Protein 2QKW (pdb70)

Radius of gyration: 23.27 Å; Cα contacts (8 Å, |Δi|>4): 634; chains: 2; bounding box: 69×49×55 Å

Nearest PDB structures (foldseek):
  2qkw-assembly1_B  TM=1.003E+00  e=1.869E-58  Solanum pimpinellifolium
  3hgk-assembly3_C  TM=9.975E-01  e=1.430E-51  Solanum pimpinellifolium
  3t8o-assembly1_A  TM=7.929E-01  e=6.995E-15  Bos taurus
  3c4x-assembly1_B  TM=8.139E-01  e=2.474E-14  Bos taurus
  4l9i-assembly1_B  TM=7.415E-01  e=3.298E-14  Bos taurus

Solvent-accessible surface area: 21179 Å² total

GO terms:
  GO:0005515 protein binding (F, IPI)

Foldseek 3Di:
DDADLVNLVVLLVVLVVLLDQDDVLVVCCVPPVLDPVLVLSVVLSVVNVVLSVLSVVCSCCRVVVDVDDSPDDSVVSSVSSVVSSVSSVVSNVVSVVSVVD/DVDDDLADEDDDPADDDDAQDPQFGKGWDAGPVRFIKIKGKRQPPPPVVVLLLVQCVVLQVPVDDLAAFHWRHWYPPPSITITMTHDAPVAFQLCQQPDDDDDPDHDAPLLLLQQLLLNLVQLLVCLQQQKAQLEDARNQWTAHPVGRTHGHGRSPIDHDDVRNFDFAPRDYDDLQAQVCCVVPVIDDSLRVLSSSLQRLLCSFASVSVQQQPPDDPCRHVLVVLLCDLPPPPLDPPRHDPSDPRADVVLSNLSSVLSNQSNPNDSVRHDRSVVSSVSSVVSSVVPDDDD

Structure (mmCIF, N/CA/C/O backbone):
data_2QKW
#
_entry.id   2QKW
#
_cell.length_a   75.465
_cell.length_b   94.591
_cell.length_c   98.741
_cell.angle_alpha   90.00
_cell.angle_beta   90.00
_cell.angle_gamma   90.00
#
_symmetry.space_group_name_H-M   'P 21 21 21'
#
loop_
_entity.id
_entity.type
_entity.pdbx_description
1 polymer 'Avirulence protein'
2 polymer 'Protein kinase'
#
loop_
_atom_site.group_PDB
_atom_site.id
_atom_site.type_symbol
_atom_site.label_atom_id
_atom_site.label_alt_id
_atom_site.label_comp_id
_atom_site.label_asym_id
_atom_site.label_entity_id
_atom_site.label_seq_id
_atom_site.pdbx_PDB_ins_code
_atom_site.Cartn_x
_atom_site.Cartn_y
_atom_site.Cartn_z
_atom_site.occupancy
_atom_site.B_iso_or_equiv
_atom_site.auth_seq_id
_atom_site.auth_comp_id
_atom_site.auth_asym_id
_atom_site.auth_atom_id
_atom_site.pdbx_PDB_model_num
ATOM 1 N N . ASP A 1 29 ? 25.321 60.072 22.910 1.00 109.01 29 ASP A N 1
ATOM 2 C CA . ASP A 1 29 ? 24.789 60.439 24.260 1.00 108.97 29 ASP A CA 1
ATOM 3 C C . ASP A 1 29 ? 24.624 61.964 24.385 1.00 108.76 29 ASP A C 1
ATOM 4 O O . ASP A 1 29 ? 24.257 62.631 23.407 1.00 108.81 29 ASP A O 1
ATOM 9 N N . ASN A 1 30 ? 24.896 62.504 25.577 1.00 108.40 30 ASN A N 1
ATOM 10 C CA . ASN A 1 30 ? 24.737 63.933 25.873 1.00 107.94 30 ASN A CA 1
ATOM 11 C C . ASN A 1 30 ? 23.268 64.367 25.761 1.00 107.53 30 ASN A C 1
ATOM 12 O O . ASN A 1 30 ? 22.845 64.915 24.741 1.00 107.59 30 ASN A O 1
ATOM 17 N N . VAL A 1 31 ? 22.500 64.109 26.818 1.00 106.96 31 VAL A N 1
ATOM 18 C CA . VAL A 1 31 ? 21.041 64.283 26.793 1.00 106.39 31 VAL A CA 1
ATOM 19 C C . VAL A 1 31 ? 20.600 65.590 27.460 1.00 105.87 31 VAL A C 1
ATOM 20 O O . VAL A 1 31 ? 21.015 65.895 28.578 1.00 105.93 31 VAL A O 1
ATOM 24 N N . THR A 1 32 ? 19.752 66.346 26.764 1.00 105.19 32 THR A N 1
ATOM 25 C CA . THR A 1 32 ? 19.260 67.636 27.250 1.00 104.62 32 THR A CA 1
ATOM 26 C C . THR A 1 32 ? 18.057 67.481 28.177 1.00 104.26 32 THR A C 1
ATOM 27 O O . THR A 1 32 ? 17.368 66.463 28.148 1.00 104.32 32 THR A O 1
ATOM 31 N N . SER A 1 33 ? 17.820 68.503 28.998 1.00 103.77 33 SER A N 1
ATOM 32 C CA . SER A 1 33 ? 16.673 68.552 29.905 1.00 103.11 33 SER A CA 1
ATOM 33 C C . SER A 1 33 ? 15.362 68.688 29.139 1.00 102.54 33 SER A C 1
ATOM 34 O O . SER A 1 33 ? 14.340 68.125 29.539 1.00 102.60 33 SER A O 1
ATOM 37 N N . SER A 1 34 ? 15.399 69.431 28.038 1.00 101.73 34 SER A N 1
ATOM 38 C CA . SER A 1 34 ? 14.248 69.525 27.154 1.00 101.12 34 SER A CA 1
ATOM 39 C C . SER A 1 34 ? 13.943 68.157 26.547 1.00 100.38 34 SER A C 1
ATOM 40 O O . SER A 1 34 ? 12.784 67.749 26.487 1.00 100.33 34 SER A O 1
ATOM 43 N N . GLN A 1 35 ? 14.993 67.455 26.118 1.00 99.52 35 GLN A N 1
ATOM 44 C CA . GLN A 1 35 ? 14.876 66.090 25.603 1.00 98.59 35 GLN A CA 1
ATOM 45 C C . GLN A 1 35 ? 14.335 65.168 26.680 1.00 98.25 35 GLN A C 1
ATOM 46 O O . GLN A 1 35 ? 13.497 64.313 26.409 1.00 98.17 35 GLN A O 1
ATOM 52 N N . LEU A 1 36 ? 14.818 65.361 27.905 1.00 97.82 36 LEU A N 1
ATOM 53 C CA . LEU A 1 36 ? 14.414 64.546 29.039 1.00 97.40 36 LEU A CA 1
ATOM 54 C C . LEU A 1 36 ? 12.936 64.739 29.334 1.00 97.22 36 LEU A C 1
ATOM 55 O O . LEU A 1 36 ? 12.173 63.767 29.346 1.00 97.21 36 LEU A O 1
ATOM 60 N N . LEU A 1 37 ? 12.538 65.991 29.557 1.00 96.89 37 LEU A N 1
ATOM 61 C CA . LEU A 1 37 ? 11.150 66.316 29.860 1.00 96.68 37 LEU A CA 1
ATOM 62 C C . LEU A 1 37 ? 10.213 65.778 28.784 1.00 96.71 37 LEU A C 1
ATOM 63 O O . LEU A 1 37 ? 9.095 65.352 29.085 1.00 96.84 37 LEU A O 1
ATOM 68 N N . SER A 1 38 ? 10.688 65.780 27.538 1.00 96.58 38 SER A N 1
ATOM 69 C CA . SER A 1 38 ? 9.935 65.228 26.418 1.00 96.38 38 SER A CA 1
ATOM 70 C C . SER A 1 38 ? 9.704 63.730 26.575 1.00 96.23 38 SER A C 1
ATOM 71 O O . SER A 1 38 ? 8.616 63.241 26.277 1.00 96.34 38 SER A O 1
ATOM 74 N N . VAL A 1 39 ? 10.722 63.010 27.045 1.00 96.11 39 VAL A N 1
ATOM 75 C CA . VAL A 1 39 ? 10.609 61.561 27.277 1.00 95.94 39 VAL A CA 1
ATOM 76 C C . VAL A 1 39 ? 9.783 61.270 28.539 1.00 95.87 39 VAL A C 1
ATOM 77 O O . VAL A 1 39 ? 9.108 60.237 28.633 1.00 95.54 39 VAL A O 1
ATOM 81 N N . ARG A 1 40 ? 9.833 62.198 29.492 1.00 95.97 40 ARG A N 1
ATOM 82 C CA . ARG A 1 40 ? 9.049 62.097 30.717 1.00 96.05 40 ARG A CA 1
ATOM 83 C C . ARG A 1 40 ? 7.560 62.120 30.391 1.00 96.29 40 ARG A C 1
ATOM 84 O O . ARG A 1 40 ? 6.822 61.224 30.804 1.00 96.34 40 ARG A O 1
ATOM 92 N N . HIS A 1 41 ? 7.131 63.140 29.646 1.00 96.53 41 HIS A N 1
ATOM 93 C CA . HIS A 1 41 ? 5.722 63.298 29.287 1.00 96.84 41 HIS A CA 1
ATOM 94 C C . HIS A 1 41 ? 5.226 62.162 28.406 1.00 96.95 41 HIS A C 1
ATOM 95 O O . HIS A 1 41 ? 4.077 61.737 28.519 1.00 96.98 41 HIS A O 1
ATOM 102 N N . GLN A 1 42 ? 6.107 61.683 27.532 1.00 97.19 42 GLN A N 1
ATOM 103 C CA . GLN A 1 42 ? 5.844 60.536 26.677 1.00 97.30 42 GLN A CA 1
ATOM 104 C C . GLN A 1 42 ? 5.441 59.302 27.502 1.00 97.51 42 GLN A C 1
ATOM 105 O O . GLN A 1 42 ? 4.453 58.640 27.178 1.00 97.59 42 GLN A O 1
ATOM 111 N N . LEU A 1 43 ? 6.191 59.016 28.570 1.00 97.80 43 LEU A N 1
ATOM 112 C CA . LEU A 1 43 ? 5.874 57.914 29.490 1.00 98.01 43 LEU A CA 1
ATOM 113 C C . LEU A 1 43 ? 4.561 58.133 30.236 1.00 98.45 43 LEU A C 1
ATOM 114 O O . LEU A 1 43 ? 3.739 57.225 30.331 1.00 98.49 43 LEU A O 1
ATOM 119 N N . ALA A 1 44 ? 4.380 59.337 30.772 1.00 99.01 44 ALA A N 1
ATOM 120 C CA . ALA A 1 44 ? 3.198 59.665 31.571 1.00 99.46 44 ALA A CA 1
ATOM 121 C C . ALA A 1 44 ? 1.913 59.527 30.760 1.00 99.80 44 ALA A C 1
ATOM 122 O O . ALA A 1 44 ? 0.906 59.022 31.259 1.00 99.63 44 ALA A O 1
ATOM 124 N N . GLU A 1 45 ? 1.974 59.967 29.504 1.00 100.42 45 GLU A N 1
ATOM 125 C CA . GLU A 1 45 ? 0.845 59.918 28.585 1.00 101.14 45 GLU A CA 1
ATOM 126 C C . GLU A 1 45 ? 0.541 58.479 28.149 1.00 101.40 45 GLU A C 1
ATOM 127 O O . GLU A 1 45 ? -0.602 58.157 27.802 1.00 101.60 45 GLU A O 1
ATOM 133 N N . SER A 1 46 ? 1.559 57.620 28.175 1.00 101.51 46 SER A N 1
ATOM 134 C CA . SER A 1 46 ? 1.397 56.232 27.752 1.00 101.78 46 SER A CA 1
ATOM 135 C C . SER A 1 46 ? 1.234 55.266 28.923 1.00 101.80 46 SER A C 1
ATOM 136 O O . SER A 1 46 ? 0.999 54.082 28.727 1.00 101.86 46 SER A O 1
ATOM 139 N N . ALA A 1 47 ? 1.370 55.768 30.142 1.00 102.17 47 ALA A N 1
ATOM 140 C CA . ALA A 1 47 ? 1.106 54.954 31.322 1.00 102.44 47 ALA A CA 1
ATOM 141 C C . ALA A 1 47 ? -0.405 54.932 31.558 1.00 102.56 47 ALA A C 1
ATOM 142 O O . ALA A 1 47 ? -0.926 55.569 32.487 1.00 102.61 47 ALA A O 1
ATOM 144 N N . GLY A 1 48 ? -1.101 54.206 30.688 1.00 102.56 48 GLY A N 1
ATOM 145 C CA . GLY A 1 48 ? -2.555 54.158 30.711 1.00 102.71 48 GLY A CA 1
ATOM 146 C C . GLY A 1 48 ? -3.147 53.141 29.755 1.00 102.82 48 GLY A C 1
ATOM 147 O O . GLY A 1 48 ? -3.447 53.453 28.596 1.00 102.83 48 GLY A O 1
ATOM 148 N N . LEU A 1 49 ? -3.301 51.917 30.251 1.00 102.86 49 LEU A N 1
ATOM 149 C CA . LEU A 1 49 ? -4.070 50.877 29.577 1.00 102.95 49 LEU A CA 1
ATOM 150 C C . LEU A 1 49 ? -5.515 51.353 29.361 1.00 102.89 49 LEU A C 1
ATOM 151 O O . LEU A 1 49 ? -6.083 52.000 30.239 1.00 102.93 49 LEU A O 1
ATOM 156 N N . PRO A 1 50 ? -6.109 51.046 28.191 1.00 102.93 50 PRO A N 1
ATOM 157 C CA . PRO A 1 50 ? -7.438 51.574 27.871 1.00 102.99 50 PRO A CA 1
ATOM 158 C C . PRO A 1 50 ? -8.545 51.075 28.807 1.00 103.14 50 PRO A C 1
ATOM 159 O O . PRO A 1 50 ? -8.332 50.128 29.568 1.00 103.22 50 PRO A O 1
ATOM 163 N N . ARG A 1 51 ? -9.711 51.720 28.733 1.00 103.28 51 ARG A N 1
ATOM 164 C CA . ARG A 1 51 ? -10.869 51.418 29.587 1.00 103.50 51 ARG A CA 1
ATOM 165 C C . ARG A 1 51 ? -11.236 49.938 29.679 1.00 103.57 51 ARG A C 1
ATOM 166 O O . ARG A 1 51 ? -11.211 49.366 30.774 1.00 103.45 51 ARG A O 1
ATOM 174 N N . ASP A 1 52 ? -11.564 49.326 28.538 1.00 103.71 52 ASP A N 1
ATOM 175 C CA . ASP A 1 52 ? -12.095 47.957 28.525 1.00 103.94 52 ASP A CA 1
ATOM 176 C C . ASP A 1 52 ? -11.109 46.896 29.026 1.00 104.18 52 ASP A C 1
ATOM 177 O O . ASP A 1 52 ? -11.500 45.764 29.322 1.00 104.12 52 ASP A O 1
ATOM 182 N N . GLN A 1 53 ? -9.838 47.277 29.128 1.00 104.50 53 GLN A N 1
ATOM 183 C CA . GLN A 1 53 ? -8.821 46.410 29.709 1.00 104.80 53 GLN A CA 1
ATOM 184 C C . GLN A 1 53 ? -8.808 46.523 31.228 1.00 105.04 53 GLN A C 1
ATOM 185 O O . GLN A 1 53 ? -8.794 45.512 31.930 1.00 104.96 53 GLN A O 1
ATOM 191 N N . HIS A 1 54 ? -8.836 47.757 31.725 1.00 105.52 54 HIS A N 1
ATOM 192 C CA . HIS A 1 54 ? -8.835 48.013 33.165 1.00 106.02 54 HIS A CA 1
ATOM 193 C C . HIS A 1 54 ? -10.148 47.560 33.801 1.00 106.22 54 HIS A C 1
ATOM 194 O O . HIS A 1 54 ? -10.167 47.117 34.951 1.00 106.25 54 HIS A O 1
ATOM 201 N N . GLU A 1 55 ? -11.234 47.667 33.037 1.00 106.57 55 GLU A N 1
ATOM 202 C CA . GLU A 1 55 ? -12.542 47.146 33.436 1.00 107.02 55 GLU A CA 1
ATOM 203 C C . GLU A 1 55 ? -12.433 45.689 33.894 1.00 107.35 55 GLU A C 1
ATOM 204 O O . GLU A 1 55 ? -13.126 45.275 34.821 1.00 107.40 55 GLU A O 1
ATOM 210 N N . PHE A 1 56 ? -11.552 44.926 33.246 1.00 107.73 56 PHE A N 1
ATOM 211 C CA . PHE A 1 56 ? -11.366 43.511 33.565 1.00 108.06 56 PHE A CA 1
ATOM 212 C C . PHE A 1 56 ? -10.016 43.201 34.232 1.00 108.14 56 PHE A C 1
ATOM 213 O O . PHE A 1 56 ? -9.457 42.116 34.052 1.00 108.09 56 PHE A O 1
ATOM 221 N N . VAL A 1 57 ? -9.495 44.159 34.995 1.00 108.35 57 VAL A N 1
ATOM 222 C CA . VAL A 1 57 ? -8.356 43.902 35.883 1.00 108.51 57 VAL A CA 1
ATOM 223 C C . VAL A 1 57 ? -8.834 43.954 37.336 1.00 108.63 57 VAL A C 1
ATOM 224 O O . VAL A 1 57 ? -8.263 43.301 38.215 1.00 108.62 57 VAL A O 1
ATOM 228 N N . SER A 1 58 ? -9.893 44.726 37.570 1.00 108.79 58 SER A N 1
ATOM 229 C CA . SER A 1 58 ? -10.529 44.809 38.881 1.00 108.93 58 SER A CA 1
ATOM 230 C C . SER A 1 58 ? -11.831 44.002 38.901 1.00 109.07 58 SER A C 1
ATOM 231 O O . SER A 1 58 ? -12.649 44.145 39.815 1.00 109.09 58 SER A O 1
ATOM 234 N N . SER A 1 59 ? -12.009 43.147 37.891 1.00 109.30 59 SER A N 1
ATOM 235 C CA . SER A 1 59 ? -13.218 42.322 37.763 1.00 109.50 59 SER A CA 1
ATOM 236 C C . SER A 1 59 ? -12.933 40.885 37.312 1.00 109.50 59 SER A C 1
ATOM 237 O O . SER A 1 59 ? -13.594 39.943 37.761 1.00 109.43 59 SER A O 1
ATOM 240 N N . GLN A 1 60 ? -11.963 40.729 36.413 1.00 109.58 60 GLN A N 1
ATOM 241 C CA . GLN A 1 60 ? -11.540 39.408 35.948 1.00 109.67 60 GLN A CA 1
ATOM 242 C C . GLN A 1 60 ? -10.013 39.309 35.904 1.00 109.71 60 GLN A C 1
ATOM 243 O O . GLN A 1 60 ? -9.454 38.827 34.913 1.00 109.72 60 GLN A O 1
ATOM 249 N N . ALA A 1 61 ? -9.355 39.773 36.974 1.00 109.69 61 ALA A N 1
ATOM 250 C CA . ALA A 1 61 ? -7.891 39.699 37.126 1.00 109.63 61 ALA A CA 1
ATOM 251 C C . ALA A 1 61 ? -7.379 38.308 36.742 1.00 109.61 61 ALA A C 1
ATOM 252 O O . ALA A 1 61 ? -7.545 37.354 37.508 1.00 109.72 61 ALA A O 1
ATOM 254 N N . PRO A 1 62 ? -6.746 38.201 35.556 1.00 109.54 62 PRO A N 1
ATOM 255 C CA . PRO A 1 62 ? -6.575 36.944 34.795 1.00 109.44 62 PRO A CA 1
ATOM 256 C C . PRO A 1 62 ? -6.024 35.774 35.611 1.00 109.24 62 PRO A C 1
ATOM 257 O O . PRO A 1 62 ? -6.561 34.662 35.532 1.00 109.30 62 PRO A O 1
ATOM 261 N N . GLN A 1 63 ? -4.960 36.032 36.371 1.00 108.86 63 GLN A N 1
ATOM 262 C CA . GLN A 1 63 ? -4.423 35.079 37.340 1.00 108.48 63 GLN A CA 1
ATOM 263 C C . GLN A 1 63 ? -3.964 35.881 38.556 1.00 108.08 63 GLN A C 1
ATOM 264 O O . GLN A 1 63 ? -4.654 36.842 38.988 1.00 108.10 63 GLN A O 1
ATOM 270 N N . SER A 1 64 ? -2.794 35.484 39.097 1.00 107.55 64 SER A N 1
ATOM 271 C CA . SER A 1 64 ? -2.151 36.258 40.142 1.00 107.00 64 SER A CA 1
ATOM 272 C C . SER A 1 64 ? -0.914 36.918 39.547 1.00 106.68 64 SER A C 1
ATOM 273 O O . SER A 1 64 ? -0.532 38.018 39.949 1.00 106.61 64 SER A O 1
ATOM 276 N N . LEU A 1 65 ? -0.313 36.241 38.567 1.00 106.24 65 LEU A N 1
ATOM 277 C CA . LEU A 1 65 ? 0.877 36.727 37.859 1.00 105.80 65 LEU A CA 1
ATOM 278 C C . LEU A 1 65 ? 0.696 38.122 37.254 1.00 105.44 65 LEU A C 1
ATOM 279 O O . LEU A 1 65 ? 1.677 38.822 36.991 1.00 105.37 65 LEU A O 1
ATOM 284 N N . ARG A 1 66 ? -0.558 38.518 37.046 1.00 104.96 66 ARG A N 1
ATOM 285 C CA . ARG A 1 66 ? -0.868 39.817 36.455 1.00 104.50 66 ARG A CA 1
ATOM 286 C C . ARG A 1 66 ? -1.060 40.929 37.494 1.00 104.15 66 ARG A C 1
ATOM 287 O O . ARG A 1 66 ? -1.909 41.814 37.337 1.00 104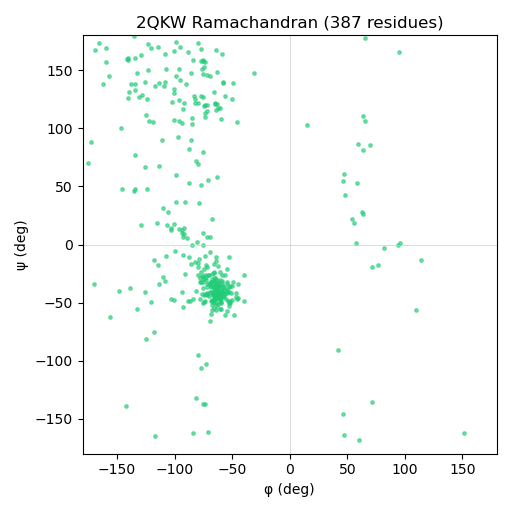.21 66 ARG A O 1
ATOM 295 N N . ASN A 1 67 ? -0.257 40.867 38.556 1.00 103.60 67 ASN A N 1
ATOM 296 C CA . ASN A 1 67 ? 0.026 42.032 39.390 1.00 102.89 67 ASN A CA 1
ATOM 297 C C . ASN A 1 67 ? 1.057 42.861 38.649 1.00 102.36 67 ASN A C 1
ATOM 298 O O . ASN A 1 67 ? 1.327 44.005 39.004 1.00 102.40 67 ASN A O 1
ATOM 303 N N . ARG A 1 68 ? 1.634 42.250 37.613 1.00 101.80 68 ARG A N 1
ATOM 304 C CA . ARG A 1 68 ? 2.508 42.917 36.653 1.00 101.15 68 ARG A CA 1
ATOM 305 C C . ARG A 1 68 ? 2.002 44.311 36.312 1.00 100.81 68 ARG A C 1
ATOM 306 O O . ARG A 1 68 ? 2.789 45.176 35.935 1.00 100.93 68 ARG A O 1
ATOM 314 N N . TYR A 1 69 ? 0.692 44.519 36.441 1.00 100.18 69 TYR A N 1
ATOM 315 C CA . TYR A 1 69 ? 0.112 45.848 36.315 1.00 99.57 69 TYR A CA 1
ATOM 316 C C . TYR A 1 69 ? 0.499 46.744 37.493 1.00 99.05 69 TYR A C 1
ATOM 317 O O . TYR A 1 69 ? 1.216 47.732 37.318 1.00 98.94 69 TYR A O 1
ATOM 326 N N . ASN A 1 70 ? 0.018 46.387 38.683 1.00 98.49 70 ASN A N 1
ATOM 327 C CA . ASN A 1 70 ? 0.193 47.200 39.892 1.00 97.91 70 ASN A CA 1
ATOM 328 C C . ASN A 1 70 ? 1.636 47.330 40.358 1.00 97.46 70 ASN A C 1
ATOM 329 O O . ASN A 1 70 ? 1.982 48.283 41.057 1.00 97.46 70 ASN A O 1
ATOM 334 N N . ASN A 1 71 ? 2.469 46.369 39.974 1.00 96.94 71 ASN A N 1
ATOM 335 C CA . ASN A 1 71 ? 3.903 46.474 40.189 1.00 96.58 71 ASN A CA 1
ATOM 336 C C . ASN A 1 71 ? 4.540 47.471 39.230 1.00 96.31 71 ASN A C 1
ATOM 337 O O . ASN A 1 71 ? 5.390 48.268 39.635 1.00 96.16 71 ASN A O 1
ATOM 342 N N . LEU A 1 72 ? 4.121 47.419 37.964 1.00 95.97 72 LEU A N 1
ATOM 343 C CA . LEU A 1 72 ? 4.591 48.358 36.948 1.00 95.60 72 LEU A CA 1
ATOM 344 C C . LEU A 1 72 ? 4.118 49.771 37.254 1.00 95.38 72 LEU A C 1
ATOM 345 O O . LEU A 1 72 ? 4.875 50.728 37.088 1.00 95.44 72 LEU A O 1
ATOM 350 N N . TYR A 1 73 ? 2.869 49.896 37.696 1.00 95.01 73 TYR A N 1
ATOM 351 C CA . TYR A 1 73 ? 2.314 51.200 38.021 1.00 94.72 73 TYR A CA 1
ATOM 352 C C . TYR A 1 73 ? 3.199 51.918 39.031 1.00 94.62 73 TYR A C 1
ATOM 353 O O . TYR A 1 73 ? 3.683 53.019 38.765 1.00 94.53 73 TYR A O 1
ATOM 362 N N . SER A 1 74 ? 3.424 51.277 40.176 1.00 94.47 74 SER A N 1
ATOM 363 C CA . SER A 1 74 ? 4.261 51.855 41.219 1.00 94.40 74 SER A CA 1
ATOM 364 C C . SER A 1 74 ? 5.672 52.137 40.704 1.00 94.25 74 SER A C 1
ATOM 365 O O . SER A 1 74 ? 6.233 53.192 40.993 1.00 94.56 74 SER A O 1
ATOM 368 N N . HIS A 1 75 ? 6.229 51.215 39.923 1.00 93.96 75 HIS A N 1
ATOM 369 C CA . HIS A 1 75 ? 7.547 51.421 39.324 1.00 93.85 75 HIS A CA 1
ATOM 370 C C . HIS A 1 75 ? 7.575 52.657 38.427 1.00 93.60 75 HIS A C 1
ATOM 371 O O . HIS A 1 75 ? 8.550 53.406 38.429 1.00 93.62 75 HIS A O 1
ATOM 378 N N . THR A 1 76 ? 6.506 52.852 37.660 1.00 93.34 76 THR A N 1
ATOM 379 C CA . THR A 1 76 ? 6.390 53.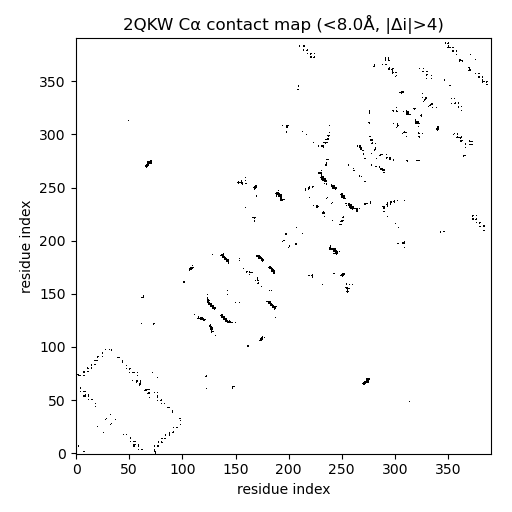988 36.750 1.00 92.97 76 THR A CA 1
ATOM 380 C C . THR A 1 76 ? 6.347 55.294 37.544 1.00 92.87 76 THR A C 1
ATOM 381 O O . THR A 1 76 ? 6.870 56.319 37.102 1.00 92.71 76 THR A O 1
ATOM 385 N N . GLN A 1 77 ? 5.733 55.242 38.723 1.00 92.79 77 GLN A N 1
ATOM 386 C CA . GLN A 1 77 ? 5.735 56.375 39.641 1.00 92.72 77 GLN A CA 1
ATOM 387 C C . GLN A 1 77 ? 7.165 56.675 40.060 1.00 92.62 77 GLN A C 1
ATOM 388 O O . GLN A 1 77 ? 7.623 57.817 39.954 1.00 92.80 77 GLN A O 1
ATOM 394 N N . ARG A 1 78 ? 7.873 55.642 40.515 1.00 92.23 78 ARG A N 1
ATOM 395 C CA . ARG A 1 78 ? 9.278 55.782 40.866 1.00 91.95 78 ARG A CA 1
ATOM 396 C C . ARG A 1 78 ? 10.095 56.355 39.716 1.00 91.61 78 ARG A C 1
ATOM 397 O O . ARG A 1 78 ? 10.942 57.209 39.935 1.00 91.80 78 ARG A O 1
ATOM 405 N N . THR A 1 79 ? 9.826 55.899 38.496 1.00 91.38 79 THR A N 1
ATOM 406 C CA . THR A 1 79 ? 10.566 56.358 37.316 1.00 91.17 79 THR A CA 1
ATOM 407 C C . THR A 1 79 ? 10.293 57.837 37.052 1.00 91.35 79 THR A C 1
ATOM 408 O O . THR A 1 79 ? 11.229 58.625 36.848 1.00 91.15 79 THR A O 1
ATOM 412 N N . LEU A 1 80 ? 9.010 58.196 37.073 1.00 91.57 80 LEU A N 1
ATOM 413 C CA . LEU A 1 80 ? 8.569 59.560 36.788 1.00 91.87 80 LEU A CA 1
ATOM 414 C C . LEU A 1 80 ? 9.059 60.575 37.823 1.00 92.30 80 LEU A C 1
ATOM 415 O O . LEU A 1 80 ? 9.416 61.696 37.461 1.00 92.33 80 LEU A O 1
ATOM 420 N N . ASP A 1 81 ? 9.075 60.173 39.096 1.00 92.65 81 ASP A N 1
ATOM 421 C CA . ASP A 1 81 ? 9.570 61.013 40.188 1.00 92.91 81 ASP A CA 1
ATOM 422 C C . ASP A 1 81 ? 11.049 61.310 40.030 1.00 93.06 81 ASP A C 1
ATOM 423 O O . ASP A 1 81 ? 11.468 62.459 40.111 1.00 93.25 81 ASP A O 1
ATOM 428 N N . MET A 1 82 ? 11.836 60.262 39.808 1.00 93.27 82 MET A N 1
ATOM 429 C CA . MET A 1 82 ? 13.272 60.393 39.624 1.00 93.58 82 MET A CA 1
ATOM 430 C C . MET A 1 82 ? 13.582 61.240 38.376 1.00 93.86 82 MET A C 1
ATOM 431 O O . MET A 1 82 ? 14.533 62.028 38.347 1.00 93.46 82 MET A O 1
ATOM 436 N N . ALA A 1 83 ? 12.750 61.081 37.353 1.00 94.49 83 ALA A N 1
ATOM 437 C CA . ALA A 1 83 ? 12.872 61.876 36.144 1.00 95.01 83 ALA A CA 1
ATOM 438 C C . ALA A 1 83 ? 12.589 63.350 36.445 1.00 95.34 83 ALA A C 1
ATOM 439 O O . ALA A 1 83 ? 13.312 64.240 35.978 1.00 95.42 83 ALA A O 1
ATOM 441 N N . ASP A 1 84 ? 11.544 63.596 37.234 1.00 95.74 84 ASP A N 1
ATOM 442 C CA . ASP A 1 84 ? 11.170 64.950 37.619 1.00 96.31 84 ASP A CA 1
ATOM 443 C C . ASP A 1 84 ? 12.265 65.575 38.482 1.00 96.66 84 ASP A C 1
ATOM 444 O O . ASP A 1 84 ? 12.607 66.751 38.307 1.00 96.84 84 ASP A O 1
ATOM 449 N N . MET A 1 85 ? 12.827 64.777 39.391 1.00 96.87 85 MET A N 1
ATOM 450 C CA . MET A 1 85 ? 13.950 65.212 40.213 1.00 97.12 85 MET A CA 1
ATOM 451 C C . MET A 1 85 ? 15.129 65.597 39.312 1.00 97.07 85 MET A C 1
ATOM 452 O O . MET A 1 85 ? 15.626 66.725 39.370 1.00 96.91 85 MET A O 1
ATOM 457 N N . GLN A 1 86 ? 15.540 64.661 38.457 1.00 97.33 86 GLN A N 1
ATOM 458 C CA . GLN A 1 86 ? 16.604 64.894 37.478 1.00 97.35 86 GLN A CA 1
ATOM 459 C C . GLN A 1 86 ? 16.479 66.219 36.743 1.00 97.14 86 GLN A C 1
ATOM 460 O O . GLN A 1 86 ? 17.464 66.942 36.589 1.00 97.24 86 GLN A O 1
ATOM 466 N N . HIS A 1 87 ? 15.265 66.519 36.290 1.00 96.79 87 HIS A N 1
ATOM 467 C CA . HIS A 1 87 ? 14.996 67.723 35.524 1.00 96.44 87 HIS A CA 1
ATOM 468 C C . HIS A 1 87 ? 15.318 68.982 36.327 1.00 96.43 87 HIS A C 1
ATOM 469 O O . HIS A 1 87 ? 16.116 69.810 35.883 1.00 96.45 87 HIS A O 1
ATOM 476 N N . ARG A 1 88 ? 14.714 69.108 37.511 1.00 96.29 88 ARG A N 1
ATOM 477 C CA . ARG A 1 88 ? 14.916 70.274 38.381 1.00 95.98 88 ARG A CA 1
ATOM 478 C C . ARG A 1 88 ? 16.398 70.541 38.634 1.00 96.02 88 ARG A C 1
ATOM 479 O O . ARG A 1 88 ? 16.835 71.691 38.637 1.00 96.17 88 ARG A O 1
ATOM 487 N N . TYR A 1 89 ? 17.160 69.471 38.840 1.00 95.98 89 TYR A N 1
ATOM 488 C CA . TYR A 1 89 ? 18.600 69.564 39.031 1.00 95.98 89 TYR A CA 1
ATOM 489 C C . TYR A 1 89 ? 19.325 70.105 37.795 1.00 96.27 89 TYR A C 1
ATOM 490 O O . TYR A 1 89 ? 20.214 70.948 37.910 1.00 96.53 89 TYR A O 1
ATOM 499 N N . MET A 1 90 ? 18.946 69.625 36.616 1.00 96.44 90 MET A N 1
ATOM 500 C CA . MET A 1 90 ? 19.578 70.084 35.390 1.00 96.66 90 MET A CA 1
ATOM 501 C C . MET A 1 90 ? 19.235 71.553 35.135 1.00 96.87 90 MET A C 1
ATOM 502 O O . MET A 1 90 ? 20.128 72.373 34.883 1.00 97.19 90 MET A O 1
ATOM 507 N N . THR A 1 91 ? 17.940 71.868 35.237 1.00 96.82 91 THR A N 1
ATOM 508 C CA . THR A 1 91 ? 17.383 73.209 35.018 1.00 96.37 91 THR A CA 1
ATOM 509 C C . THR A 1 91 ? 17.985 74.260 35.968 1.00 96.47 91 THR A C 1
ATOM 510 O O . THR A 1 91 ? 18.052 75.444 35.628 1.00 96.66 91 THR A O 1
ATOM 514 N N . GLY A 1 92 ? 18.447 73.821 37.138 1.00 96.42 92 GLY A N 1
ATOM 515 C CA . GLY A 1 92 ? 18.956 74.733 38.164 1.00 96.26 92 GLY A CA 1
ATOM 516 C C . GLY A 1 92 ? 17.876 75.071 39.177 1.00 96.15 92 GLY A C 1
ATOM 517 O O . GLY A 1 92 ? 18.105 75.849 40.111 1.00 96.12 92 GLY A O 1
ATOM 518 N N . ALA A 1 93 ? 16.697 74.478 38.974 1.00 95.97 93 ALA A N 1
ATOM 519 C CA . ALA A 1 93 ? 15.542 74.630 39.861 1.00 95.75 93 ALA A CA 1
ATOM 520 C C . ALA A 1 93 ? 15.779 74.037 41.256 1.00 95.71 93 ALA A C 1
ATOM 521 O O . ALA A 1 93 ? 15.235 74.536 42.239 1.00 96.03 93 ALA A O 1
ATOM 523 N N . SER A 1 94 ? 16.573 72.973 41.343 1.00 95.25 94 SER A N 1
ATOM 524 C CA . SER A 1 94 ? 16.959 72.434 42.637 1.00 95.03 94 SER A CA 1
ATOM 525 C C . SER A 1 94 ? 18.425 71.995 42.644 1.00 94.91 94 SER A C 1
ATOM 526 O O . SER A 1 94 ? 19.025 71.770 41.590 1.00 94.95 94 SER A O 1
ATOM 529 N N . GLY A 1 95 ? 18.997 71.897 43.840 1.00 94.59 95 GLY A N 1
ATOM 530 C CA . GLY A 1 95 ? 20.400 71.539 43.998 1.00 94.24 95 GLY A CA 1
ATOM 531 C C . GLY A 1 95 ? 20.591 70.126 44.510 1.00 93.97 95 GLY A C 1
ATOM 532 O O . GLY A 1 95 ? 21.678 69.766 44.986 1.00 93.78 95 GLY A O 1
ATOM 533 N N . ILE A 1 96 ? 19.532 69.325 44.416 1.00 93.58 96 ILE A N 1
ATOM 534 C CA . ILE A 1 96 ? 19.606 67.920 44.795 1.00 93.30 96 ILE A CA 1
ATOM 535 C C . ILE A 1 96 ? 19.918 67.082 43.554 1.00 93.15 96 ILE A C 1
ATOM 536 O O . ILE A 1 96 ? 19.060 66.881 42.696 1.00 93.45 96 ILE A O 1
ATOM 541 N N . ASN A 1 97 ? 21.163 66.633 43.450 1.00 92.84 97 ASN A N 1
ATOM 542 C CA . ASN A 1 97 ? 21.553 65.685 42.422 1.00 92.77 97 ASN A CA 1
ATOM 543 C C . ASN A 1 97 ? 20.949 64.317 42.757 1.00 92.74 97 ASN A C 1
ATOM 544 O O . ASN A 1 97 ? 21.277 63.717 43.782 1.00 92.76 97 ASN A O 1
ATOM 549 N N . PRO A 1 98 ? 20.037 63.839 41.899 1.00 92.56 98 PRO A N 1
ATOM 550 C CA . PRO A 1 98 ? 19.275 62.610 42.127 1.00 92.44 98 PRO A CA 1
ATOM 551 C C . PRO A 1 98 ? 20.108 61.341 42.260 1.00 92.23 98 PRO A C 1
ATOM 552 O O . PRO A 1 98 ? 19.632 60.365 42.844 1.00 92.49 98 PRO A O 1
ATOM 556 N N . GLY A 1 99 ? 21.321 61.334 41.714 1.00 91.96 99 GLY A N 1
ATOM 557 C CA . GLY A 1 99 ? 22.196 60.165 41.847 1.00 91.61 99 GLY A CA 1
ATOM 558 C C . GLY A 1 99 ? 22.531 59.381 40.588 1.00 91.24 99 GLY A C 1
ATOM 559 O O . GLY A 1 99 ? 23.440 58.558 40.607 1.00 91.27 99 GLY A O 1
ATOM 560 N N . MET A 1 100 ? 21.802 59.624 39.502 1.00 90.97 100 MET A N 1
ATOM 561 C CA . MET A 1 100 ? 22.097 58.991 38.218 1.00 91.08 100 MET A CA 1
ATOM 562 C C . MET A 1 100 ? 22.181 60.043 37.116 1.00 91.00 100 MET A C 1
ATOM 563 O O . MET A 1 100 ? 21.724 61.164 37.310 1.00 91.19 100 MET A O 1
ATOM 568 N N . LEU A 1 101 ? 22.773 59.687 35.976 1.00 90.84 101 LEU A N 1
ATOM 569 C CA . LEU A 1 101 ? 22.904 60.607 34.841 1.00 90.73 101 LEU A CA 1
ATOM 570 C C . LEU A 1 101 ? 21.583 60.798 34.080 1.00 90.90 101 LEU A C 1
ATOM 571 O O . LEU A 1 101 ? 20.692 59.955 34.172 1.00 90.85 101 LEU A O 1
ATOM 576 N N . PRO A 1 102 ? 21.447 61.911 33.329 1.00 91.09 102 PRO A N 1
ATOM 577 C CA . PRO A 1 102 ? 20.231 62.178 32.556 1.00 91.28 102 PRO A CA 1
ATOM 578 C C . PRO A 1 102 ? 19.896 61.077 31.549 1.00 91.51 102 PRO A C 1
ATOM 579 O O . PRO A 1 102 ? 18.717 60.788 31.316 1.00 91.54 102 PRO A O 1
ATOM 583 N N . HIS A 1 103 ? 20.923 60.471 30.955 1.00 91.71 103 HIS A N 1
ATOM 584 C CA . HIS A 1 103 ? 20.712 59.406 29.978 1.00 91.76 103 HIS A CA 1
ATOM 585 C C . HIS A 1 103 ? 20.226 58.126 30.650 1.00 91.95 103 HIS A C 1
ATOM 586 O O . HIS A 1 103 ? 19.671 57.253 29.986 1.00 92.11 103 HIS A O 1
ATOM 593 N N . GLU A 1 104 ? 20.443 58.010 31.959 1.00 92.09 104 GLU A N 1
ATOM 594 C CA . GLU A 1 104 ? 19.986 56.837 32.700 1.00 92.32 104 GLU A CA 1
ATOM 595 C C . GLU A 1 104 ? 18.487 56.904 32.951 1.00 92.56 104 GLU A C 1
ATOM 596 O O . GLU A 1 104 ? 17.831 55.875 33.091 1.00 92.51 104 GLU A O 1
ATOM 602 N N . ASN A 1 105 ? 17.954 58.122 33.006 1.00 92.94 105 ASN A N 1
ATOM 603 C CA . ASN A 1 105 ? 16.523 58.330 33.195 1.00 93.34 105 ASN A CA 1
ATOM 604 C C . ASN A 1 105 ? 15.761 58.066 31.913 1.00 93.56 105 ASN A C 1
ATOM 605 O O . ASN A 1 105 ? 14.696 57.444 31.943 1.00 93.69 105 ASN A O 1
ATOM 610 N N . VAL A 1 106 ? 16.302 58.541 30.790 1.00 93.70 106 VAL A N 1
ATOM 611 C CA . VAL A 1 106 ? 15.677 58.287 29.497 1.00 93.91 106 VAL A CA 1
ATOM 612 C C . VAL A 1 106 ? 15.695 56.786 29.201 1.00 94.04 106 VAL A C 1
ATOM 613 O O . VAL A 1 106 ? 14.693 56.232 28.768 1.00 94.08 106 VAL A O 1
ATOM 617 N N . ASP A 1 107 ? 16.814 56.129 29.495 1.00 94.23 107 ASP A N 1
ATOM 618 C CA . ASP A 1 107 ? 16.932 54.690 29.295 1.00 94.64 107 ASP A CA 1
ATOM 619 C C . ASP A 1 107 ? 16.003 53.896 30.208 1.00 94.85 107 ASP A C 1
ATOM 620 O O . ASP A 1 107 ? 15.625 52.766 29.888 1.00 94.95 107 ASP A O 1
ATOM 625 N N . ASP A 1 108 ? 15.635 54.491 31.338 1.00 95.08 108 ASP A N 1
ATOM 626 C CA . ASP A 1 108 ? 14.750 53.833 32.292 1.00 95.35 108 ASP A CA 1
ATOM 627 C C . ASP A 1 108 ? 13.298 53.952 31.885 1.00 95.34 108 ASP A C 1
ATOM 628 O O . ASP A 1 108 ? 12.529 53.001 32.027 1.00 95.38 108 ASP A O 1
ATOM 633 N N . MET A 1 109 ? 12.927 55.126 31.386 1.00 95.43 109 MET A N 1
ATOM 634 C CA . MET A 1 109 ? 11.535 55.392 31.046 1.00 95.41 109 MET A CA 1
ATOM 635 C C . MET A 1 109 ? 11.177 55.048 29.608 1.00 95.43 109 MET A C 1
ATOM 636 O O . MET A 1 109 ? 10.018 54.769 29.323 1.00 95.61 109 MET A O 1
ATOM 641 N N . ARG A 1 110 ? 12.164 55.065 28.710 1.00 95.34 110 ARG A N 1
ATOM 642 C CA . ARG A 1 110 ? 11.982 54.521 27.364 1.00 95.05 110 ARG A CA 1
ATOM 643 C C . ARG A 1 110 ? 11.746 53.021 27.499 1.00 95.13 110 ARG A C 1
ATOM 644 O O . ARG A 1 110 ? 11.000 52.430 26.725 1.00 95.33 110 ARG A O 1
ATOM 652 N N . SER A 1 111 ? 12.379 52.419 28.503 1.00 95.16 111 SER A N 1
ATOM 653 C CA . SER A 1 111 ? 12.155 51.020 28.845 1.00 95.28 111 SER A CA 1
ATOM 654 C C . SER A 1 111 ? 10.752 50.818 29.413 1.00 95.19 111 SER A C 1
ATOM 655 O O . SER A 1 111 ? 10.073 49.846 29.091 1.00 95.13 111 SER A O 1
ATOM 658 N N . ALA A 1 112 ? 10.331 51.753 30.256 1.00 95.36 112 ALA A N 1
ATOM 659 C CA . ALA A 1 112 ? 9.042 51.677 30.939 1.00 95.52 112 ALA A CA 1
ATOM 660 C C . ALA A 1 112 ? 7.865 51.749 29.972 1.00 95.54 112 ALA A C 1
ATOM 661 O O . ALA A 1 112 ? 6.801 51.199 30.252 1.00 95.67 112 ALA A O 1
ATOM 663 N N . ILE A 1 113 ? 8.067 52.429 28.844 1.00 95.48 113 ILE A N 1
ATOM 664 C CA . ILE A 1 113 ? 7.035 52.575 27.817 1.00 95.52 113 ILE A CA 1
ATOM 665 C C . ILE A 1 113 ? 6.718 51.225 27.154 1.00 95.68 113 ILE A C 1
ATOM 666 O O . ILE A 1 113 ? 5.544 50.887 26.946 1.00 95.40 113 ILE A O 1
ATOM 671 N N . THR A 1 114 ? 7.768 50.463 26.845 1.00 95.91 114 THR A N 1
ATOM 672 C CA . THR A 1 114 ? 7.627 49.098 26.343 1.00 96.42 114 THR A CA 1
ATOM 673 C C . THR A 1 114 ? 6.843 48.229 27.334 1.00 96.80 114 THR A C 1
ATOM 674 O O . THR A 1 114 ? 5.964 47.461 26.937 1.00 96.91 114 THR A O 1
ATOM 678 N N . ASP A 1 115 ? 7.153 48.374 28.622 1.00 97.26 115 ASP A N 1
ATOM 679 C CA . ASP A 1 115 ? 6.490 47.613 29.682 1.00 97.58 115 ASP A CA 1
ATOM 680 C C . ASP A 1 115 ? 4.984 47.812 29.676 1.00 97.78 115 ASP A C 1
ATOM 681 O O . ASP A 1 115 ? 4.229 46.880 29.952 1.00 97.75 115 ASP A O 1
ATOM 686 N N . TRP A 1 116 ? 4.559 49.031 29.355 1.00 98.18 116 TRP A N 1
ATOM 687 C CA . TRP A 1 116 ? 3.141 49.356 29.268 1.00 98.65 116 TRP A CA 1
ATOM 688 C C . TRP A 1 116 ? 2.491 48.758 28.024 1.00 98.90 116 TRP A C 1
ATOM 689 O O . TRP A 1 116 ? 1.444 48.108 28.111 1.00 98.93 116 TRP A O 1
ATOM 700 N N . SER A 1 117 ? 3.130 48.960 26.876 1.00 99.10 117 SER A N 1
ATOM 701 C CA . SER A 1 117 ? 2.613 48.453 25.615 1.00 99.31 117 SER A CA 1
ATOM 702 C C . SER A 1 117 ? 2.699 46.922 25.541 1.00 99.59 117 SER A C 1
ATOM 703 O O . SER A 1 117 ? 2.198 46.301 24.588 1.00 99.73 117 SER A O 1
ATOM 706 N N . ASP A 1 118 ? 3.331 46.320 26.549 1.00 99.67 118 ASP A N 1
ATOM 707 C CA . ASP A 1 118 ? 3.326 44.868 26.693 1.00 99.72 118 ASP A CA 1
ATOM 708 C C . ASP A 1 118 ? 2.194 44.443 27.605 1.00 99.77 118 ASP A C 1
ATOM 709 O O . ASP A 1 118 ? 1.520 43.450 27.330 1.00 99.74 118 ASP A O 1
ATOM 714 N N . MET A 1 119 ? 1.988 45.201 28.683 1.00 99.76 119 MET A N 1
ATOM 715 C CA . MET A 1 119 ? 0.825 45.008 29.542 1.00 99.87 119 MET A CA 1
ATOM 716 C C . MET A 1 119 ? -0.439 45.034 28.694 1.00 99.66 119 MET A C 1
ATOM 717 O O . MET A 1 119 ? -1.266 44.122 28.767 1.00 99.65 119 MET A O 1
ATOM 722 N N . ARG A 1 120 ? -0.560 46.070 27.866 1.00 99.37 120 ARG A N 1
ATOM 723 C CA . ARG A 1 120 ? -1.714 46.233 26.992 1.00 99.11 120 ARG A CA 1
ATOM 724 C C . ARG A 1 120 ? -1.861 45.072 26.016 1.00 98.79 120 ARG A C 1
ATOM 725 O O . ARG A 1 120 ? -2.979 44.719 25.634 1.00 98.93 120 ARG A O 1
ATOM 733 N N . GLU A 1 121 ? -0.736 44.469 25.637 1.00 98.34 121 GLU A N 1
ATOM 734 C CA . GLU A 1 121 ? -0.758 43.265 24.815 1.00 97.89 121 GLU A CA 1
ATOM 735 C C . GLU A 1 121 ? -1.100 42.033 25.652 1.00 97.74 121 GLU A C 1
ATOM 736 O O . GLU A 1 121 ? -1.954 41.229 25.261 1.00 97.63 121 GLU A O 1
ATOM 742 N N . ALA A 1 122 ? -0.431 41.904 26.800 1.00 97.33 122 ALA A N 1
ATOM 743 C CA . ALA A 1 122 ? -0.620 40.778 27.715 1.00 96.97 122 ALA A CA 1
ATOM 744 C C . ALA A 1 122 ? -2.060 40.664 28.200 1.00 96.81 122 ALA A C 1
ATOM 745 O O . ALA A 1 122 ? -2.588 39.560 28.325 1.00 96.70 122 ALA A O 1
ATOM 747 N N . LEU A 1 123 ? -2.689 41.807 28.461 1.00 96.71 123 LEU A N 1
ATOM 748 C CA . LEU A 1 123 ? -4.060 41.837 28.949 1.00 96.74 123 LEU A CA 1
ATOM 749 C C . LEU A 1 123 ? -5.051 41.505 27.839 1.00 96.86 123 LEU A C 1
ATOM 750 O O . LEU A 1 123 ? -5.920 40.643 28.016 1.00 96.98 123 LEU A O 1
ATOM 755 N N . GLN A 1 124 ? -4.908 42.171 26.692 1.00 96.83 124 GLN A N 1
ATOM 756 C CA . GLN A 1 124 ? -5.738 41.880 25.522 1.00 96.54 124 GLN A CA 1
ATOM 757 C C . GLN A 1 124 ? -5.715 40.393 25.242 1.00 96.45 124 GLN A C 1
ATOM 758 O O . GLN A 1 124 ? -6.747 39.799 24.947 1.00 96.53 124 GLN A O 1
ATOM 764 N N . HIS A 1 125 ? -4.529 39.801 25.356 1.00 96.41 125 HIS A N 1
ATOM 765 C CA . HIS A 1 125 ? -4.335 38.382 25.100 1.00 96.46 125 HIS A CA 1
ATOM 766 C C . HIS A 1 125 ? -5.021 37.515 26.146 1.00 96.59 125 HIS A C 1
ATOM 767 O O . HIS A 1 125 ? -5.892 36.713 25.808 1.00 96.81 125 HIS A O 1
ATOM 774 N N . ALA A 1 126 ? -4.638 37.686 27.410 1.00 96.64 126 ALA A N 1
ATOM 775 C CA . ALA A 1 126 ? -5.150 36.845 28.491 1.00 96.78 126 ALA A CA 1
ATOM 776 C C . ALA A 1 126 ? -6.660 36.953 28.672 1.00 96.93 126 ALA A C 1
ATOM 777 O O . ALA A 1 126 ? -7.313 35.967 29.021 1.00 96.89 126 ALA A O 1
ATOM 779 N N . MET A 1 127 ? -7.209 38.143 28.428 1.00 97.08 127 MET A N 1
ATOM 780 C CA . MET A 1 127 ? -8.646 38.379 28.613 1.00 97.33 127 MET A CA 1
ATOM 781 C C . MET A 1 127 ? -9.492 37.850 27.450 1.00 97.23 127 MET A C 1
ATOM 782 O O . MET A 1 127 ? -10.670 37.532 27.629 1.00 97.14 127 MET A O 1
ATOM 787 N N . GLY A 1 128 ? -8.882 37.764 26.270 1.00 97.23 128 GLY A N 1
ATOM 788 C CA . GLY A 1 128 ? -9.521 37.168 25.109 1.00 97.34 128 GLY A CA 1
ATOM 789 C C . GLY A 1 128 ? -9.422 35.660 25.217 1.00 97.54 128 GLY A C 1
ATOM 790 O O . GLY A 1 128 ? -8.693 35.021 24.458 1.00 97.59 128 GLY A O 1
ATOM 791 N N . ILE A 1 129 ? -10.159 35.096 26.171 1.00 97.69 129 ILE A N 1
ATOM 792 C CA . ILE A 1 129 ? -10.070 33.672 26.485 1.00 97.78 129 ILE A CA 1
ATOM 793 C C . ILE A 1 129 ? -11.440 33.087 26.848 1.00 97.87 129 ILE A C 1
ATOM 794 O O . ILE A 1 129 ? -12.280 33.758 27.458 1.00 97.78 129 ILE A O 1
ATOM 799 N N . PRO B 2 30 ? 46.161 80.841 48.628 1.00 90.66 30 PRO B N 1
ATOM 800 C CA . PRO B 2 30 ? 47.175 80.844 47.573 1.00 90.54 30 PRO B CA 1
ATOM 801 C C . PRO B 2 30 ? 48.392 81.696 47.938 1.00 90.37 30 PRO B C 1
ATOM 802 O O . PRO B 2 30 ? 48.280 82.920 48.095 1.00 90.45 30 PRO B O 1
ATOM 806 N N . LEU B 2 31 ? 49.541 81.034 48.070 1.00 90.00 31 LEU B N 1
ATOM 807 C CA . LEU B 2 31 ? 50.811 81.687 48.389 1.00 89.42 31 LEU B CA 1
ATOM 808 C C . LEU B 2 31 ? 51.485 82.111 47.092 1.00 89.02 31 LEU B C 1
ATOM 809 O O . LEU B 2 31 ? 51.919 83.254 46.950 1.00 88.89 31 LEU B O 1
ATOM 814 N N . VAL B 2 32 ? 51.557 81.175 46.148 1.00 88.56 32 VAL B N 1
ATOM 815 C CA . VAL B 2 32 ? 51.899 81.472 44.756 1.00 88.09 32 VAL B CA 1
ATOM 816 C C . VAL B 2 32 ? 50.604 81.551 43.947 1.00 87.73 32 VAL B C 1
ATOM 817 O O . VAL B 2 32 ? 49.662 80.798 44.225 1.00 87.67 32 VAL B O 1
ATOM 821 N N . ASP B 2 33 ? 50.544 82.443 42.955 1.00 86.97 33 ASP B N 1
ATOM 822 C CA . ASP B 2 33 ? 49.247 82.766 42.343 1.00 86.43 33 ASP B CA 1
ATOM 823 C C . ASP B 2 33 ? 48.875 82.109 41.003 1.00 85.87 33 ASP B C 1
ATOM 824 O O . ASP B 2 33 ? 47.749 81.620 40.852 1.00 85.64 33 ASP B O 1
ATOM 829 N N . LEU B 2 34 ? 49.782 82.131 40.028 1.00 85.23 34 LEU B N 1
ATOM 830 C CA . LEU B 2 34 ? 49.429 81.663 38.684 1.00 84.60 34 LEU B CA 1
ATOM 831 C C . LEU B 2 34 ? 49.825 80.210 38.430 1.00 84.20 34 LEU B C 1
ATOM 832 O O . LEU B 2 34 ? 51.004 79.875 38.290 1.00 83.93 34 LEU B O 1
ATOM 837 N N . GLU B 2 35 ? 48.803 79.360 38.416 1.00 83.88 35 GLU B N 1
ATOM 838 C CA . GLU B 2 35 ? 48.902 77.965 38.006 1.00 83.41 35 GLU B CA 1
ATOM 839 C C . GLU B 2 35 ? 47.886 77.730 36.891 1.00 83.20 35 GLU B C 1
ATOM 840 O O . GLU B 2 35 ? 47.119 76.763 36.904 1.00 82.81 35 GLU B O 1
ATOM 846 N N . GLU B 2 36 ? 47.904 78.649 35.925 1.00 83.16 36 GLU B N 1
ATOM 847 C CA . GLU B 2 36 ? 46.950 78.693 34.824 1.00 82.70 36 GLU B CA 1
ATOM 848 C C . GLU B 2 36 ? 47.526 78.023 33.578 1.00 83.00 36 GLU B C 1
ATOM 849 O O . GLU B 2 36 ? 48.216 78.662 32.780 1.00 82.73 36 GLU B O 1
ATOM 855 N N . ALA B 2 37 ? 47.249 76.727 33.431 1.00 83.36 37 ALA B N 1
ATOM 856 C CA . ALA B 2 37 ? 47.623 75.977 32.235 1.00 83.72 37 ALA B CA 1
ATOM 857 C C . ALA B 2 37 ? 46.682 76.348 31.104 1.00 84.08 37 ALA B C 1
ATOM 858 O O . ALA B 2 37 ? 45.566 76.814 31.350 1.00 84.32 37 ALA B O 1
ATOM 860 N N . THR B 2 38 ? 47.126 76.135 29.868 1.00 84.43 38 THR B N 1
ATOM 861 C CA . THR B 2 38 ? 46.384 76.615 28.708 1.00 84.63 38 THR B CA 1
ATOM 862 C C . THR B 2 38 ? 46.328 75.647 27.514 1.00 84.94 38 THR B C 1
ATOM 863 O O . THR B 2 38 ? 47.352 75.108 27.064 1.00 84.79 38 THR B O 1
ATOM 867 N N . ASN B 2 39 ? 45.097 75.474 27.025 1.00 85.48 39 ASN B N 1
ATOM 868 C CA . ASN B 2 39 ? 44.717 74.615 25.888 1.00 86.07 39 ASN B CA 1
ATOM 869 C C . ASN B 2 39 ? 45.688 73.552 25.361 1.00 86.61 39 ASN B C 1
ATOM 870 O O . ASN B 2 39 ? 46.631 73.857 24.623 1.00 86.57 39 ASN B O 1
ATOM 875 N N . ASN B 2 40 ? 45.413 72.301 25.725 1.00 87.21 40 ASN B N 1
ATOM 876 C CA . ASN B 2 40 ? 46.234 71.171 25.309 1.00 87.73 40 ASN B CA 1
ATOM 877 C C . ASN B 2 40 ? 46.007 70.715 23.851 1.00 88.20 40 ASN B C 1
ATOM 878 O O . ASN B 2 40 ? 46.426 71.389 22.907 1.00 87.94 40 ASN B O 1
ATOM 883 N N . PHE B 2 41 ? 45.333 69.574 23.693 1.00 88.88 41 PHE B N 1
ATOM 884 C CA . PHE B 2 41 ? 45.138 68.908 22.404 1.00 89.39 41 PHE B CA 1
ATOM 885 C C . PHE B 2 41 ? 43.654 68.845 22.024 1.00 90.03 41 PHE B C 1
ATOM 886 O O . PHE B 2 41 ? 42.832 69.557 22.609 1.00 90.15 41 PHE B O 1
ATOM 894 N N . ASP B 2 42 ? 43.317 67.995 21.048 1.00 90.83 42 ASP B N 1
ATOM 895 C CA . ASP B 2 42 ? 41.918 67.645 20.765 1.00 91.63 42 ASP B CA 1
ATOM 896 C C . ASP B 2 42 ? 41.536 66.343 21.474 1.00 92.22 42 ASP B C 1
ATOM 897 O O . ASP B 2 42 ? 42.333 65.402 21.545 1.00 92.22 42 ASP B O 1
ATOM 902 N N . HIS B 2 43 ? 40.305 66.305 21.975 1.00 93.03 43 HIS B N 1
ATOM 903 C CA . HIS B 2 43 ? 39.892 65.374 23.031 1.00 93.83 43 HIS B CA 1
ATOM 904 C C . HIS B 2 43 ? 39.924 63.873 22.731 1.00 94.34 43 HIS B C 1
ATOM 905 O O . HIS B 2 43 ? 39.268 63.385 21.806 1.00 94.33 43 HIS B O 1
ATOM 912 N N . LYS B 2 44 ? 40.706 63.161 23.546 1.00 95.05 44 LYS B N 1
ATOM 913 C CA . LYS B 2 44 ? 40.790 61.698 23.539 1.00 95.72 44 LYS B CA 1
ATOM 914 C C . LYS B 2 44 ? 39.679 61.102 24.405 1.00 96.17 44 LYS B C 1
ATOM 915 O O . LYS B 2 44 ? 39.768 61.116 25.642 1.00 96.24 44 LYS B O 1
ATOM 921 N N . PHE B 2 45 ? 38.641 60.577 23.753 1.00 96.67 45 PHE B N 1
ATOM 922 C CA . PHE B 2 45 ? 37.466 60.058 24.461 1.00 97.21 45 PHE B CA 1
ATOM 923 C C . PHE B 2 45 ? 37.789 58.917 25.426 1.00 97.62 45 PHE B C 1
ATOM 924 O O . PHE B 2 45 ? 38.099 57.801 25.002 1.00 97.67 45 PHE B O 1
ATOM 932 N N . LEU B 2 46 ? 37.719 59.229 26.723 1.00 98.08 46 LEU B N 1
ATOM 933 C CA . LEU B 2 46 ? 37.991 58.272 27.797 1.00 98.57 46 LEU B CA 1
ATOM 934 C C . LEU B 2 46 ? 37.380 58.684 29.143 1.00 98.88 46 LEU B C 1
ATOM 935 O O . LEU B 2 46 ? 36.893 59.806 29.299 1.00 98.81 46 LEU B O 1
ATOM 940 N N . ILE B 2 47 ? 37.412 57.743 30.090 1.00 99.37 47 ILE B N 1
ATOM 941 C CA . ILE B 2 47 ? 37.002 57.900 31.512 1.00 99.81 47 ILE B CA 1
ATOM 942 C C . ILE B 2 47 ? 35.647 58.587 31.826 1.00 100.06 47 ILE B C 1
ATOM 943 O O . ILE B 2 47 ? 34.803 58.725 30.942 1.00 100.26 47 ILE B O 1
ATOM 948 N N . GLY B 2 48 ? 35.458 59.000 33.083 1.00 100.21 48 GLY B N 1
ATOM 949 C CA . GLY B 2 48 ? 34.141 59.372 33.630 1.00 100.56 48 GLY B CA 1
ATOM 950 C C . GLY B 2 48 ? 33.326 60.487 32.991 1.00 100.75 48 GLY B C 1
ATOM 951 O O . GLY B 2 48 ? 33.843 61.288 32.216 1.00 100.70 48 GLY B O 1
ATOM 952 N N . HIS B 2 49 ? 32.038 60.530 33.337 1.00 101.08 49 HIS B N 1
ATOM 953 C CA . HIS B 2 49 ? 31.095 61.525 32.819 1.00 101.45 49 HIS B CA 1
ATOM 954 C C . HIS B 2 49 ? 30.235 62.103 33.942 1.00 101.62 49 HIS B C 1
ATOM 955 O O . HIS B 2 49 ? 29.767 61.375 34.816 1.00 101.74 49 HIS B O 1
ATOM 962 N N . GLY B 2 50 ? 30.025 63.414 33.907 1.00 101.81 50 GLY B N 1
ATOM 963 C CA . GLY B 2 50 ? 29.245 64.095 34.934 1.00 101.97 50 GLY B CA 1
ATOM 964 C C . GLY B 2 50 ? 28.083 64.857 34.339 1.00 102.22 50 GLY B C 1
ATOM 965 O O . GLY B 2 50 ? 27.961 64.969 33.118 1.00 102.21 50 GLY B O 1
ATOM 966 N N . VAL B 2 51 ? 27.229 65.388 35.208 1.00 102.53 51 VAL B N 1
ATOM 967 C CA . VAL B 2 51 ? 26.022 66.102 34.769 1.00 102.71 51 VAL B CA 1
ATOM 968 C C . VAL B 2 51 ? 26.373 67.489 34.209 1.00 102.64 51 VAL B C 1
ATOM 969 O O . VAL B 2 51 ? 25.841 67.902 33.176 1.00 102.55 51 VAL B O 1
ATOM 973 N N . PHE B 2 52 ? 27.272 68.192 34.899 1.00 102.59 52 PHE B N 1
ATOM 974 C CA . PHE B 2 52 ? 27.790 69.476 34.430 1.00 102.55 52 PHE B CA 1
ATOM 975 C C . PHE B 2 52 ? 29.257 69.322 34.046 1.00 102.34 52 PHE B C 1
ATOM 976 O O . PHE B 2 52 ? 30.157 69.477 34.882 1.00 102.37 52 PHE B O 1
ATOM 984 N N . GLY B 2 53 ? 29.478 68.989 32.774 1.00 101.98 53 GLY B N 1
ATOM 985 C CA . GLY B 2 53 ? 30.815 68.724 32.255 1.00 101.42 53 GLY B CA 1
ATOM 986 C C . GLY B 2 53 ? 31.240 67.265 32.238 1.00 100.91 53 GLY B C 1
ATOM 987 O O . GLY B 2 53 ? 30.617 66.410 32.869 1.00 100.85 53 GLY B O 1
ATOM 988 N N . LYS B 2 54 ? 32.317 66.988 31.509 1.00 100.44 54 LYS B N 1
ATOM 989 C CA . LYS B 2 54 ? 32.852 65.632 31.375 1.00 99.88 54 LYS B CA 1
ATOM 990 C C . LYS B 2 54 ? 34.300 65.554 31.883 1.00 99.36 54 LYS B C 1
ATOM 991 O O . LYS B 2 54 ? 34.921 66.580 32.168 1.00 99.37 54 LYS B O 1
ATOM 997 N N . VAL B 2 55 ? 34.827 64.338 32.017 1.00 98.61 55 VAL B N 1
ATOM 998 C CA . VAL B 2 55 ? 36.203 64.141 32.478 1.00 98.00 55 VAL B CA 1
ATOM 999 C C . VAL B 2 55 ? 36.986 63.228 31.524 1.00 97.66 55 VAL B C 1
ATOM 1000 O O . VAL B 2 55 ? 36.532 62.134 31.185 1.00 97.56 55 VAL B O 1
ATOM 1004 N N . TYR B 2 56 ? 38.161 63.687 31.100 1.00 97.28 56 TYR B N 1
ATOM 1005 C CA . TYR B 2 56 ? 39.017 62.924 30.193 1.00 96.92 56 TYR B CA 1
ATOM 1006 C C . TYR B 2 56 ? 40.397 62.693 30.793 1.00 96.64 56 TYR B C 1
ATOM 1007 O O . TYR B 2 56 ? 40.889 63.507 31.576 1.00 96.46 56 TYR B O 1
ATOM 1016 N N . LYS B 2 57 ? 41.012 61.575 30.415 1.00 96.44 57 LYS B N 1
ATOM 1017 C CA . LYS B 2 57 ? 42.422 61.324 30.696 1.00 96.31 57 LYS B CA 1
ATOM 1018 C C . LYS B 2 57 ? 43.276 61.961 29.596 1.00 96.20 57 LYS B C 1
ATOM 1019 O O . LYS B 2 57 ? 42.858 62.038 28.433 1.00 96.24 57 LYS B O 1
ATOM 1025 N N . GLY B 2 58 ? 44.470 62.415 29.971 1.00 95.90 58 GLY B N 1
ATOM 1026 C CA . GLY B 2 58 ? 45.412 62.981 29.018 1.00 95.44 58 GLY B CA 1
ATOM 1027 C C . GLY B 2 58 ? 46.836 62.976 29.529 1.00 95.19 58 GLY B C 1
ATOM 1028 O O . GLY B 2 58 ? 47.078 62.932 30.738 1.00 95.13 58 GLY B O 1
ATOM 1029 N N . VAL B 2 59 ? 47.780 63.011 28.595 1.00 94.94 59 VAL B N 1
ATOM 1030 C CA . VAL B 2 59 ? 49.193 63.141 28.923 1.00 94.67 59 VAL B CA 1
ATOM 1031 C C . VAL B 2 59 ? 49.640 64.542 28.509 1.00 94.48 59 VAL B C 1
ATOM 1032 O O . VAL B 2 59 ? 49.267 65.023 27.439 1.00 94.51 59 VAL B O 1
ATOM 1036 N N . LEU B 2 60 ? 50.416 65.198 29.366 1.00 94.23 60 LEU B N 1
ATOM 1037 C CA . LEU B 2 60 ? 50.881 66.558 29.098 1.00 93.96 60 LEU B CA 1
ATOM 1038 C C . LEU B 2 60 ? 52.268 66.571 28.461 1.00 93.93 60 LEU B C 1
ATOM 1039 O O . LEU B 2 60 ? 52.929 65.532 28.404 1.00 93.92 60 LEU B O 1
ATOM 1044 N N . ARG B 2 61 ? 52.694 67.746 27.984 1.00 93.88 61 ARG B N 1
ATOM 1045 C CA . ARG B 2 61 ? 54.014 67.931 27.356 1.00 93.87 61 ARG B CA 1
ATOM 1046 C C . ARG B 2 61 ? 55.163 67.349 28.179 1.00 93.94 61 ARG B C 1
ATOM 1047 O O . ARG B 2 61 ? 56.154 66.883 27.622 1.00 93.87 61 ARG B O 1
ATOM 1055 N N . ASP B 2 62 ? 55.011 67.374 29.502 1.00 94.13 62 ASP B N 1
ATOM 1056 C CA . ASP B 2 62 ? 56.025 66.870 30.430 1.00 94.25 62 ASP B CA 1
ATOM 1057 C C . ASP B 2 62 ? 55.821 65.405 30.854 1.00 94.34 62 ASP B C 1
ATOM 1058 O O . ASP B 2 62 ? 56.452 64.937 31.803 1.00 94.32 62 ASP B O 1
ATOM 1063 N N . GLY B 2 63 ? 54.938 64.695 30.153 1.00 94.48 63 GLY B N 1
ATOM 1064 C CA . GLY B 2 63 ? 54.701 63.270 30.405 1.00 94.66 63 GLY B CA 1
ATOM 1065 C C . GLY B 2 63 ? 53.756 62.942 31.553 1.00 94.81 63 GLY B C 1
ATOM 1066 O O . GLY B 2 63 ? 53.455 61.769 31.802 1.00 94.75 63 GLY B O 1
ATOM 1067 N N . ALA B 2 64 ? 53.282 63.973 32.250 1.00 94.98 64 ALA B N 1
ATOM 1068 C CA . ALA B 2 64 ? 52.398 63.788 33.396 1.00 95.10 64 ALA B CA 1
ATOM 1069 C C . ALA B 2 64 ? 51.007 63.331 32.970 1.00 95.31 64 ALA B C 1
ATOM 1070 O O . ALA B 2 64 ? 50.329 64.013 32.197 1.00 95.22 64 ALA B O 1
ATOM 1072 N N . LYS B 2 65 ? 50.608 62.160 33.466 1.00 95.69 65 LYS B N 1
ATOM 1073 C CA . LYS B 2 65 ? 49.236 61.672 33.331 1.00 95.89 65 LYS B CA 1
ATOM 1074 C C . LYS B 2 65 ? 48.333 62.603 34.128 1.00 96.12 65 LYS B C 1
ATOM 1075 O O . LYS B 2 65 ? 48.619 62.905 35.290 1.00 96.10 65 LYS B O 1
ATOM 1081 N N . VAL B 2 66 ? 47.251 63.055 33.502 1.00 96.44 66 VAL B N 1
ATOM 1082 C CA . VAL B 2 66 ? 46.452 64.149 34.048 1.00 96.76 66 VAL B CA 1
ATOM 1083 C C . VAL B 2 66 ? 44.937 63.934 33.847 1.00 97.18 66 VAL B C 1
ATOM 1084 O O . VAL B 2 66 ? 44.526 63.147 32.990 1.00 97.26 66 VAL B O 1
ATOM 1088 N N . ALA B 2 67 ? 44.120 64.624 34.645 1.00 97.69 67 ALA B N 1
ATOM 1089 C CA . ALA B 2 67 ? 42.661 64.458 34.614 1.00 98.22 67 ALA B CA 1
ATOM 1090 C C . ALA B 2 67 ? 41.918 65.779 34.376 1.00 98.71 67 ALA B C 1
ATOM 1091 O O . ALA B 2 67 ? 41.902 66.654 35.246 1.00 98.68 67 ALA B O 1
ATOM 1093 N N . LEU B 2 68 ? 41.295 65.904 33.202 1.00 99.40 68 LEU B N 1
ATOM 1094 C CA . LEU B 2 68 ? 40.678 67.165 32.768 1.00 100.13 68 LEU B CA 1
ATOM 1095 C C . LEU B 2 68 ? 39.168 67.208 32.950 1.00 100.69 68 LEU B C 1
ATOM 1096 O O . LEU B 2 68 ? 38.432 66.576 32.195 1.00 100.77 68 LEU B O 1
ATOM 1101 N N . LYS B 2 69 ? 38.716 67.978 33.936 1.00 101.46 69 LYS B N 1
ATOM 1102 C CA . LYS B 2 69 ? 37.292 68.163 34.180 1.00 102.33 69 LYS B CA 1
ATOM 1103 C C . LYS B 2 69 ? 36.764 69.318 33.328 1.00 102.87 69 LYS B C 1
ATOM 1104 O O . LYS B 2 69 ? 36.644 70.448 33.806 1.00 102.94 69 LYS B O 1
ATOM 1110 N N . ARG B 2 70 ? 36.469 69.018 32.061 1.00 103.75 70 ARG B N 1
ATOM 1111 C CA . ARG B 2 70 ? 35.939 69.990 31.089 1.00 104.54 70 ARG B CA 1
ATOM 1112 C C . ARG B 2 70 ? 34.475 70.320 31.372 1.00 105.40 70 ARG B C 1
ATOM 1113 O O . ARG B 2 70 ? 33.600 69.464 31.216 1.00 105.50 70 ARG B O 1
ATOM 1121 N N . ARG B 2 71 ? 34.210 71.565 31.760 1.00 106.45 71 ARG B N 1
ATOM 1122 C CA . ARG B 2 71 ? 32.884 71.938 32.256 1.00 107.62 71 ARG B CA 1
ATOM 1123 C C . ARG B 2 71 ? 32.061 72.750 31.270 1.00 108.22 71 ARG B C 1
ATOM 1124 O O . ARG B 2 71 ? 31.195 73.527 31.671 1.00 108.24 71 ARG B O 1
ATOM 1132 N N . THR B 2 72 ? 32.321 72.547 29.982 1.00 109.30 72 THR B N 1
ATOM 1133 C CA . THR B 2 72 ? 31.607 73.265 28.916 1.00 110.37 72 THR B CA 1
ATOM 1134 C C . THR B 2 72 ? 30.192 72.712 28.624 1.00 111.16 72 THR B C 1
ATOM 1135 O O . THR B 2 72 ? 29.299 73.482 28.258 1.00 111.17 72 THR B O 1
ATOM 1139 N N . PRO B 2 73 ? 29.981 71.386 28.782 1.00 111.99 73 PRO B N 1
ATOM 1140 C CA . PRO B 2 73 ? 28.616 70.875 28.631 1.00 112.59 73 PRO B CA 1
ATOM 1141 C C . PRO B 2 73 ? 27.671 71.404 29.718 1.00 113.23 73 PRO B C 1
ATOM 1142 O O . PRO B 2 73 ? 27.912 71.186 30.917 1.00 113.31 73 PRO B O 1
ATOM 1146 N N . GLU B 2 74 ? 26.616 72.096 29.273 1.00 113.86 74 GLU B N 1
ATOM 1147 C CA . GLU B 2 74 ? 25.541 72.662 30.124 1.00 114.41 74 GLU B CA 1
ATOM 1148 C C . GLU B 2 74 ? 26.018 73.671 31.190 1.00 114.80 74 GLU B C 1
ATOM 1149 O O . GLU B 2 74 ? 26.270 73.309 32.350 1.00 114.80 74 GLU B O 1
ATOM 1155 N N . SER B 2 75 ? 26.110 74.939 30.779 1.00 115.22 75 SER B N 1
ATOM 1156 C CA . SER B 2 75 ? 26.622 76.027 31.628 1.00 115.50 75 SER B CA 1
ATOM 1157 C C . SER B 2 75 ? 25.602 76.560 32.653 1.00 115.84 75 SER B C 1
ATOM 1158 O O . SER B 2 75 ? 25.584 77.761 32.957 1.00 115.93 75 SER B O 1
ATOM 1161 N N . SER B 2 76 ? 24.773 75.659 33.189 1.00 116.09 76 SER B N 1
ATOM 1162 C CA . SER B 2 76 ? 23.718 76.021 34.144 1.00 116.29 76 SER B CA 1
ATOM 1163 C C . SER B 2 76 ? 24.314 76.316 35.515 1.00 116.31 76 SER B C 1
ATOM 1164 O O . SER B 2 76 ? 24.281 75.472 36.425 1.00 116.41 76 SER B O 1
ATOM 1167 N N . GLN B 2 77 ? 24.854 77.528 35.643 1.00 116.17 77 GLN B N 1
ATOM 1168 C CA . GLN B 2 77 ? 25.630 77.952 36.810 1.00 115.98 77 GLN B CA 1
ATOM 1169 C C . GLN B 2 77 ? 26.705 76.929 37.209 1.00 115.67 77 GLN B C 1
ATOM 1170 O O . GLN B 2 77 ? 26.894 76.612 38.393 1.00 115.61 77 GLN B O 1
ATOM 1176 N N . GLY B 2 78 ? 27.385 76.403 36.191 1.00 115.19 78 GLY B N 1
ATOM 1177 C CA . GLY B 2 78 ? 28.588 75.613 36.381 1.00 114.52 78 GLY B CA 1
ATOM 1178 C C . GLY B 2 78 ? 29.727 76.565 36.679 1.00 114.11 78 GLY B C 1
ATOM 1179 O O . GLY B 2 78 ? 30.725 76.178 37.283 1.00 114.13 78 GLY B O 1
ATOM 1180 N N . ILE B 2 79 ? 29.560 77.817 36.244 1.00 113.70 79 ILE B N 1
ATOM 1181 C CA . ILE B 2 79 ? 30.486 78.916 36.527 1.00 113.24 79 ILE B CA 1
ATOM 1182 C C . ILE B 2 79 ? 30.768 79.017 38.028 1.00 113.10 79 ILE B C 1
ATOM 1183 O O . ILE B 2 79 ? 31.928 79.054 38.450 1.00 113.16 79 ILE B O 1
ATOM 1188 N N . GLU B 2 80 ? 29.698 79.041 38.822 1.00 112.72 80 GLU B N 1
ATOM 1189 C CA . GLU B 2 80 ? 29.792 79.207 40.267 1.00 112.24 80 GLU B CA 1
ATOM 1190 C C . GLU B 2 80 ? 30.587 78.088 40.913 1.00 111.79 80 GLU B C 1
ATOM 1191 O O . GLU B 2 80 ? 31.420 78.345 41.777 1.00 111.96 80 GLU B O 1
ATOM 1197 N N . GLU B 2 81 ? 30.330 76.855 40.486 1.00 111.22 81 GLU B N 1
ATOM 1198 C CA . GLU B 2 81 ? 30.982 75.673 41.055 1.00 110.68 81 GLU B CA 1
ATOM 1199 C C . GLU B 2 81 ? 32.445 75.559 40.621 1.00 110.05 81 GLU B C 1
ATOM 1200 O O . GLU B 2 81 ? 33.274 75.035 41.362 1.00 109.87 81 GLU B O 1
ATOM 1206 N N . PHE B 2 82 ? 32.739 76.051 39.415 1.00 109.58 82 PHE B N 1
ATOM 1207 C CA . PHE B 2 82 ? 34.096 76.110 38.846 1.00 108.99 82 PHE B CA 1
ATOM 1208 C C . PHE B 2 82 ? 34.988 77.044 39.658 1.00 108.74 82 PHE B C 1
ATOM 1209 O O . PHE B 2 82 ? 36.141 76.720 39.945 1.00 108.70 82 PHE B O 1
ATOM 1217 N N . GLU B 2 83 ? 34.437 78.200 40.019 1.00 108.43 83 GLU B N 1
ATOM 1218 C CA . GLU B 2 83 ? 35.135 79.185 40.838 1.00 108.11 83 GLU B CA 1
ATOM 1219 C C . GLU B 2 83 ? 35.274 78.708 42.282 1.00 107.75 83 GLU B C 1
ATOM 1220 O O . GLU B 2 83 ? 36.300 78.946 42.918 1.00 107.69 83 GLU B O 1
ATOM 1226 N N . THR B 2 84 ? 34.244 78.022 42.778 1.00 107.48 84 THR B N 1
ATOM 1227 C CA . THR B 2 84 ? 34.240 77.440 44.123 1.00 107.14 84 THR B CA 1
ATOM 1228 C C . THR B 2 84 ? 35.318 76.372 44.254 1.00 107.07 84 THR B C 1
ATOM 1229 O O . THR B 2 84 ? 36.021 76.328 45.255 1.00 107.07 84 THR B O 1
ATOM 1233 N N . GLU B 2 85 ? 35.459 75.527 43.235 1.00 107.05 85 GLU B N 1
ATOM 1234 C CA . GLU B 2 85 ? 36.479 74.480 43.250 1.00 107.21 85 GLU B CA 1
ATOM 1235 C C . GLU B 2 85 ? 37.888 75.037 42.998 1.00 107.15 85 GLU B C 1
ATOM 1236 O O . GLU B 2 85 ? 38.865 74.297 42.999 1.00 107.26 85 GLU B O 1
ATOM 1242 N N . ILE B 2 86 ? 37.991 76.343 42.792 1.00 107.19 86 ILE B N 1
ATOM 1243 C CA . ILE B 2 86 ? 39.292 76.978 42.647 1.00 107.17 86 ILE B CA 1
ATOM 1244 C C . ILE B 2 86 ? 39.770 77.486 44.003 1.00 107.49 86 ILE B C 1
ATOM 1245 O O . ILE B 2 86 ? 40.861 77.137 44.449 1.00 107.47 86 ILE B O 1
ATOM 1250 N N . GLU B 2 87 ? 38.941 78.289 44.661 1.00 107.96 87 GLU B N 1
ATOM 1251 C CA . GLU B 2 87 ? 39.305 78.904 45.939 1.00 108.63 87 GLU B CA 1
ATOM 1252 C C . GLU B 2 87 ? 39.395 77.893 47.079 1.00 108.87 87 GLU B C 1
ATOM 1253 O O . GLU B 2 87 ? 40.314 77.956 47.902 1.00 109.09 87 GLU B O 1
ATOM 1259 N N . THR B 2 88 ? 38.449 76.957 47.115 1.00 109.14 88 THR B N 1
ATOM 1260 C CA . THR B 2 88 ? 38.473 75.865 48.086 1.00 109.35 88 THR B CA 1
ATOM 1261 C C . THR B 2 88 ? 39.707 75.001 47.873 1.00 109.44 88 THR B C 1
ATOM 1262 O O . THR B 2 88 ? 40.318 74.538 48.832 1.00 109.77 88 THR B O 1
ATOM 1266 N N . LEU B 2 89 ? 40.074 74.790 46.615 1.00 109.41 89 LEU B N 1
ATOM 1267 C CA . LEU B 2 89 ? 41.162 73.885 46.299 1.00 109.42 89 LEU B CA 1
ATOM 1268 C C . LEU B 2 89 ? 42.512 74.598 46.198 1.00 109.60 89 LEU B C 1
ATOM 1269 O O . LEU B 2 89 ? 43.513 73.989 45.827 1.00 109.74 89 LEU B O 1
ATOM 1274 N N . SER B 2 90 ? 42.537 75.887 46.529 1.00 109.74 90 SER B N 1
ATOM 1275 C CA . SER B 2 90 ? 43.795 76.629 46.620 1.00 109.83 90 SER B CA 1
ATOM 1276 C C . SER B 2 90 ? 44.473 76.316 47.949 1.00 109.98 90 SER B C 1
ATOM 1277 O O . SER B 2 90 ? 45.681 76.532 48.111 1.00 109.97 90 SER B O 1
ATOM 1280 N N . PHE B 2 91 ? 43.674 75.806 48.892 1.00 110.03 91 PHE B N 1
ATOM 1281 C CA . PHE B 2 91 ? 44.181 75.114 50.084 1.00 110.05 91 PHE B CA 1
ATOM 1282 C C . PHE B 2 91 ? 44.617 73.699 49.661 1.00 109.76 91 PHE B C 1
ATOM 1283 O O . PHE B 2 91 ? 44.223 72.678 50.261 1.00 109.53 91 PHE B O 1
ATOM 1291 N N . CYS B 2 92 ? 45.435 73.679 48.603 1.00 109.39 92 CYS B N 1
ATOM 1292 C CA . CYS B 2 92 ? 45.950 72.463 47.975 1.00 108.77 92 CYS B CA 1
ATOM 1293 C C . CYS B 2 92 ? 47.208 72.033 48.721 1.00 107.92 92 CYS B C 1
ATOM 1294 O O . CYS B 2 92 ? 48.332 72.462 48.396 1.00 107.68 92 CYS B O 1
ATOM 1297 N N . ARG B 2 93 ? 46.984 71.204 49.741 1.00 106.63 93 ARG B N 1
ATOM 1298 C CA . ARG B 2 93 ? 48.020 70.746 50.648 1.00 105.44 93 ARG B CA 1
ATOM 1299 C C . ARG B 2 93 ? 47.389 69.730 51.581 1.00 104.34 93 ARG B C 1
ATOM 1300 O O . ARG B 2 93 ? 47.176 70.002 52.765 1.00 104.45 93 ARG B O 1
ATOM 1308 N N . HIS B 2 94 ? 47.054 68.569 51.026 1.00 102.78 94 HIS B N 1
ATOM 1309 C CA . HIS B 2 94 ? 46.691 67.413 51.830 1.00 101.15 94 HIS B CA 1
ATOM 1310 C C . HIS B 2 94 ? 46.770 66.120 51.031 1.00 99.91 94 HIS B C 1
ATOM 1311 O O . HIS B 2 94 ? 46.360 66.092 49.869 1.00 99.83 94 HIS B O 1
ATOM 1318 N N . PRO B 2 95 ? 47.303 65.044 51.651 1.00 98.64 95 PRO B N 1
ATOM 1319 C CA . PRO B 2 95 ? 47.420 63.733 51.012 1.00 97.65 95 PRO B CA 1
ATOM 1320 C C . PRO B 2 95 ? 46.085 63.058 50.705 1.00 96.61 95 PRO B C 1
ATOM 1321 O O . PRO B 2 95 ? 46.053 62.116 49.914 1.00 96.54 95 PRO B O 1
ATOM 1325 N N . HIS B 2 96 ? 45.003 63.518 51.331 1.00 95.36 96 HIS B N 1
ATOM 1326 C CA . HIS B 2 96 ? 43.687 62.897 51.148 1.00 94.08 96 HIS B CA 1
ATOM 1327 C C . HIS B 2 96 ? 42.674 63.820 50.481 1.00 93.43 96 HIS B C 1
ATOM 1328 O O . HIS B 2 96 ? 41.460 63.594 50.547 1.00 93.26 96 HIS B O 1
ATOM 1335 N N . LEU B 2 97 ? 43.206 64.851 49.830 1.00 92.57 97 LEU B N 1
ATOM 1336 C CA . LEU B 2 97 ? 42.437 65.780 49.016 1.00 91.72 97 LEU B CA 1
ATOM 1337 C C . LEU B 2 97 ? 43.035 65.794 47.614 1.00 91.49 97 LEU B C 1
ATOM 1338 O O . LEU B 2 97 ? 44.239 66.024 47.448 1.00 91.58 97 LEU B O 1
ATOM 1343 N N . VAL B 2 98 ? 42.202 65.536 46.610 1.00 91.00 98 VAL B N 1
ATOM 1344 C CA . VAL B 2 98 ? 42.624 65.622 45.218 1.00 90.63 98 VAL B CA 1
ATOM 1345 C C . VAL B 2 98 ? 43.326 66.951 44.973 1.00 90.34 98 VAL B C 1
ATOM 1346 O O . VAL B 2 98 ? 42.779 68.019 45.259 1.00 90.59 98 VAL B O 1
ATOM 1350 N N . SER B 2 99 ? 44.547 66.862 44.460 1.00 89.77 99 SER B N 1
ATOM 1351 C CA . SER B 2 99 ? 45.378 68.017 44.179 1.00 89.05 99 SER B CA 1
ATOM 1352 C C . SER B 2 99 ? 45.021 68.637 42.831 1.00 88.65 99 SER B C 1
ATOM 1353 O O . SER B 2 99 ? 45.090 67.970 41.794 1.00 88.74 99 SER B O 1
ATOM 1356 N N . LEU B 2 100 ? 44.639 69.911 42.852 1.00 88.01 100 LEU B N 1
ATOM 1357 C CA . LEU B 2 100 ? 44.467 70.678 41.621 1.00 87.48 100 LEU B CA 1
ATOM 1358 C C . LEU B 2 100 ? 45.816 71.078 41.028 1.00 87.03 100 LEU B C 1
ATOM 1359 O O . LEU B 2 100 ? 46.652 71.669 41.707 1.00 86.68 100 LEU B O 1
ATOM 1364 N N . ILE B 2 101 ? 46.012 70.745 39.758 1.00 86.79 101 ILE B N 1
ATOM 1365 C CA . ILE B 2 101 ? 47.217 71.129 39.029 1.00 86.86 101 ILE B CA 1
ATOM 1366 C C . ILE B 2 101 ? 47.076 72.519 38.398 1.00 86.81 101 ILE B C 1
ATOM 1367 O O . ILE B 2 101 ? 47.966 73.365 38.544 1.00 86.75 101 ILE B O 1
ATOM 1372 N N . GLY B 2 102 ? 45.957 72.741 37.704 1.00 86.78 102 GLY B N 1
ATOM 1373 C CA . GLY B 2 102 ? 45.710 73.993 36.991 1.00 86.61 102 GLY B CA 1
ATOM 1374 C C . GLY B 2 102 ? 44.266 74.180 36.568 1.00 86.54 102 GLY B C 1
ATOM 1375 O O . GLY B 2 102 ? 43.442 73.280 36.726 1.00 86.63 102 GLY B O 1
ATOM 1376 N N . PHE B 2 103 ? 43.971 75.363 36.033 1.00 86.47 103 PHE B N 1
ATOM 1377 C CA . PHE B 2 103 ? 42.644 75.711 35.527 1.00 86.39 103 PHE B CA 1
ATOM 1378 C C . PHE B 2 103 ? 42.743 76.414 34.157 1.00 86.64 103 PHE B C 1
ATOM 1379 O O . PHE B 2 103 ? 43.849 76.638 33.638 1.00 86.38 103 PHE B O 1
ATOM 1387 N N . CYS B 2 104 ? 41.590 76.774 33.586 1.00 86.93 104 CYS B N 1
ATOM 1388 C CA . CYS B 2 104 ? 41.537 77.319 32.221 1.00 87.01 104 CYS B CA 1
ATOM 1389 C C . CYS B 2 104 ? 40.851 78.690 32.054 1.00 87.08 104 CYS B C 1
ATOM 1390 O O . CYS B 2 104 ? 41.530 79.718 31.964 1.00 87.04 104 CYS B O 1
ATOM 1393 N N . ASP B 2 105 ? 39.517 78.685 31.996 1.00 87.25 105 ASP B N 1
ATOM 1394 C CA . ASP B 2 105 ? 38.694 79.882 31.730 1.00 87.35 105 ASP B CA 1
ATOM 1395 C C . ASP B 2 105 ? 39.213 80.713 30.547 1.00 87.37 105 ASP B C 1
ATOM 1396 O O . ASP B 2 105 ? 39.454 81.917 30.670 1.00 87.49 105 ASP B O 1
ATOM 1401 N N . GLU B 2 106 ? 39.376 80.055 29.402 1.00 87.36 106 GLU B N 1
ATOM 1402 C CA . GLU B 2 106 ? 39.919 80.697 28.210 1.00 87.33 106 GLU B CA 1
ATOM 1403 C C . GLU B 2 106 ? 39.088 80.343 26.988 1.00 87.49 106 GLU B C 1
ATOM 1404 O O . GLU B 2 106 ? 38.772 79.171 26.766 1.00 87.38 106 GLU B O 1
ATOM 1410 N N . ARG B 2 107 ? 38.753 81.368 26.203 1.00 87.71 107 ARG B N 1
ATOM 1411 C CA . ARG B 2 107 ? 37.918 81.238 25.006 1.00 87.91 107 ARG B CA 1
ATOM 1412 C C . ARG B 2 107 ? 36.674 80.402 25.291 1.00 88.13 107 ARG B C 1
ATOM 1413 O O . ARG B 2 107 ? 36.472 79.337 24.702 1.00 88.11 107 ARG B O 1
ATOM 1421 N N . ASN B 2 108 ? 35.866 80.897 26.229 1.00 88.50 108 ASN B N 1
ATOM 1422 C CA . ASN B 2 108 ? 34.595 80.283 26.644 1.00 88.83 108 ASN B CA 1
ATOM 1423 C C . ASN B 2 108 ? 34.695 78.998 27.457 1.00 89.11 108 ASN B C 1
ATOM 1424 O O . ASN B 2 108 ? 33.744 78.635 28.142 1.00 89.30 108 ASN B O 1
ATOM 1429 N N . GLU B 2 109 ? 35.837 78.320 27.393 1.00 89.54 109 GLU B N 1
ATOM 1430 C CA . GLU B 2 109 ? 36.031 77.062 28.121 1.00 90.02 109 GLU B CA 1
ATOM 1431 C C . GLU B 2 109 ? 36.292 77.292 29.606 1.00 90.41 109 GLU B C 1
ATOM 1432 O O . GLU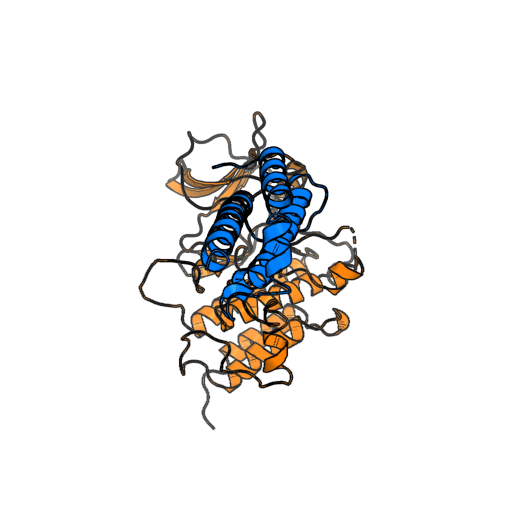 B 2 109 ? 36.711 78.374 30.009 1.00 90.45 109 GLU B O 1
ATOM 1438 N N . MET B 2 110 ? 36.028 76.268 30.413 1.00 90.95 110 MET B N 1
ATOM 1439 C CA . MET B 2 110 ? 36.476 76.243 31.809 1.00 91.61 110 MET B CA 1
ATOM 1440 C C . MET B 2 110 ? 36.811 74.824 32.275 1.00 91.62 110 MET B C 1
ATOM 1441 O O . MET B 2 110 ? 35.925 74.025 32.590 1.00 91.34 110 MET B O 1
ATOM 1446 N N . ILE B 2 111 ? 38.109 74.523 32.286 1.00 92.01 111 ILE B N 1
ATOM 1447 C CA . ILE B 2 111 ? 38.610 73.189 32.615 1.00 92.34 111 ILE B CA 1
ATOM 1448 C C . ILE B 2 111 ? 39.476 73.232 33.872 1.00 92.83 111 ILE B C 1
ATOM 1449 O O . ILE B 2 111 ? 40.305 74.127 34.040 1.00 92.89 111 ILE B O 1
ATOM 1454 N N . LEU B 2 112 ? 39.268 72.262 34.754 1.00 93.33 112 LEU B N 1
ATOM 1455 C CA . LEU B 2 112 ? 40.121 72.087 35.916 1.00 93.96 112 LEU B CA 1
ATOM 1456 C C . LEU B 2 112 ? 40.991 70.846 35.719 1.00 94.50 112 LEU B C 1
ATOM 1457 O O . LEU B 2 112 ? 40.591 69.903 35.031 1.00 94.73 112 LEU B O 1
ATOM 1462 N N . ILE B 2 113 ? 42.175 70.848 36.329 1.00 94.95 113 ILE B N 1
ATOM 1463 C CA . ILE B 2 113 ? 43.205 69.855 36.029 1.00 95.25 113 ILE B CA 1
ATOM 1464 C C . ILE B 2 113 ? 43.783 69.224 37.298 1.00 95.58 113 ILE B C 1
ATOM 1465 O O . ILE B 2 113 ? 44.225 69.938 38.194 1.00 95.63 113 ILE B O 1
ATOM 1470 N N . TYR B 2 114 ? 43.772 67.890 37.363 1.00 96.11 114 TYR B N 1
ATOM 1471 C CA . TYR B 2 114 ? 44.280 67.135 38.524 1.00 96.63 114 TYR B CA 1
ATOM 1472 C C . TYR B 2 114 ? 45.159 65.959 38.096 1.00 96.93 114 TYR B C 1
ATOM 1473 O O . TYR B 2 114 ? 45.076 65.503 36.960 1.00 96.98 114 TYR B O 1
ATOM 1482 N N . LYS B 2 115 ? 45.987 65.463 39.014 1.00 97.43 115 LYS B N 1
ATOM 1483 C CA . LYS B 2 115 ? 46.711 64.201 38.808 1.00 98.05 115 LYS B CA 1
ATOM 1484 C C . LYS B 2 115 ? 45.721 63.065 38.558 1.00 98.30 115 LYS B C 1
ATOM 1485 O O . LYS B 2 115 ? 44.682 62.981 39.224 1.00 98.50 115 LYS B O 1
ATOM 1491 N N . TYR B 2 116 ? 46.052 62.192 37.611 1.00 98.54 116 TYR B N 1
ATOM 1492 C CA . TYR B 2 116 ? 45.189 61.064 37.248 1.00 98.77 116 TYR B CA 1
ATOM 1493 C C . TYR B 2 116 ? 45.208 59.971 38.315 1.00 99.05 116 TYR B C 1
ATOM 1494 O O . TYR B 2 116 ? 46.265 59.414 38.614 1.00 99.24 116 TYR B O 1
ATOM 1503 N N . MET B 2 117 ? 44.043 59.672 38.889 1.00 99.32 117 MET B N 1
ATOM 1504 C CA . MET B 2 117 ? 43.932 58.598 39.880 1.00 99.66 117 MET B CA 1
ATOM 1505 C C . MET B 2 117 ? 43.753 57.262 39.176 1.00 99.67 117 MET B C 1
ATOM 1506 O O . MET B 2 117 ? 42.693 56.990 38.603 1.00 99.79 117 MET B O 1
ATOM 1511 N N . GLU B 2 118 ? 44.798 56.439 39.220 1.00 99.55 118 GLU B N 1
ATOM 1512 C CA . GLU B 2 118 ? 44.831 55.168 38.500 1.00 99.47 118 GLU B CA 1
ATOM 1513 C C . GLU B 2 118 ? 43.626 54.269 38.762 1.00 99.32 118 GLU B C 1
ATOM 1514 O O . GLU B 2 118 ? 43.012 53.767 37.822 1.00 99.44 118 GLU B O 1
ATOM 1520 N N . ASN B 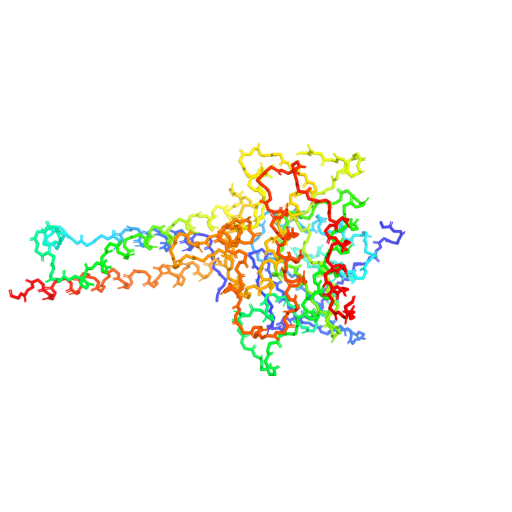2 119 ? 43.281 54.083 40.033 1.00 99.13 119 ASN B N 1
ATOM 1521 C CA . ASN B 2 119 ? 42.236 53.131 40.421 1.00 98.86 119 ASN B CA 1
ATOM 1522 C C . ASN B 2 119 ? 40.808 53.694 40.470 1.00 98.71 119 ASN B C 1
ATOM 1523 O O . ASN B 2 119 ? 39.875 52.997 40.871 1.00 98.75 119 ASN B O 1
ATOM 1528 N N . GLY B 2 120 ? 40.640 54.943 40.044 1.00 98.51 120 GLY B N 1
ATOM 1529 C CA . GLY B 2 120 ? 39.315 55.551 39.941 1.00 98.21 120 GLY B CA 1
ATOM 1530 C C . GLY B 2 120 ? 38.703 55.854 41.290 1.00 98.00 120 GLY B C 1
ATOM 1531 O O . GLY B 2 120 ? 39.382 56.371 42.176 1.00 98.24 120 GLY B O 1
ATOM 1532 N N . ASN B 2 121 ? 37.423 55.525 41.450 1.00 97.74 121 ASN B N 1
ATOM 1533 C CA . ASN B 2 121 ? 36.702 55.808 42.694 1.00 97.47 121 ASN B CA 1
ATOM 1534 C C . ASN B 2 121 ? 36.392 54.574 43.547 1.00 97.37 121 ASN B C 1
ATOM 1535 O O . ASN B 2 121 ? 36.470 53.442 43.073 1.00 97.16 121 ASN B O 1
ATOM 1540 N N . LEU B 2 122 ? 36.052 54.807 44.812 1.00 97.41 122 LEU B N 1
ATOM 1541 C CA . LEU B 2 122 ? 35.785 53.734 45.760 1.00 97.43 122 LEU B CA 1
ATOM 1542 C C . LEU B 2 122 ? 34.590 52.893 45.326 1.00 97.71 122 LEU B C 1
ATOM 1543 O O . LEU B 2 122 ? 34.593 51.667 45.496 1.00 97.68 122 LEU B O 1
ATOM 1548 N N . LYS B 2 123 ? 33.579 53.553 44.760 1.00 97.99 123 LYS B N 1
ATOM 1549 C CA . LYS B 2 123 ? 32.381 52.863 44.283 1.00 98.35 123 LYS B CA 1
ATOM 1550 C C . LYS B 2 123 ? 32.737 51.783 43.281 1.00 98.56 123 LYS B C 1
ATOM 1551 O O . LYS B 2 123 ? 32.201 50.682 43.340 1.00 98.61 123 LYS B O 1
ATOM 1557 N N . ARG B 2 124 ? 33.652 52.114 42.373 1.00 98.98 124 ARG B N 1
ATOM 1558 C CA . ARG B 2 124 ? 34.115 51.201 41.329 1.00 99.44 124 ARG B CA 1
ATOM 1559 C C . ARG B 2 124 ? 34.623 49.871 41.911 1.00 99.60 124 ARG B C 1
ATOM 1560 O O . ARG B 2 124 ? 34.466 48.821 41.288 1.00 99.47 124 ARG B O 1
ATOM 1568 N N . HIS B 2 125 ? 35.199 49.926 43.113 1.00 99.93 125 HIS B N 1
ATOM 1569 C CA . HIS B 2 125 ? 35.751 48.744 43.784 1.00 100.27 125 HIS B CA 1
ATOM 1570 C C . HIS B 2 125 ? 34.764 48.058 44.740 1.00 100.78 125 HIS B C 1
ATOM 1571 O O . HIS B 2 125 ? 35.151 47.167 45.498 1.00 100.78 125 HIS B O 1
ATOM 1578 N N . LEU B 2 126 ? 33.499 48.469 44.704 1.00 101.45 126 LEU B N 1
ATOM 1579 C CA . LEU B 2 126 ? 32.487 47.932 45.615 1.00 102.07 126 LEU B CA 1
ATOM 1580 C C . LEU B 2 126 ? 31.183 47.575 44.898 1.00 102.61 126 LEU B C 1
ATOM 1581 O O . LEU B 2 126 ? 30.189 48.300 44.973 1.00 102.71 126 LEU B O 1
ATOM 1586 N N . TYR B 2 127 ? 31.190 46.452 44.198 1.00 103.33 127 TYR B N 1
ATOM 1587 C CA . TYR B 2 127 ? 29.988 45.965 43.519 1.00 104.22 127 TYR B CA 1
ATOM 1588 C C . TYR B 2 127 ? 29.479 46.925 42.429 1.00 104.50 127 TYR B C 1
ATOM 1589 O O . TYR B 2 127 ? 28.283 46.964 42.133 1.00 104.81 127 TYR B O 1
ATOM 1598 N N . GLY B 2 128 ? 30.388 47.700 41.840 1.00 104.67 128 GLY B N 1
ATOM 1599 C CA . GLY B 2 128 ? 30.085 48.446 40.617 1.00 104.90 128 GLY B CA 1
ATOM 1600 C C . GLY B 2 128 ? 30.011 47.487 39.434 1.00 105.11 128 GLY B C 1
ATOM 1601 O O . GLY B 2 128 ? 29.016 46.776 39.265 1.00 105.10 128 GLY B O 1
ATOM 1602 N N . SER B 2 129 ? 31.069 47.466 38.621 1.00 105.26 129 SER B N 1
ATOM 1603 C CA . SER B 2 129 ? 31.194 46.504 37.523 1.00 105.38 129 SER B CA 1
ATOM 1604 C C . SER B 2 129 ? 32.650 46.276 37.089 1.00 105.49 129 SER B C 1
ATOM 1605 O O . SER B 2 129 ? 33.479 47.194 37.137 1.00 105.37 129 SER B O 1
ATOM 1608 N N . ASP B 2 130 ? 32.936 45.029 36.704 1.00 105.68 130 ASP B N 1
ATOM 1609 C CA . ASP B 2 130 ? 34.165 44.613 35.988 1.00 105.76 130 ASP B CA 1
ATOM 1610 C C . ASP B 2 130 ? 35.528 44.737 36.711 1.00 105.80 130 ASP B C 1
ATOM 1611 O O . ASP B 2 130 ? 35.613 45.229 37.850 1.00 105.87 130 ASP B O 1
ATOM 1616 N N . LEU B 2 131 ? 36.576 44.284 36.006 1.00 105.61 131 LEU B N 1
ATOM 1617 C CA . LEU B 2 131 ? 37.956 44.121 36.515 1.00 105.37 131 LEU B CA 1
ATOM 1618 C C . LEU B 2 131 ? 38.094 43.085 37.645 1.00 105.22 131 LEU B C 1
ATOM 1619 O O . LEU B 2 131 ? 37.625 43.316 38.768 1.00 105.25 131 LEU B O 1
ATOM 1624 N N . PRO B 2 132 ? 38.752 41.941 37.340 1.00 104.96 132 PRO B N 1
ATOM 1625 C CA . PRO B 2 132 ? 38.823 40.772 38.230 1.00 104.70 132 PRO B CA 1
ATOM 1626 C C . PRO B 2 132 ? 39.784 40.904 39.430 1.00 104.39 132 PRO B C 1
ATOM 1627 O O . PRO B 2 132 ? 39.809 41.951 40.090 1.00 104.36 132 PRO B O 1
ATOM 1631 N N . THR B 2 133 ? 40.544 39.837 39.703 1.00 103.96 133 THR B N 1
ATOM 1632 C CA . THR B 2 133 ? 41.369 39.691 40.923 1.00 103.43 133 THR B CA 1
ATOM 1633 C C . THR B 2 133 ? 40.526 39.893 42.201 1.00 102.83 133 THR B C 1
ATOM 1634 O O . THR B 2 133 ? 41.047 40.216 43.277 1.00 102.83 133 THR B O 1
ATOM 1638 N N . MET B 2 134 ? 39.214 39.701 42.043 1.00 101.94 134 MET B N 1
ATOM 1639 C CA . MET B 2 134 ? 38.231 39.693 43.129 1.00 101.01 134 MET B CA 1
ATOM 1640 C C . MET B 2 134 ? 38.147 40.993 43.928 1.00 100.13 134 MET B C 1
ATOM 1641 O O . MET B 2 134 ? 38.702 42.022 43.530 1.00 100.08 134 MET B O 1
ATOM 1646 N N . SER B 2 135 ? 37.446 40.925 45.058 1.00 99.00 135 SER B N 1
ATOM 1647 C CA . SER B 2 135 ? 37.100 42.096 45.852 1.00 97.80 135 SER B CA 1
ATOM 1648 C C . SER B 2 135 ? 38.233 42.606 46.739 1.00 96.93 135 SER B C 1
ATOM 1649 O O . SER B 2 135 ? 39.292 41.988 46.847 1.00 96.72 135 SER B O 1
ATOM 1652 N N . MET B 2 136 ? 37.980 43.753 47.363 1.00 95.95 136 MET B N 1
ATOM 1653 C CA . MET B 2 136 ? 38.899 44.394 48.287 1.00 94.85 136 MET B CA 1
ATOM 1654 C C . MET B 2 136 ? 38.923 43.627 49.608 1.00 94.47 136 MET B C 1
ATOM 1655 O O . MET B 2 136 ? 37.973 42.911 49.926 1.00 94.39 136 MET B O 1
ATOM 1660 N N . SER B 2 137 ? 40.006 43.766 50.369 1.00 93.85 137 SER B N 1
ATOM 1661 C CA . SER B 2 137 ? 40.076 43.162 51.706 1.00 93.16 137 SER B CA 1
ATOM 1662 C C . SER B 2 137 ? 39.517 44.105 52.772 1.00 92.73 137 SER B C 1
ATOM 1663 O O . SER B 2 137 ? 39.313 45.293 52.508 1.00 92.47 137 SER B O 1
ATOM 1666 N N . TRP B 2 138 ? 39.261 43.568 53.966 1.00 92.29 138 TRP B N 1
ATOM 1667 C CA . TRP B 2 138 ? 38.687 44.355 55.063 1.00 91.85 138 TRP B CA 1
ATOM 1668 C C . TRP B 2 138 ? 39.660 45.419 55.554 1.00 91.88 138 TRP B C 1
ATOM 1669 O O . TRP B 2 138 ? 39.259 46.561 55.793 1.00 92.01 138 TRP B O 1
ATOM 1680 N N . GLU B 2 139 ? 40.932 45.045 55.685 1.00 91.81 139 GLU B N 1
ATOM 1681 C CA . GLU B 2 139 ? 41.985 45.994 56.037 1.00 91.77 139 GLU B CA 1
ATOM 1682 C C . GLU B 2 139 ? 42.010 47.140 55.033 1.00 91.70 139 GLU B C 1
ATOM 1683 O O . GLU B 2 139 ? 41.781 48.292 55.402 1.00 91.82 139 GLU B O 1
ATOM 1689 N N . GLN B 2 140 ? 42.254 46.805 53.764 1.00 91.51 140 GLN B N 1
ATOM 1690 C CA . GLN B 2 140 ? 42.256 47.767 52.666 1.00 91.25 140 GLN B CA 1
ATOM 1691 C C . GLN B 2 140 ? 41.030 48.682 52.718 1.00 91.13 140 GLN B C 1
ATOM 1692 O O . GLN B 2 140 ? 41.158 49.899 52.574 1.00 91.19 140 GLN B O 1
ATOM 1698 N N . ARG B 2 141 ? 39.855 48.096 52.941 1.00 90.89 141 ARG B N 1
ATOM 1699 C CA . ARG B 2 141 ? 38.614 48.863 53.057 1.00 90.66 141 ARG B CA 1
ATOM 1700 C C . ARG B 2 141 ? 38.683 49.877 54.199 1.00 90.53 141 ARG B C 1
ATOM 1701 O O . ARG B 2 141 ? 38.237 51.018 54.051 1.00 90.50 141 ARG B O 1
ATOM 1709 N N . LEU B 2 142 ? 39.240 49.454 55.332 1.00 90.24 142 LEU B N 1
ATOM 1710 C CA . LEU B 2 142 ? 39.346 50.316 56.505 1.00 90.10 142 LEU B CA 1
ATOM 1711 C C . LEU B 2 142 ? 40.389 51.398 56.310 1.00 90.03 142 LEU B C 1
ATOM 1712 O O . LEU B 2 142 ? 40.161 52.545 56.689 1.00 89.96 142 LEU B O 1
ATOM 1717 N N . GLU B 2 143 ? 41.526 51.022 55.721 1.00 90.09 143 GLU B N 1
ATOM 1718 C CA . GLU B 2 143 ? 42.599 51.959 55.362 1.00 90.15 143 GLU B CA 1
ATOM 1719 C C . GLU B 2 143 ? 42.046 53.092 54.495 1.00 90.16 143 GLU B C 1
ATOM 1720 O O . GLU B 2 143 ? 42.422 54.254 54.658 1.00 90.21 143 GLU B O 1
ATOM 1726 N N . ILE B 2 144 ? 41.141 52.747 53.581 1.00 90.09 144 ILE B N 1
ATOM 1727 C CA . ILE B 2 144 ? 40.485 53.745 52.751 1.00 89.97 144 ILE B CA 1
ATOM 1728 C C . ILE B 2 144 ? 39.576 54.631 53.597 1.00 89.99 144 ILE B C 1
ATOM 1729 O O . ILE B 2 144 ? 39.711 55.850 53.557 1.00 90.38 144 ILE B O 1
ATOM 1734 N N . CYS B 2 145 ? 38.682 54.029 54.381 1.00 89.86 145 CYS B N 1
ATOM 1735 C CA . CYS B 2 145 ? 37.771 54.803 55.242 1.00 89.68 145 CYS B CA 1
ATOM 1736 C C . CYS B 2 145 ? 38.499 55.768 56.176 1.00 89.54 145 CYS B C 1
ATOM 1737 O O . CYS B 2 145 ? 38.025 56.880 56.408 1.00 89.41 145 CYS B O 1
ATOM 1740 N N . ILE B 2 146 ? 39.646 55.336 56.701 1.00 89.44 146 ILE B N 1
ATOM 1741 C CA . ILE B 2 146 ? 40.446 56.166 57.596 1.00 89.31 146 ILE B CA 1
ATOM 1742 C C . ILE B 2 146 ? 41.017 57.342 56.820 1.00 89.36 146 ILE B C 1
ATOM 1743 O O . ILE B 2 146 ? 40.919 58.489 57.263 1.00 89.53 146 ILE B O 1
ATOM 1748 N N . GLY B 2 147 ? 41.596 57.052 55.658 1.00 89.28 147 GLY B N 1
ATOM 1749 C CA . GLY B 2 147 ? 42.140 58.088 54.781 1.00 89.24 147 GLY B CA 1
ATOM 1750 C C . GLY B 2 147 ? 41.111 59.131 54.386 1.00 89.22 147 GLY B C 1
ATOM 1751 O O . GLY B 2 147 ? 41.388 60.324 54.432 1.00 89.18 147 GLY B O 1
ATOM 1752 N N . ALA B 2 148 ? 39.916 58.676 54.013 1.00 89.33 148 ALA B N 1
ATOM 1753 C CA . ALA B 2 148 ? 38.819 59.565 53.654 1.00 89.36 148 ALA B CA 1
ATOM 1754 C C . ALA B 2 148 ? 38.407 60.422 54.840 1.00 89.65 148 ALA B C 1
ATOM 1755 O O . ALA B 2 148 ? 38.123 61.602 54.687 1.00 89.89 148 ALA B O 1
ATOM 1757 N N . ALA B 2 149 ? 38.394 59.829 56.027 1.00 90.12 149 ALA B N 1
ATOM 1758 C CA . ALA B 2 149 ? 38.064 60.561 57.247 1.00 90.44 149 ALA B CA 1
ATOM 1759 C C . ALA B 2 149 ? 39.078 61.679 57.505 1.00 90.63 149 ALA B C 1
ATOM 1760 O O . ALA B 2 149 ? 38.711 62.813 57.834 1.00 90.42 149 ALA B O 1
ATOM 1762 N N . ARG B 2 150 ? 40.355 61.341 57.336 1.00 91.06 150 ARG B N 1
ATOM 1763 C CA . ARG B 2 150 ? 41.459 62.260 57.589 1.00 91.40 150 ARG B CA 1
ATOM 1764 C C . ARG B 2 150 ? 41.309 63.513 56.728 1.00 91.50 150 ARG B C 1
ATOM 1765 O O . ARG B 2 150 ? 41.541 64.627 57.196 1.00 91.52 150 ARG B O 1
ATOM 1773 N N . GLY B 2 151 ? 40.900 63.308 55.474 1.00 91.64 151 GLY B N 1
ATOM 1774 C CA . GLY B 2 151 ? 40.681 64.389 54.519 1.00 91.71 151 GLY B CA 1
ATOM 1775 C C . GLY B 2 151 ? 39.529 65.274 54.937 1.00 91.83 151 GLY B C 1
ATOM 1776 O O . GLY B 2 151 ? 39.690 66.485 55.066 1.00 91.88 151 GLY B O 1
ATOM 1777 N N . LEU B 2 152 ? 38.370 64.658 55.161 1.00 91.98 152 LEU B N 1
ATOM 1778 C CA . LEU B 2 152 ? 37.186 65.355 55.661 1.00 92.04 152 LEU B CA 1
ATOM 1779 C C . LEU B 2 152 ? 37.405 66.080 56.985 1.00 92.04 152 LEU B C 1
ATOM 1780 O O . LEU B 2 152 ? 36.884 67.178 57.180 1.00 92.24 152 LEU B O 1
ATOM 1785 N N . HIS B 2 153 ? 38.159 65.471 57.895 1.00 91.83 153 HIS B N 1
ATOM 1786 C CA . HIS B 2 153 ? 38.424 66.111 59.172 1.00 91.78 153 HIS B CA 1
ATOM 1787 C C . HIS B 2 153 ? 39.197 67.409 58.973 1.00 91.79 153 HIS B C 1
ATOM 1788 O O . HIS B 2 153 ? 38.900 68.417 59.619 1.00 91.88 153 HIS B O 1
ATOM 1795 N N . TYR B 2 154 ? 40.181 67.368 58.075 1.00 91.67 154 TYR B N 1
ATOM 1796 C CA . TYR B 2 154 ? 41.014 68.523 57.735 1.00 91.49 154 TYR B CA 1
ATOM 1797 C C . TYR B 2 154 ? 40.157 69.660 57.165 1.00 91.29 154 TYR B C 1
ATOM 1798 O O . TYR B 2 154 ? 40.279 70.807 57.585 1.00 91.09 154 TYR B O 1
ATOM 1807 N N . LEU B 2 155 ? 39.272 69.324 56.230 1.00 91.18 155 LEU B N 1
ATOM 1808 C CA . LEU B 2 155 ? 38.297 70.269 55.697 1.00 91.39 155 LEU B CA 1
ATOM 1809 C C . LEU B 2 155 ? 37.505 70.961 56.805 1.00 91.46 155 LEU B C 1
ATOM 1810 O O . LEU B 2 155 ? 37.151 72.135 56.688 1.00 91.52 155 LEU B O 1
ATOM 1815 N N . HIS B 2 156 ? 37.216 70.232 57.877 1.00 91.48 156 HIS B N 1
ATOM 1816 C CA . HIS B 2 156 ? 36.449 70.808 58.968 1.00 91.63 156 HIS B CA 1
ATOM 1817 C C . HIS B 2 156 ? 37.326 71.709 59.828 1.00 91.76 156 HIS B C 1
ATOM 1818 O O . HIS B 2 156 ? 36.839 72.679 60.415 1.00 91.86 156 HIS B O 1
ATOM 1825 N N . THR B 2 157 ? 38.618 71.385 59.877 1.00 91.88 157 THR B N 1
ATOM 1826 C CA . THR B 2 157 ? 39.631 72.205 60.538 1.00 91.86 157 THR B CA 1
ATOM 1827 C C . THR B 2 157 ? 39.688 73.549 59.833 1.00 91.93 157 THR B C 1
ATOM 1828 O O . THR B 2 157 ? 39.956 74.582 60.459 1.00 91.98 157 THR B O 1
ATOM 1832 N N . ARG B 2 158 ? 39.419 73.520 58.528 1.00 91.86 158 ARG B N 1
ATOM 1833 C CA . ARG B 2 158 ? 39.480 74.710 57.691 1.00 91.83 158 ARG B CA 1
ATOM 1834 C C . ARG B 2 158 ? 38.087 75.292 57.423 1.00 92.03 158 ARG B C 1
ATOM 1835 O O . ARG B 2 158 ? 37.907 76.092 56.498 1.00 92.23 158 ARG B O 1
ATOM 1843 N N . ALA B 2 159 ? 37.113 74.887 58.246 1.00 92.12 159 ALA B N 1
ATOM 1844 C CA . ALA B 2 159 ? 35.715 75.365 58.178 1.00 92.21 159 ALA B CA 1
ATOM 1845 C C . ALA B 2 159 ? 35.048 75.158 56.812 1.00 92.24 159 ALA B C 1
ATOM 1846 O O . ALA B 2 159 ? 34.023 75.784 56.495 1.00 92.17 159 ALA B O 1
ATOM 1848 N N . ILE B 2 160 ? 35.641 74.269 56.021 1.00 92.16 160 ILE B N 1
ATOM 1849 C CA . ILE B 2 160 ? 35.089 73.878 54.740 1.00 92.21 160 ILE B CA 1
ATOM 1850 C C . ILE B 2 160 ? 34.203 72.660 54.950 1.00 92.13 160 ILE B C 1
ATOM 1851 O O . ILE B 2 160 ? 34.657 71.640 55.471 1.00 92.09 160 ILE B O 1
ATOM 1856 N N . ILE B 2 161 ? 32.936 72.796 54.569 1.00 91.94 161 ILE B N 1
ATOM 1857 C CA . ILE B 2 161 ? 31.985 71.694 54.597 1.00 91.81 161 ILE B CA 1
ATOM 1858 C C . ILE B 2 161 ? 31.820 71.181 53.180 1.00 92.13 161 ILE B C 1
ATOM 1859 O O . ILE B 2 161 ? 31.446 71.936 52.288 1.00 92.44 161 ILE B O 1
ATOM 1864 N N . HIS B 2 162 ? 32.090 69.898 52.976 1.00 92.34 162 HIS B N 1
ATOM 1865 C CA . HIS B 2 162 ? 32.086 69.318 51.638 1.00 92.52 162 HIS B CA 1
ATOM 1866 C C . HIS B 2 162 ? 30.708 69.307 50.962 1.00 92.89 162 HIS B C 1
ATOM 1867 O O . HIS B 2 162 ? 30.581 69.724 49.811 1.00 93.11 162 HIS B O 1
ATOM 1874 N N . ARG B 2 163 ? 29.697 68.805 51.673 1.00 93.22 163 ARG B N 1
ATOM 1875 C CA . ARG B 2 163 ? 28.292 68.751 51.202 1.00 93.35 163 ARG B CA 1
ATOM 1876 C C . ARG B 2 163 ? 27.946 67.670 50.190 1.00 93.67 163 ARG B C 1
ATOM 1877 O O . ARG B 2 163 ? 26.767 67.359 49.999 1.00 93.74 163 ARG B O 1
ATOM 1885 N N . ASP B 2 164 ? 28.962 67.110 49.544 1.00 94.11 164 ASP B N 1
ATOM 1886 C CA . ASP B 2 164 ? 28.745 66.123 48.497 1.00 94.45 164 ASP B CA 1
ATOM 1887 C C . ASP B 2 164 ? 29.683 64.933 48.678 1.00 94.45 164 ASP B C 1
ATOM 1888 O O . ASP B 2 164 ? 30.349 64.502 47.735 1.00 94.16 164 ASP B O 1
ATOM 1893 N N . VAL B 2 165 ? 29.734 64.428 49.912 1.00 94.62 165 VAL B N 1
ATOM 1894 C CA . VAL B 2 165 ? 30.503 63.234 50.260 1.00 94.66 165 VAL B CA 1
ATOM 1895 C C . VAL B 2 165 ? 29.776 61.968 49.796 1.00 94.87 165 VAL B C 1
ATOM 1896 O O . VAL B 2 165 ? 28.591 61.769 50.098 1.00 95.06 165 VAL B O 1
ATOM 1900 N N . LYS B 2 166 ? 30.494 61.125 49.053 1.00 94.81 166 LYS B N 1
ATOM 1901 C CA . LYS B 2 166 ? 29.944 59.886 48.502 1.00 94.56 166 LYS B CA 1
ATOM 1902 C C . LYS B 2 166 ? 31.054 59.009 47.940 1.00 94.71 166 LYS B C 1
ATOM 1903 O O . LYS B 2 166 ? 32.185 59.470 47.783 1.00 94.86 166 LYS B O 1
ATOM 1909 N N . SER B 2 167 ? 30.725 57.752 47.639 1.00 94.74 167 SER B N 1
ATOM 1910 C CA . SER B 2 167 ? 31.715 56.765 47.177 1.00 94.61 167 SER B CA 1
ATOM 1911 C C . SER B 2 167 ? 32.299 57.129 45.823 1.00 94.75 167 SER B C 1
ATOM 1912 O O . SER B 2 167 ? 33.446 56.800 45.524 1.00 94.66 167 SER B O 1
ATOM 1915 N N . ILE B 2 168 ? 31.480 57.801 45.018 1.00 95.07 168 ILE B N 1
ATOM 1916 C CA . ILE B 2 168 ? 31.849 58.311 43.703 1.00 95.36 168 ILE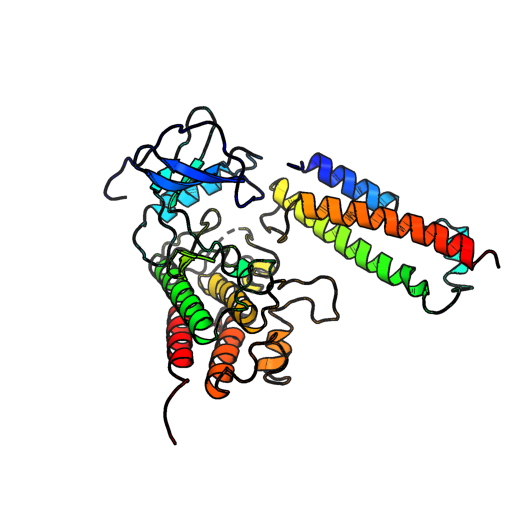 B CA 1
ATOM 1917 C C . ILE B 2 168 ? 32.899 59.408 43.874 1.00 95.40 168 ILE B C 1
ATOM 1918 O O . ILE B 2 168 ? 33.816 59.540 43.055 1.00 95.71 168 ILE B O 1
ATOM 1923 N N . ASN B 2 169 ? 32.763 60.179 44.952 1.00 95.12 169 ASN B N 1
ATOM 1924 C CA . ASN B 2 169 ? 33.612 61.338 45.193 1.00 94.74 169 ASN B CA 1
ATOM 1925 C C . ASN B 2 169 ? 34.861 61.039 46.020 1.00 94.32 169 ASN B C 1
ATOM 1926 O O . ASN B 2 169 ? 35.525 61.952 46.519 1.00 94.43 169 ASN B O 1
ATOM 1931 N N . ILE B 2 170 ? 35.174 59.758 46.168 1.00 93.77 170 ILE B N 1
ATOM 1932 C CA . ILE B 2 170 ? 36.390 59.355 46.858 1.00 93.46 170 ILE B CA 1
ATOM 1933 C C . ILE B 2 170 ? 37.258 58.590 45.869 1.00 93.13 170 ILE B C 1
ATOM 1934 O O . ILE B 2 170 ? 36.973 57.448 45.514 1.00 92.87 170 ILE B O 1
ATOM 1939 N N . LEU B 2 171 ? 38.309 59.263 45.418 1.00 92.96 171 LEU B N 1
ATOM 1940 C CA . LEU B 2 171 ? 39.230 58.734 44.424 1.00 92.73 171 LEU B CA 1
ATOM 1941 C C . LEU B 2 171 ? 40.446 58.122 45.103 1.00 92.85 171 LEU B C 1
ATOM 1942 O O . LEU B 2 171 ? 40.836 58.540 46.198 1.00 92.88 171 LEU B O 1
ATOM 1947 N N . LEU B 2 172 ? 41.037 57.121 44.459 1.00 92.87 172 LEU B N 1
ATOM 1948 C CA . LEU B 2 172 ? 42.231 56.466 44.999 1.00 93.00 172 LEU B CA 1
ATOM 1949 C C . LEU B 2 172 ? 43.298 56.184 43.933 1.00 93.08 172 LEU B C 1
ATOM 1950 O O . LEU B 2 172 ? 42.986 55.756 42.815 1.00 93.03 172 LEU B O 1
ATOM 1955 N N . ASP B 2 173 ? 44.554 56.437 44.302 1.00 93.02 173 ASP B N 1
ATOM 1956 C CA . ASP B 2 173 ? 45.660 56.443 43.354 1.00 93.24 173 ASP B CA 1
ATOM 1957 C C . ASP B 2 173 ? 46.244 55.061 43.072 1.00 93.32 173 ASP B C 1
ATOM 1958 O O . ASP B 2 173 ? 45.617 54.037 43.341 1.00 93.42 173 ASP B O 1
ATOM 1963 N N . GLU B 2 174 ? 47.457 55.062 42.526 1.00 93.35 174 GLU B N 1
ATOM 1964 C CA . GLU B 2 174 ? 48.201 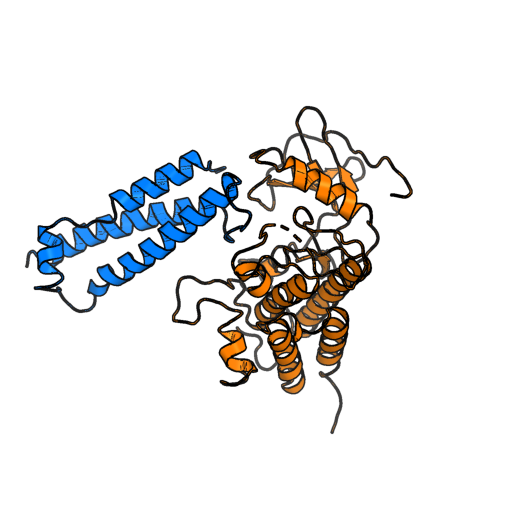53.853 42.180 1.00 93.30 174 GLU B CA 1
ATOM 1965 C C . GLU B 2 174 ? 48.433 52.966 43.401 1.00 92.95 174 GLU B C 1
ATOM 1966 O O . GLU B 2 174 ? 48.490 51.739 43.288 1.00 93.01 174 GLU B O 1
ATOM 1972 N N . ASN B 2 175 ? 48.561 53.602 44.564 1.00 92.52 175 ASN B N 1
ATOM 1973 C CA . ASN B 2 175 ? 48.770 52.898 45.823 1.00 92.12 175 ASN B CA 1
ATOM 1974 C C . ASN B 2 175 ? 47.513 52.816 46.683 1.00 91.88 175 ASN B C 1
ATOM 1975 O O . ASN B 2 175 ? 47.581 52.454 47.860 1.00 91.95 175 ASN B O 1
ATOM 1980 N N . PHE B 2 176 ? 46.373 53.148 46.081 1.00 91.51 176 PHE B N 1
ATOM 1981 C CA . PHE B 2 176 ? 45.070 53.091 46.744 1.00 91.16 176 PHE B CA 1
ATOM 1982 C C . PHE B 2 176 ? 44.957 54.055 47.919 1.00 91.15 176 PHE B C 1
ATOM 1983 O O . PHE B 2 176 ? 44.181 53.823 48.853 1.00 91.22 176 PHE B O 1
ATOM 1991 N N . VAL B 2 177 ? 45.736 55.133 47.865 1.00 91.04 177 VAL B N 1
ATOM 1992 C CA . VAL B 2 177 ? 45.620 56.219 48.827 1.00 91.11 177 VAL B CA 1
ATOM 1993 C C . VAL B 2 177 ? 44.363 57.026 48.501 1.00 91.31 177 VAL B C 1
ATOM 1994 O O . VAL B 2 177 ? 44.249 57.570 47.405 1.00 91.40 177 VAL B O 1
ATOM 1998 N N . PRO B 2 178 ? 43.405 57.088 49.442 1.00 91.58 178 PRO B N 1
ATOM 1999 C CA . PRO B 2 178 ? 42.159 57.811 49.169 1.00 91.86 178 PRO B CA 1
ATOM 2000 C C . PRO B 2 178 ? 42.343 59.332 49.081 1.00 92.02 178 PRO B C 1
ATOM 2001 O O . PRO B 2 178 ? 43.173 59.908 49.792 1.00 91.80 178 PRO B O 1
ATOM 2005 N N . LYS B 2 179 ? 41.570 59.950 48.192 1.00 92.32 179 LYS B N 1
ATOM 2006 C CA . LYS B 2 179 ? 41.650 61.379 47.901 1.00 92.82 179 LYS B CA 1
ATOM 2007 C C . LYS B 2 179 ? 40.234 61.917 47.713 1.00 93.03 179 LYS B C 1
ATOM 2008 O O . LYS B 2 179 ? 39.468 61.387 46.896 1.00 93.07 179 LYS B O 1
ATOM 2014 N N . ILE B 2 180 ? 39.887 62.967 48.454 1.00 93.11 180 ILE B N 1
ATOM 2015 C CA . ILE B 2 180 ? 38.561 63.563 48.327 1.00 93.23 180 ILE B CA 1
ATOM 2016 C C . ILE B 2 180 ? 38.528 64.517 47.139 1.00 93.32 180 ILE B C 1
ATOM 2017 O O . ILE B 2 180 ? 39.335 65.433 47.039 1.00 93.39 180 ILE B O 1
ATOM 2022 N N . THR B 2 181 ? 37.587 64.282 46.239 1.00 93.50 181 THR B N 1
ATOM 2023 C CA . THR B 2 181 ? 37.469 65.069 45.029 1.00 93.90 181 THR B CA 1
ATOM 2024 C C . THR B 2 181 ? 36.164 65.860 45.037 1.00 94.38 181 THR B C 1
ATOM 2025 O O . THR B 2 181 ? 35.308 65.639 45.900 1.00 94.59 181 THR B O 1
ATOM 2029 N N . ASP B 2 182 ? 36.037 66.782 44.078 1.00 94.81 182 ASP B N 1
ATOM 2030 C CA . ASP B 2 182 ? 34.805 67.525 43.804 1.00 95.14 182 ASP B CA 1
ATOM 2031 C C . ASP B 2 182 ? 34.370 68.451 44.936 1.00 95.12 182 ASP B C 1
ATOM 2032 O O . ASP B 2 182 ? 33.861 68.005 45.960 1.00 95.25 182 ASP B O 1
ATOM 2037 N N . PHE B 2 183 ? 34.553 69.751 44.729 1.00 95.19 183 PHE B N 1
ATOM 2038 C CA . PHE B 2 183 ? 34.287 70.746 45.770 1.00 95.00 183 PHE B CA 1
ATOM 2039 C C . PHE B 2 183 ? 33.391 71.871 45.269 1.00 94.83 183 PHE B C 1
ATOM 2040 O O . PHE B 2 183 ? 33.302 72.923 45.899 1.00 94.93 183 PHE B O 1
ATOM 2048 N N . GLY B 2 184 ? 32.720 71.639 44.143 1.00 94.56 184 GLY B N 1
ATOM 2049 C CA . GLY B 2 184 ? 31.816 72.628 43.568 1.00 94.26 184 GLY B CA 1
ATOM 2050 C C . GLY B 2 184 ? 30.609 72.977 44.422 1.00 94.00 184 GLY B C 1
ATOM 2051 O O . GLY B 2 184 ? 29.902 73.937 44.131 1.00 94.23 184 GLY B O 1
ATOM 2052 N N . ILE B 2 185 ? 30.382 72.199 45.477 1.00 93.76 185 ILE B N 1
ATOM 2053 C CA . ILE B 2 185 ? 29.193 72.318 46.319 1.00 93.45 185 ILE B CA 1
ATOM 2054 C C . ILE B 2 185 ? 29.599 72.684 47.748 1.00 93.25 185 ILE B C 1
ATOM 2055 O O . ILE B 2 185 ? 28.761 73.096 48.546 1.00 93.08 185 ILE B O 1
ATOM 2060 N N . SER B 2 186 ? 30.896 72.557 48.043 1.00 93.34 186 SER B N 1
ATOM 2061 C CA . SER B 2 186 ? 31.472 72.819 49.377 1.00 93.38 186 SER B CA 1
ATOM 2062 C C . SER B 2 186 ? 31.328 74.264 49.856 1.00 93.54 186 SER B C 1
ATOM 2063 O O . SER B 2 186 ? 31.346 75.194 49.051 1.00 93.50 186 SER B O 1
ATOM 2066 N N . LYS B 2 187 ? 31.201 74.439 51.170 1.00 93.73 187 LYS B N 1
ATOM 2067 C CA . LYS B 2 187 ? 30.980 75.753 51.758 1.00 94.19 187 LYS B CA 1
ATOM 2068 C C . LYS B 2 187 ? 32.008 76.106 52.842 1.00 94.74 187 LYS B C 1
ATOM 2069 O O . LYS B 2 187 ? 32.393 75.249 53.642 1.00 94.68 187 LYS B O 1
ATOM 2075 N N . LYS B 2 188 ? 32.455 77.367 52.847 1.00 95.48 188 LYS B N 1
ATOM 2076 C CA . LYS B 2 188 ? 33.372 77.869 53.879 1.00 96.27 188 LYS B CA 1
ATOM 2077 C C . LYS B 2 188 ? 32.654 78.682 54.951 1.00 96.96 188 LYS B C 1
ATOM 2078 O O . LYS B 2 188 ? 31.838 79.552 54.638 1.00 97.00 188 LYS B O 1
ATOM 2084 N N . GLY B 2 189 ? 32.978 78.392 56.211 1.00 97.85 189 GLY B N 1
ATOM 2085 C CA . GLY B 2 189 ? 32.429 79.121 57.356 1.00 99.02 189 GLY B CA 1
ATOM 2086 C C . GLY B 2 189 ? 33.339 80.202 57.920 1.00 99.76 189 GLY B C 1
ATOM 2087 O O . GLY B 2 189 ? 34.493 80.345 57.504 1.00 99.74 189 GLY B O 1
ATOM 2088 N N . THR B 2 190 ? 32.812 80.954 58.881 1.00 100.66 190 THR B N 1
ATOM 2089 C CA . THR B 2 190 ? 33.519 82.096 59.467 1.00 101.69 190 THR B CA 1
ATOM 2090 C C . THR B 2 190 ? 34.100 81.771 60.851 1.00 102.32 190 THR B C 1
ATOM 2091 O O . THR B 2 190 ? 35.271 82.065 61.119 1.00 102.39 190 THR B O 1
ATOM 2095 N N . GLU B 2 191 ? 33.285 81.156 61.712 1.00 103.13 191 GLU B N 1
ATOM 2096 C CA . GLU B 2 191 ? 33.667 80.897 63.108 1.00 103.82 191 GLU B CA 1
ATOM 2097 C C . GLU B 2 191 ? 34.712 79.772 63.271 1.00 104.40 191 GLU B C 1
ATOM 2098 O O . GLU B 2 191 ? 35.362 79.679 64.324 1.00 104.43 191 GLU B O 1
ATOM 2104 N N . LEU B 2 192 ? 34.872 78.945 62.229 1.00 104.90 192 LEU B N 1
ATOM 2105 C CA . LEU B 2 192 ? 35.931 77.913 62.150 1.00 105.49 192 LEU B CA 1
ATOM 2106 C C . LEU B 2 192 ? 35.734 76.739 63.119 1.00 105.82 192 LEU B C 1
ATOM 2107 O O . LEU B 2 192 ? 36.284 76.722 64.218 1.00 105.98 192 LEU B O 1
ATOM 2112 N N . ASP B 2 193 ? 34.961 75.748 62.696 1.00 106.28 193 ASP B N 1
ATOM 2113 C CA . ASP B 2 193 ? 34.711 74.569 63.519 1.00 106.61 193 ASP B CA 1
ATOM 2114 C C . ASP B 2 193 ? 33.283 74.538 64.022 1.00 106.85 193 ASP B C 1
ATOM 2115 O O . ASP B 2 193 ? 32.548 73.577 63.776 1.00 107.00 193 ASP B O 1
ATOM 2116 N N . GLN B 2 194 ? 32.883 75.602 64.711 1.00 106.82 194 GLN B N 1
ATOM 2117 C CA . GLN B 2 194 ? 31.558 75.661 65.325 1.00 106.89 194 GLN B CA 1
ATOM 2118 C C . GLN B 2 194 ? 30.411 76.032 64.367 1.00 106.63 194 GLN B C 1
ATOM 2119 O O . GLN B 2 194 ? 29.259 76.125 64.809 1.00 106.97 194 GLN B O 1
ATOM 2125 N N . THR B 2 195 ? 30.703 76.229 63.078 1.00 106.07 195 THR B N 1
ATOM 2126 C CA . THR B 2 195 ? 29.715 76.829 62.155 1.00 105.53 195 THR B CA 1
ATOM 2127 C C . THR B 2 195 ? 28.435 76.007 61.917 1.00 105.12 195 THR B C 1
ATOM 2128 O O . THR B 2 195 ? 28.483 74.895 61.381 1.00 105.26 195 THR B O 1
ATOM 2132 N N . HIS B 2 196 ? 27.301 76.567 62.346 1.00 104.50 196 HIS B N 1
ATOM 2133 C CA . HIS B 2 196 ? 25.970 75.994 62.093 1.00 103.83 196 HIS B CA 1
ATOM 2134 C C . HIS B 2 196 ? 25.153 76.906 61.158 1.00 103.17 196 HIS B C 1
ATOM 2135 O O . HIS B 2 196 ? 24.148 77.499 61.554 1.00 102.75 196 HIS B O 1
ATOM 2142 N N . LEU B 2 197 ? 25.606 76.983 59.905 1.00 102.60 197 LEU B N 1
ATOM 2143 C CA . LEU B 2 197 ? 25.101 77.951 58.924 1.00 102.11 197 LEU B CA 1
ATOM 2144 C C . LEU B 2 197 ? 23.797 77.556 58.231 1.00 101.99 197 LEU B C 1
ATOM 2145 O O . LEU B 2 197 ? 23.282 76.462 58.445 1.00 101.88 197 LEU B O 1
ATOM 2171 N N . VAL B 2 200 ? 20.523 77.114 50.987 1.00 97.82 200 VAL B N 1
ATOM 2172 C CA . VAL B 2 200 ? 19.862 76.183 50.056 1.00 96.35 200 VAL B CA 1
ATOM 2173 C C . VAL B 2 200 ? 20.359 74.746 50.231 1.00 95.40 200 VAL B C 1
ATOM 2174 O O . VAL B 2 200 ? 21.524 74.522 50.565 1.00 95.03 200 VAL B O 1
ATOM 2178 N N . VAL B 2 201 ? 19.470 73.785 49.990 1.00 94.38 201 VAL B N 1
ATOM 2179 C CA . VAL B 2 201 ? 19.802 72.361 50.083 1.00 93.48 201 VAL B CA 1
ATOM 2180 C C . VAL B 2 201 ? 20.537 71.845 48.833 1.00 92.87 201 VAL B C 1
ATOM 2181 O O . VAL B 2 201 ? 20.028 71.934 47.712 1.00 92.52 201 VAL B O 1
ATOM 2185 N N . LYS B 2 202 ? 21.738 71.307 49.047 1.00 92.24 202 LYS B N 1
ATOM 2186 C CA . LYS B 2 202 ? 22.531 70.709 47.969 1.00 91.68 202 LYS B CA 1
ATOM 2187 C C . LYS B 2 202 ? 23.101 69.330 48.343 1.00 91.31 202 LYS B C 1
ATOM 2188 O O . LYS B 2 202 ? 23.405 69.075 49.510 1.00 91.20 202 LYS B O 1
ATOM 2194 N N . GLY B 2 203 ? 23.235 68.447 47.352 1.00 90.74 203 GLY B N 1
ATOM 2195 C CA . GLY B 2 203 ? 23.838 67.131 47.565 1.00 90.42 203 GLY B CA 1
ATOM 2196 C C . GLY B 2 203 ? 23.353 66.032 46.632 1.00 90.16 203 GLY B C 1
ATOM 2197 O O . GLY B 2 203 ? 22.790 66.309 45.575 1.00 90.09 203 GLY B O 1
ATOM 2198 N N . THR B 2 204 ? 23.585 64.780 47.027 1.00 89.96 204 THR B N 1
ATOM 2199 C CA . THR B 2 204 ? 23.095 63.612 46.278 1.00 89.65 204 THR B CA 1
ATOM 2200 C C . THR B 2 204 ? 22.039 62.863 47.101 1.00 89.26 204 THR B C 1
ATOM 2201 O O . THR B 2 204 ? 22.211 62.677 48.308 1.00 89.04 204 THR B O 1
ATOM 2205 N N . LEU B 2 205 ? 20.976 62.427 46.421 1.00 88.82 205 LEU B N 1
ATOM 2206 C CA . LEU B 2 205 ? 19.755 61.899 47.036 1.00 88.64 205 LEU B CA 1
ATOM 2207 C C . LEU B 2 205 ? 19.934 60.996 48.258 1.00 88.84 205 LEU B C 1
ATOM 2208 O O . LEU B 2 205 ? 19.258 61.186 49.289 1.00 89.19 205 LEU B O 1
ATOM 2213 N N . GLY B 2 206 ? 20.819 60.008 48.147 1.00 88.44 206 GLY B N 1
ATOM 2214 C CA . GLY B 2 206 ? 20.997 59.055 49.233 1.00 87.81 206 GLY B CA 1
ATOM 2215 C C . GLY B 2 206 ? 21.763 59.611 50.420 1.00 87.49 206 GLY B C 1
ATOM 2216 O O . GLY B 2 206 ? 21.644 59.094 51.527 1.00 87.67 206 GLY B O 1
ATOM 2217 N N . TYR B 2 207 ? 22.533 60.672 50.196 1.00 87.09 207 TYR B N 1
ATOM 2218 C CA . TYR B 2 207 ? 23.542 61.100 51.158 1.00 87.05 207 TYR B CA 1
ATOM 2219 C C . TYR B 2 207 ? 23.204 62.372 51.924 1.00 87.11 207 TYR B C 1
ATOM 2220 O O . TYR B 2 207 ? 23.910 62.717 52.878 1.00 86.59 207 TYR B O 1
ATOM 2229 N N . ILE B 2 208 ? 22.142 63.061 51.497 1.00 87.44 208 ILE B N 1
ATOM 2230 C CA . ILE B 2 208 ? 21.686 64.301 52.128 1.00 87.72 208 ILE B CA 1
ATOM 2231 C C . ILE B 2 208 ? 21.412 64.083 53.612 1.00 87.93 208 ILE B C 1
ATOM 2232 O O . ILE B 2 208 ? 20.674 63.166 53.989 1.00 88.10 208 ILE B O 1
ATOM 2237 N N . ASP B 2 209 ? 22.014 64.929 54.444 1.00 88.11 209 ASP B N 1
ATOM 2238 C CA . ASP B 2 209 ? 21.701 64.981 55.861 1.00 88.47 209 ASP B CA 1
ATOM 2239 C C . ASP B 2 209 ? 20.229 65.376 55.950 1.00 88.87 209 ASP B C 1
ATOM 2240 O O . ASP B 2 209 ? 19.858 66.458 55.493 1.00 89.37 209 ASP B O 1
ATOM 2245 N N . PRO B 2 210 ? 19.380 64.490 56.514 1.00 88.93 210 PRO B N 1
ATOM 2246 C CA . PRO B 2 210 ? 17.947 64.726 56.639 1.00 88.94 210 PRO B CA 1
ATOM 2247 C C . PRO B 2 210 ? 17.627 65.988 57.438 1.00 89.18 210 PRO B C 1
ATOM 2248 O O . PRO B 2 210 ? 16.629 66.657 57.151 1.00 89.41 210 PRO B O 1
ATOM 2252 N N . GLU B 2 211 ? 18.464 66.309 58.425 1.00 89.21 211 GLU B N 1
ATOM 2253 C CA . GLU B 2 211 ? 18.277 67.517 59.216 1.00 89.21 211 GLU B CA 1
ATOM 2254 C C . GLU B 2 211 ? 18.532 68.733 58.348 1.00 88.84 211 GLU B C 1
ATOM 2255 O O . GLU B 2 211 ? 17.850 69.743 58.486 1.00 88.93 211 GLU B O 1
ATOM 2261 N N . TYR B 2 212 ? 19.513 68.621 57.452 1.00 88.40 212 TYR B N 1
ATOM 2262 C CA . TYR B 2 212 ? 19.813 69.671 56.484 1.00 88.09 212 TYR B CA 1
ATOM 2263 C C . TYR B 2 212 ? 18.687 69.788 55.447 1.00 88.06 212 TYR B C 1
ATOM 2264 O O . TYR B 2 212 ? 18.379 70.883 54.966 1.00 88.14 212 TYR B O 1
ATOM 2273 N N . PHE B 2 213 ? 18.058 68.660 55.130 1.00 87.92 213 PHE B N 1
ATOM 2274 C CA . PHE B 2 213 ? 16.976 68.625 54.153 1.00 87.86 213 PHE B CA 1
ATOM 2275 C C . PHE B 2 213 ? 15.667 69.182 54.715 1.00 88.17 213 PHE B C 1
ATOM 2276 O O . PHE B 2 213 ? 15.035 70.030 54.084 1.00 88.48 213 PHE B O 1
ATOM 2284 N N . ILE B 2 214 ? 15.254 68.700 55.884 1.00 88.25 214 ILE B N 1
ATOM 2285 C CA . ILE B 2 214 ? 13.965 69.109 56.443 1.00 88.52 214 ILE B CA 1
ATOM 2286 C C . ILE B 2 214 ? 13.970 70.537 56.994 1.00 88.33 214 ILE B C 1
ATOM 2287 O O . ILE B 2 214 ? 12.928 71.182 57.018 1.00 88.50 214 ILE B O 1
ATOM 2292 N N . LYS B 2 215 ? 15.137 71.036 57.404 1.00 88.36 215 LYS B N 1
ATOM 2293 C CA . LYS B 2 215 ? 15.221 72.330 58.108 1.00 88.36 215 LYS B CA 1
ATOM 2294 C C . LYS B 2 215 ? 15.953 73.440 57.348 1.00 88.47 215 LYS B C 1
ATOM 2295 O O . LYS B 2 215 ? 15.602 74.617 57.471 1.00 88.61 215 LYS B O 1
ATOM 2301 N N . GLY B 2 216 ? 16.968 73.073 56.575 1.00 88.53 216 GLY B N 1
ATOM 2302 C CA . GLY B 2 216 ? 17.744 74.062 55.826 1.00 88.68 216 GLY B CA 1
ATOM 2303 C C . GLY B 2 216 ? 18.993 74.532 56.550 1.00 88.67 216 GLY B C 1
ATOM 2304 O O . GLY B 2 216 ? 19.745 75.362 56.031 1.00 88.62 216 GLY B O 1
ATOM 2305 N N . ARG B 2 217 ? 19.207 73.997 57.751 1.00 88.67 217 ARG B N 1
ATOM 2306 C CA . ARG B 2 217 ? 20.412 74.261 58.535 1.00 88.73 217 ARG B CA 1
ATOM 2307 C C . ARG B 2 217 ? 21.537 73.346 58.089 1.00 88.08 217 ARG B C 1
ATOM 2308 O O . ARG B 2 217 ? 21.359 72.137 58.025 1.00 87.93 217 ARG B O 1
ATOM 2316 N N . LEU B 2 218 ? 22.690 73.931 57.782 1.00 87.81 218 LEU B N 1
ATOM 2317 C CA . LEU B 2 218 ? 23.878 73.164 57.421 1.00 87.65 218 LEU B CA 1
ATOM 2318 C C . LEU B 2 218 ? 24.938 73.204 58.515 1.00 87.63 218 LEU B C 1
ATOM 2319 O O . LEU B 2 218 ? 25.175 74.239 59.139 1.00 87.63 218 LEU B O 1
ATOM 2324 N N . THR B 2 219 ? 25.571 72.061 58.740 1.00 87.69 219 THR B N 1
ATOM 2325 C CA . THR B 2 219 ? 26.641 71.944 59.719 1.00 87.77 219 THR B CA 1
ATOM 2326 C C . THR B 2 219 ? 27.726 71.042 59.153 1.00 88.11 219 THR B C 1
ATOM 2327 O O . THR B 2 219 ? 27.486 70.268 58.227 1.00 88.13 219 THR B O 1
ATOM 2331 N N . GLU B 2 220 ? 28.924 71.146 59.712 1.00 88.54 220 GLU B N 1
ATOM 2332 C CA . GLU B 2 220 ? 30.012 70.237 59.363 1.00 88.77 220 GLU B CA 1
ATOM 2333 C C . GLU B 2 220 ? 29.599 68.785 59.595 1.00 88.58 220 GLU B C 1
ATOM 2334 O O . GLU B 2 220 ? 30.111 67.881 58.954 1.00 88.60 220 GLU B O 1
ATOM 2340 N N . LYS B 2 221 ? 28.660 68.584 60.514 1.00 88.59 221 LYS B N 1
ATOM 2341 C CA . LYS B 2 221 ? 28.152 67.260 60.849 1.00 88.56 221 LYS B CA 1
ATOM 2342 C C . LYS B 2 221 ? 27.248 66.722 59.745 1.00 88.52 221 LYS B C 1
ATOM 2343 O O . LYS B 2 221 ? 26.863 65.549 59.759 1.00 88.58 221 LYS B O 1
ATOM 2349 N N . SER B 2 222 ? 26.903 67.584 58.793 1.00 88.27 222 SER B N 1
ATOM 2350 C CA . SER B 2 222 ? 26.117 67.160 57.650 1.00 87.86 222 SER B CA 1
ATOM 2351 C C . SER B 2 222 ? 26.972 66.272 56.762 1.00 88.01 222 SER B C 1
ATOM 2352 O O . SER B 2 222 ? 26.443 65.422 56.047 1.00 88.32 222 SER B O 1
ATOM 2355 N N . ASP B 2 223 ? 28.291 66.464 56.821 1.00 87.75 223 ASP B N 1
ATOM 2356 C CA . ASP B 2 223 ? 29.222 65.625 56.077 1.00 87.61 223 ASP B CA 1
ATOM 2357 C C . ASP B 2 223 ? 29.350 64.288 56.767 1.00 87.57 223 ASP B C 1
ATOM 2358 O O . ASP B 2 223 ? 29.633 63.269 56.127 1.00 87.52 223 ASP B O 1
ATOM 2363 N N . VAL B 2 224 ? 29.134 64.306 58.081 1.00 87.56 224 VAL B N 1
ATOM 2364 C CA . VAL B 2 224 ? 29.276 63.118 58.921 1.00 87.38 224 VAL B CA 1
ATOM 2365 C C . VAL B 2 224 ? 28.194 62.090 58.566 1.00 87.44 224 VAL B C 1
ATOM 2366 O O . VAL B 2 224 ? 28.506 60.924 58.340 1.00 87.44 224 VAL B O 1
ATOM 2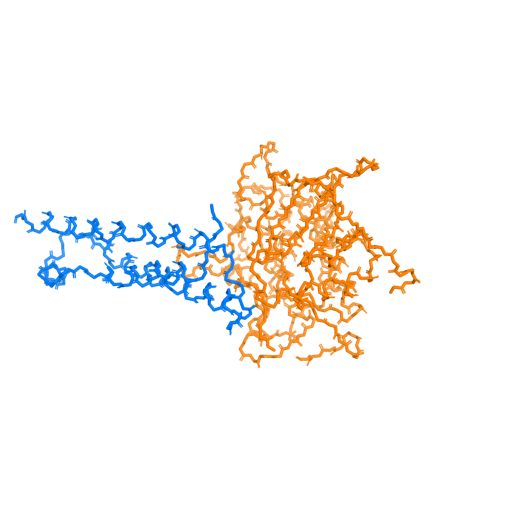370 N N . TYR B 2 225 ? 26.938 62.530 58.492 1.00 87.41 225 TYR B N 1
ATOM 2371 C CA . TYR B 2 225 ? 25.856 61.689 57.983 1.00 87.53 225 TYR B CA 1
ATOM 2372 C C . TYR B 2 225 ? 26.220 61.134 56.605 1.00 87.62 225 TYR B C 1
ATOM 2373 O O . TYR B 2 225 ? 26.095 59.942 56.349 1.00 87.58 225 TYR B O 1
ATOM 2382 N N . SER B 2 226 ? 26.675 62.009 55.719 1.00 87.82 226 SER B N 1
ATOM 2383 C CA . SER B 2 226 ? 27.020 61.609 54.366 1.00 87.89 226 SER B CA 1
ATOM 2384 C C . SER B 2 226 ? 28.104 60.542 54.388 1.00 88.18 226 SER B C 1
ATOM 2385 O O . SER B 2 226 ? 28.019 59.550 53.654 1.00 88.36 226 SER B O 1
ATOM 2388 N N . PHE B 2 227 ? 29.110 60.746 55.240 1.00 88.25 227 PHE B N 1
ATOM 2389 C CA . PHE B 2 227 ? 30.219 59.803 55.372 1.00 88.37 227 PHE B CA 1
ATOM 2390 C C . PHE B 2 227 ? 29.709 58.519 55.988 1.00 88.33 227 PHE B C 1
ATOM 2391 O O . PHE B 2 227 ? 30.202 57.439 55.673 1.00 88.61 227 PHE B O 1
ATOM 2399 N N . GLY B 2 228 ? 28.709 58.660 56.857 1.00 88.19 228 GLY B N 1
ATOM 2400 C CA . GLY B 2 228 ? 28.065 57.536 57.526 1.00 87.73 228 GLY B CA 1
ATOM 2401 C C . GLY B 2 228 ? 27.483 56.573 56.525 1.00 87.44 228 GLY B C 1
ATOM 2402 O O . GLY B 2 228 ? 27.534 55.370 56.724 1.00 87.72 228 GLY B O 1
ATOM 2403 N N . VAL B 2 229 ? 26.949 57.108 55.433 1.00 87.24 229 VAL B N 1
ATOM 2404 C CA . VAL B 2 229 ? 26.443 56.277 54.351 1.00 86.93 229 VAL B CA 1
ATOM 2405 C C . VAL B 2 229 ? 27.599 55.554 53.652 1.00 87.06 229 VAL B C 1
ATOM 2406 O O . VAL B 2 229 ? 27.539 54.333 53.458 1.00 87.25 229 VAL B O 1
ATOM 2410 N N . VAL B 2 230 ? 28.653 56.295 53.310 1.00 86.79 230 VAL B N 1
ATOM 2411 C CA . VAL B 2 230 ? 29.831 55.703 52.678 1.00 86.85 230 VAL B CA 1
ATOM 2412 C C . VAL B 2 230 ? 30.373 54.525 53.480 1.00 87.11 230 VAL B C 1
ATOM 2413 O O . VAL B 2 230 ? 30.817 53.531 52.905 1.00 87.10 230 VAL B O 1
ATOM 2417 N N . LEU B 2 231 ? 30.313 54.638 54.807 1.00 87.47 231 LEU B N 1
ATOM 2418 C CA . LEU B 2 231 ? 30.787 53.592 55.714 1.00 87.49 231 LEU B CA 1
ATOM 2419 C C . LEU B 2 231 ? 30.034 52.291 55.503 1.00 87.69 231 LEU B C 1
ATOM 2420 O O . LEU B 2 231 ? 30.641 51.219 55.361 1.00 87.65 231 LEU B O 1
ATOM 2425 N N . PHE B 2 232 ? 28.710 52.393 55.468 1.00 87.72 232 PHE B N 1
ATOM 2426 C CA . PHE B 2 232 ? 27.887 51.219 55.265 1.00 88.10 232 PHE B CA 1
ATOM 2427 C C . PHE B 2 232 ? 27.999 50.756 53.833 1.00 88.12 232 PHE B C 1
ATOM 2428 O O . PHE B 2 232 ? 27.851 49.565 53.546 1.00 88.40 232 PHE B O 1
ATOM 2436 N N . GLU B 2 233 ? 28.276 51.697 52.938 1.00 87.89 233 GLU B N 1
ATOM 2437 C CA . GLU B 2 233 ? 28.448 51.368 51.537 1.00 87.84 233 GLU B CA 1
ATOM 2438 C C . GLU B 2 233 ? 29.680 50.491 51.347 1.00 87.87 233 GLU B C 1
ATOM 2439 O O . GLU B 2 233 ? 29.645 49.520 50.588 1.00 87.83 233 GLU B O 1
ATOM 2445 N N . VAL B 2 234 ? 30.753 50.840 52.058 1.00 87.90 234 VAL B N 1
ATOM 2446 C CA . VAL B 2 234 ? 31.978 50.042 52.104 1.00 87.87 234 VAL B CA 1
ATOM 2447 C C . VAL B 2 234 ? 31.689 48.655 52.665 1.00 88.02 234 VAL B C 1
ATOM 2448 O O . VAL B 2 234 ? 32.140 47.654 52.107 1.00 88.03 234 VAL B O 1
ATOM 2452 N N . LEU B 2 235 ? 30.919 48.602 53.751 1.00 88.23 235 LEU B N 1
ATOM 2453 C CA . LEU B 2 235 ? 30.654 47.346 54.459 1.00 88.52 235 LEU B CA 1
ATOM 2454 C C . LEU B 2 235 ? 29.812 46.368 53.643 1.00 89.01 235 LEU B C 1
ATOM 2455 O O . LEU B 2 235 ? 30.229 45.235 53.404 1.00 88.91 235 LEU B O 1
ATOM 2460 N N . CYS B 2 236 ? 28.639 46.825 53.213 1.00 89.65 236 CYS B N 1
ATOM 2461 C CA . CYS B 2 236 ? 27.637 45.969 52.578 1.00 90.33 236 CYS B CA 1
ATOM 2462 C C . CYS B 2 236 ? 27.883 45.724 51.095 1.00 90.80 236 CYS B C 1
ATOM 2463 O O . CYS B 2 236 ? 27.291 44.811 50.506 1.00 90.80 236 CYS B O 1
ATOM 2466 N N . ALA B 2 237 ? 28.755 46.547 50.506 1.00 91.48 237 ALA B N 1
ATOM 2467 C CA . ALA B 2 237 ? 28.982 46.601 49.054 1.00 92.03 237 ALA B CA 1
ATOM 2468 C C . ALA B 2 237 ? 27.698 46.913 48.283 1.00 92.43 237 ALA B C 1
ATOM 2469 O O . ALA B 2 237 ? 27.696 46.957 47.055 1.00 92.47 237 ALA B O 1
ATOM 2471 N N . ARG B 2 238 ? 26.612 47.114 49.027 1.00 92.97 238 ARG B N 1
ATOM 2472 C CA . ARG B 2 238 ? 25.379 47.681 48.516 1.00 93.60 238 ARG B CA 1
ATOM 2473 C C . ARG B 2 238 ? 25.732 49.115 48.076 1.00 94.56 238 ARG B C 1
ATOM 2474 O O . ARG B 2 238 ? 25.181 50.121 48.553 1.00 94.70 238 ARG B O 1
ATOM 2482 N N . SER B 2 239 ? 26.697 49.190 47.162 1.00 95.66 239 SER B N 1
ATOM 2483 C CA . SER B 2 239 ? 27.196 50.456 46.639 1.00 96.65 239 SER B CA 1
ATOM 2484 C C . SER B 2 239 ? 26.150 51.151 45.772 1.00 97.43 239 SER B C 1
ATOM 2485 O O . SER B 2 239 ? 26.425 52.181 45.139 1.00 97.73 239 SER B O 1
ATOM 2488 N N . ALA B 2 240 ? 24.953 50.568 45.755 1.00 98.00 240 ALA B N 1
ATOM 2489 C CA . ALA B 2 240 ? 23.815 51.127 45.057 1.00 98.39 240 ALA B CA 1
ATOM 2490 C C . ALA B 2 240 ? 23.103 52.120 45.966 1.00 98.60 240 ALA B C 1
ATOM 2491 O O . ALA B 2 240 ? 22.327 52.952 45.479 1.00 98.86 240 ALA B O 1
ATOM 2493 N N . ILE B 2 241 ? 23.396 52.034 47.272 1.00 98.49 241 ILE B N 1
ATOM 2494 C CA . ILE B 2 241 ? 22.761 52.853 48.328 1.00 98.79 241 ILE B CA 1
ATOM 2495 C C . ILE B 2 241 ? 21.243 53.058 48.197 1.00 99.07 241 ILE B C 1
ATOM 2496 O O . ILE B 2 241 ? 20.464 52.250 48.722 1.00 99.51 241 ILE B O 1
ATOM 2501 N N . VAL B 2 242 ? 20.820 54.127 47.520 1.00 98.98 242 VAL B N 1
ATOM 2502 C CA . VAL B 2 242 ? 19.406 54.295 47.202 1.00 98.93 242 VAL B CA 1
ATOM 2503 C C . VAL B 2 242 ? 19.047 53.295 46.086 1.00 99.00 242 VAL B C 1
ATOM 2504 O O . VAL B 2 242 ? 19.514 53.415 44.956 1.00 98.94 242 VAL B O 1
ATOM 2508 N N . GLN B 2 243 ? 18.262 52.277 46.440 1.00 99.28 243 GLN B N 1
ATOM 2509 C CA . GLN B 2 243 ? 17.916 51.195 45.515 1.00 99.68 243 GLN B CA 1
ATOM 2510 C C . GLN B 2 243 ? 16.401 51.031 45.320 1.00 99.70 243 GLN B C 1
ATOM 2511 O O . GLN B 2 243 ? 15.705 50.528 46.199 1.00 99.54 243 GLN B O 1
ATOM 2517 N N . SER B 2 244 ? 15.908 51.447 44.155 1.00 99.98 244 SER B N 1
ATOM 2518 C CA . SER B 2 244 ? 14.469 51.426 43.865 1.00 100.36 244 SER B CA 1
ATOM 2519 C C . SER B 2 244 ? 13.994 50.089 43.281 1.00 100.59 244 SER B C 1
ATOM 2520 O O . SER B 2 244 ? 13.358 50.045 42.224 1.00 100.59 244 SER B O 1
ATOM 2523 N N . LEU B 2 245 ? 14.308 49.006 43.985 1.00 100.89 245 LEU B N 1
ATOM 2524 C CA . LEU B 2 245 ? 13.853 47.671 43.615 1.00 101.16 245 LEU B CA 1
ATOM 2525 C C . LEU B 2 245 ? 13.274 46.873 44.792 1.00 101.42 245 LEU B C 1
ATOM 2526 O O . LEU B 2 245 ? 12.132 46.416 44.706 1.00 101.56 245 LEU B O 1
ATOM 2531 N N . PRO B 2 246 ? 14.048 46.699 45.889 1.00 101.65 246 PRO B N 1
ATOM 2532 C CA . PRO B 2 246 ? 13.612 45.857 47.002 1.00 101.96 246 PRO B CA 1
ATOM 2533 C C . PRO B 2 246 ? 12.462 46.418 47.849 1.00 102.23 246 PRO B C 1
ATOM 2534 O O . PRO B 2 246 ? 11.742 47.321 47.416 1.00 102.24 246 PRO B O 1
ATOM 2538 N N . ARG B 2 247 ? 12.324 45.873 49.057 1.00 102.52 247 ARG B N 1
ATOM 2539 C CA . ARG B 2 247 ? 11.207 46.132 49.965 1.00 102.86 247 ARG B CA 1
ATOM 2540 C C . ARG B 2 247 ? 11.254 47.522 50.616 1.00 102.98 247 ARG B C 1
ATOM 2541 O O . ARG B 2 247 ? 11.545 48.524 49.955 1.00 102.96 247 ARG B O 1
ATOM 2549 N N . GLU B 2 248 ? 10.958 47.574 51.915 1.00 103.11 248 GLU B N 1
ATOM 2550 C CA . GLU B 2 248 ? 11.080 48.804 52.702 1.00 103.18 248 GLU B CA 1
ATOM 2551 C C . GLU B 2 248 ? 12.555 49.083 53.001 1.00 102.99 248 GLU B C 1
ATOM 2552 O O . GLU B 2 248 ? 12.882 49.962 53.799 1.00 103.08 248 GLU B O 1
ATOM 2558 N N . MET B 2 249 ? 13.433 48.326 52.343 1.00 102.78 249 MET B N 1
ATOM 2559 C CA . MET B 2 249 ? 14.881 48.448 52.506 1.00 102.54 249 MET B CA 1
ATOM 2560 C C . MET B 2 249 ? 15.528 49.279 51.385 1.00 102.41 249 MET B C 1
ATOM 2561 O O . MET B 2 249 ? 16.647 48.996 50.951 1.00 102.30 249 MET B O 1
ATOM 2566 N N . VAL B 2 250 ? 14.817 50.314 50.938 1.00 102.31 250 VAL B N 1
ATOM 2567 C CA . VAL B 2 250 ? 15.255 51.154 49.812 1.00 102.15 250 VAL B CA 1
ATOM 2568 C C . VAL B 2 250 ? 16.444 52.051 50.173 1.00 101.95 250 VAL B C 1
ATOM 2569 O O . VAL B 2 250 ? 17.389 52.191 49.390 1.00 101.86 250 VAL B O 1
ATOM 2573 N N . ASN B 2 251 ? 16.384 52.644 51.363 1.00 101.65 251 ASN B N 1
ATOM 2574 C CA . ASN B 2 251 ? 17.410 53.561 51.837 1.00 101.30 251 ASN B CA 1
ATOM 2575 C C . ASN B 2 251 ? 18.456 52.798 52.655 1.00 101.10 251 ASN B C 1
ATOM 2576 O O . ASN B 2 251 ? 18.140 52.216 53.696 1.00 101.16 251 ASN B O 1
ATOM 2581 N N . LEU B 2 252 ? 19.692 52.780 52.163 1.00 100.73 252 LEU B N 1
ATOM 2582 C CA . LEU B 2 252 ? 20.792 52.053 52.813 1.00 100.61 252 LEU B CA 1
ATOM 2583 C C . LEU B 2 252 ? 21.103 52.615 54.205 1.00 100.59 252 LEU B C 1
ATOM 2584 O O . LEU B 2 252 ? 21.361 51.861 55.142 1.00 100.43 252 LEU B O 1
ATOM 2589 N N . ALA B 2 253 ? 21.049 53.938 54.333 1.00 100.63 253 ALA B N 1
ATOM 2590 C CA . ALA B 2 253 ? 21.291 54.614 55.605 1.00 100.66 253 ALA B CA 1
ATOM 2591 C C . ALA B 2 253 ? 20.136 54.399 56.586 1.00 100.68 253 ALA B C 1
ATOM 2592 O O . ALA B 2 253 ? 20.102 54.983 57.673 1.00 100.84 253 ALA B O 1
ATOM 2594 N N . GLU B 2 254 ? 19.192 53.555 56.193 1.00 100.49 254 GLU B N 1
ATOM 2595 C CA . GLU B 2 254 ? 18.000 53.328 56.975 1.00 100.32 254 GLU B CA 1
ATOM 2596 C C . GLU B 2 254 ? 17.846 51.838 57.237 1.00 100.56 254 GLU B C 1
ATOM 2597 O O . GLU B 2 254 ? 17.495 51.435 58.343 1.00 100.54 254 GLU B O 1
ATOM 2603 N N . TRP B 2 255 ? 18.124 51.032 56.215 1.00 100.99 255 TRP B N 1
ATOM 2604 C CA . TRP B 2 255 ? 18.107 49.571 56.321 1.00 101.50 255 TRP B CA 1
ATOM 2605 C C . TRP B 2 255 ? 19.268 49.035 57.159 1.00 101.81 255 TRP B C 1
ATOM 2606 O O . TRP B 2 255 ? 19.116 48.034 57.859 1.00 102.14 255 TRP B O 1
ATOM 2617 N N . ALA B 2 256 ? 20.418 49.698 57.092 1.00 102.11 256 ALA B N 1
ATOM 2618 C CA . ALA B 2 256 ? 21.568 49.306 57.897 1.00 102.62 256 ALA B CA 1
ATOM 2619 C C . ALA B 2 256 ? 21.393 49.713 59.357 1.00 103.10 256 ALA B C 1
ATOM 2620 O O . ALA B 2 256 ? 21.796 48.978 60.267 1.00 103.27 256 ALA B O 1
ATOM 2622 N N . VAL B 2 257 ? 20.792 50.881 59.580 1.00 103.58 257 VAL B N 1
ATOM 2623 C CA . VAL B 2 257 ? 20.508 51.344 60.936 1.00 104.15 257 VAL B CA 1
ATOM 2624 C C . VAL B 2 257 ? 19.488 50.415 61.581 1.00 104.67 257 VAL B C 1
ATOM 2625 O O . VAL B 2 257 ? 19.604 50.079 62.757 1.00 104.90 257 VAL B O 1
ATOM 2629 N N . GLU B 2 258 ? 18.511 49.977 60.788 1.00 105.21 258 GLU B N 1
ATOM 2630 C CA . GLU B 2 258 ? 17.499 49.011 61.219 1.00 105.66 258 GLU B CA 1
ATOM 2631 C C . GLU B 2 258 ? 18.107 47.732 61.818 1.00 106.00 258 GLU B C 1
ATOM 2632 O O . GLU B 2 258 ? 17.398 46.936 62.428 1.00 106.22 258 GLU B O 1
ATOM 2638 N N . SER B 2 259 ? 19.419 47.555 61.674 1.00 106.54 259 SER B N 1
ATOM 2639 C CA . SER B 2 259 ? 20.091 46.346 62.152 1.00 107.04 259 SER B CA 1
ATOM 2640 C C . SER B 2 259 ? 21.141 46.608 63.244 1.00 107.66 259 SER B C 1
ATOM 2641 O O . SER B 2 259 ? 20.884 46.342 64.420 1.00 107.41 259 SER B O 1
ATOM 2644 N N . HIS B 2 260 ? 22.307 47.139 62.857 1.00 108.53 260 HIS B N 1
ATOM 2645 C CA . HIS B 2 260 ? 23.425 47.388 63.795 1.00 109.40 260 HIS B CA 1
ATOM 2646 C C . HIS B 2 260 ? 23.135 48.477 64.827 1.00 109.76 260 HIS B C 1
ATOM 2647 O O . HIS B 2 260 ? 24.058 49.084 65.395 1.00 109.48 260 HIS B O 1
ATOM 2654 N N . ASN B 2 261 ? 21.841 48.706 65.052 1.00 110.37 261 ASN B N 1
ATOM 2655 C CA . ASN B 2 261 ? 21.346 49.634 66.057 1.00 110.85 261 ASN B CA 1
ATOM 2656 C C . ASN B 2 261 ? 20.471 48.892 67.060 1.00 110.95 261 ASN B C 1
ATOM 2657 O O . ASN B 2 261 ? 20.661 49.032 68.272 1.00 111.18 261 ASN B O 1
ATOM 2662 N N . ASN B 2 262 ? 19.523 48.100 66.560 1.00 110.96 262 ASN B N 1
ATOM 2663 C CA . ASN B 2 262 ? 18.625 47.336 67.440 1.00 111.05 262 ASN B CA 1
ATOM 2664 C C . ASN B 2 262 ? 18.142 45.985 66.901 1.00 110.76 262 ASN B C 1
ATOM 2665 O O . ASN B 2 262 ? 18.061 45.009 67.653 1.00 110.76 262 ASN B O 1
ATOM 2670 N N . GLY B 2 263 ? 17.834 45.940 65.606 1.00 110.39 263 GLY B N 1
ATOM 2671 C CA . GLY B 2 263 ? 17.171 44.794 64.986 1.00 109.81 263 GLY B CA 1
ATOM 2672 C C . GLY B 2 263 ? 17.941 43.488 64.895 1.00 109.51 263 GLY B C 1
ATOM 2673 O O . GLY B 2 263 ? 17.329 42.419 64.837 1.00 109.55 263 GLY B O 1
ATOM 2674 N N . GLN B 2 264 ? 19.273 43.560 64.890 1.00 109.16 264 GLN B N 1
ATOM 2675 C CA . GLN B 2 264 ? 20.100 42.390 64.572 1.00 108.76 264 GLN B CA 1
ATOM 2676 C C . GLN B 2 264 ? 21.598 42.533 64.830 1.00 108.48 264 GLN B C 1
ATOM 2677 O O . GLN B 2 264 ? 22.253 41.556 65.198 1.00 108.19 264 GLN B O 1
ATOM 2683 N N . LEU B 2 265 ? 22.132 43.742 64.624 1.00 108.42 265 LEU B N 1
ATOM 2684 C CA . LEU B 2 265 ? 23.583 43.972 64.505 1.00 108.11 265 LEU B CA 1
ATOM 2685 C C . LEU B 2 265 ? 24.072 43.114 63.329 1.00 107.76 265 LEU B C 1
ATOM 2686 O O . LEU B 2 265 ? 25.017 42.322 63.461 1.00 108.00 265 LEU B O 1
ATOM 2691 N N . GLU B 2 266 ? 23.414 43.281 62.181 1.00 106.94 266 GLU B N 1
ATOM 2692 C CA . GLU B 2 266 ? 23.477 42.288 61.105 1.00 106.20 266 GLU B CA 1
ATOM 2693 C C . GLU B 2 266 ? 24.841 41.991 60.500 1.00 105.23 266 GLU B C 1
ATOM 2694 O O . GLU B 2 266 ? 25.496 42.866 59.934 1.00 104.92 266 GLU B O 1
ATOM 2700 N N . GLN B 2 267 ? 25.249 40.734 60.654 1.00 104.23 267 GLN B N 1
ATOM 2701 C CA . GLN B 2 267 ? 26.376 40.175 59.931 1.00 103.24 267 GLN B CA 1
ATOM 2702 C C . GLN B 2 267 ? 25.879 39.684 58.571 1.00 102.61 267 GLN B C 1
ATOM 2703 O O . GLN B 2 267 ? 26.661 39.169 57.769 1.00 102.58 267 GLN B O 1
ATOM 2709 N N . ILE B 2 268 ? 24.579 39.842 58.318 1.00 101.74 268 ILE B N 1
ATOM 2710 C CA . ILE B 2 268 ? 23.952 39.340 57.092 1.00 101.03 268 ILE B CA 1
ATOM 2711 C C . ILE B 2 268 ? 23.910 40.392 55.969 1.00 100.60 268 ILE B C 1
ATOM 2712 O O . ILE B 2 268 ? 23.588 40.072 54.821 1.00 100.59 268 ILE B O 1
ATOM 2717 N N . VAL B 2 269 ? 24.263 41.635 56.293 1.00 99.93 269 VAL B N 1
ATOM 2718 C CA . VAL B 2 269 ? 24.111 42.757 55.350 1.00 99.17 269 VAL B CA 1
ATOM 2719 C C . VAL B 2 269 ? 25.197 42.892 54.264 1.00 98.65 269 VAL B C 1
ATOM 2720 O O . VAL B 2 269 ? 24.990 43.613 53.280 1.00 98.76 269 VAL B O 1
ATOM 2724 N N . ASP B 2 270 ? 26.338 42.221 54.434 1.00 97.70 270 ASP B N 1
ATOM 2725 C CA . ASP B 2 270 ? 27.463 42.375 53.489 1.00 96.83 270 ASP B CA 1
ATOM 2726 C C . ASP B 2 270 ? 27.594 41.246 52.449 1.00 96.25 270 ASP B C 1
ATOM 2727 O O . ASP B 2 270 ? 26.965 40.197 52.605 1.00 96.37 270 ASP B O 1
ATOM 2732 N N . PRO B 2 271 ? 28.415 41.452 51.390 1.00 95.54 271 PRO B N 1
ATOM 2733 C CA . PRO B 2 271 ? 28.319 40.581 50.209 1.00 94.81 271 PRO B CA 1
ATOM 2734 C C . PRO B 2 271 ? 29.026 39.241 50.404 1.00 93.94 271 PRO B C 1
ATOM 2735 O O . PRO B 2 271 ? 28.434 38.310 50.939 1.00 93.66 271 PRO B O 1
ATOM 2739 N N . ASN B 2 272 ? 30.274 39.154 49.951 1.00 93.22 272 ASN B N 1
ATOM 2740 C CA . ASN B 2 272 ? 31.151 38.047 50.288 1.00 92.40 272 ASN B CA 1
ATOM 2741 C C . ASN B 2 272 ? 32.455 38.580 50.886 1.00 91.73 272 ASN B C 1
ATOM 2742 O O . ASN B 2 272 ? 33.526 38.498 50.282 1.00 91.55 272 ASN B O 1
ATOM 2747 N N . LEU B 2 273 ? 32.324 39.171 52.069 1.00 90.94 273 LEU B N 1
ATOM 2748 C CA . LEU B 2 273 ? 33.454 39.465 52.935 1.00 90.25 273 LEU B CA 1
ATOM 2749 C C . LEU B 2 273 ? 33.691 38.304 53.906 1.00 90.03 273 LEU B C 1
ATOM 2750 O O . LEU B 2 273 ? 34.474 38.431 54.853 1.00 89.98 273 LEU B O 1
ATOM 2755 N N . ALA B 2 274 ? 32.985 37.191 53.667 1.00 89.60 274 ALA B N 1
ATOM 2756 C CA . ALA B 2 274 ? 33.197 35.900 54.343 1.00 89.10 274 ALA B CA 1
ATOM 2757 C C . ALA B 2 274 ? 33.352 35.979 55.865 1.00 88.84 274 ALA B C 1
ATOM 2758 O O . ALA B 2 274 ? 32.709 36.808 56.516 1.00 88.89 274 ALA B O 1
ATOM 2760 N N . ASP B 2 275 ? 34.191 35.102 56.416 1.00 88.40 275 ASP B N 1
ATOM 2761 C CA . ASP B 2 275 ? 34.567 35.138 57.826 1.00 88.04 275 ASP B CA 1
ATOM 2762 C C . ASP B 2 275 ? 35.919 35.830 57.967 1.00 87.78 275 ASP B C 1
ATOM 2763 O O . ASP B 2 275 ? 36.883 35.237 58.466 1.00 87.83 275 ASP B O 1
ATOM 2768 N N . LYS B 2 276 ? 35.978 37.085 57.520 1.00 87.36 276 LYS B N 1
ATOM 2769 C CA . LYS B 2 276 ? 37.232 37.839 57.454 1.00 86.91 276 LYS B CA 1
ATOM 2770 C C . LYS B 2 276 ? 37.256 39.036 58.399 1.00 86.76 276 LYS B C 1
ATOM 2771 O O . LYS B 2 276 ? 38.324 39.571 58.703 1.00 86.58 276 LYS B O 1
ATOM 2777 N N . ILE B 2 277 ? 36.080 39.458 58.856 1.00 86.70 277 ILE B N 1
ATOM 2778 C CA . ILE B 2 277 ? 35.987 40.559 59.806 1.00 86.66 277 ILE B CA 1
ATOM 2779 C C . ILE B 2 277 ? 35.887 40.018 61.220 1.00 86.67 277 ILE B C 1
ATOM 2780 O O . ILE B 2 277 ? 34.999 39.216 61.529 1.00 86.63 277 ILE B O 1
ATOM 2785 N N . ARG B 2 278 ? 36.812 40.463 62.067 1.00 86.76 278 ARG B N 1
ATOM 2786 C CA . ARG B 2 278 ? 36.802 40.155 63.491 1.00 86.82 278 ARG B CA 1
ATOM 2787 C C . ARG B 2 278 ? 35.560 40.805 64.116 1.00 86.95 278 ARG B C 1
ATOM 2788 O O . ARG B 2 278 ? 35.387 42.030 64.023 1.00 86.91 278 ARG B O 1
ATOM 2796 N N . PRO B 2 279 ? 34.683 39.987 64.742 1.00 87.01 279 PRO B N 1
ATOM 2797 C CA . PRO B 2 279 ? 33.362 40.429 65.220 1.00 87.19 279 PRO B CA 1
ATOM 2798 C C . PRO B 2 279 ? 33.397 41.746 65.999 1.00 87.42 279 PRO B C 1
ATOM 2799 O O . PRO B 2 279 ? 32.537 42.609 65.801 1.00 87.57 279 PRO B O 1
ATOM 2803 N N . GLU B 2 280 ? 34.402 41.897 66.856 1.00 87.55 280 GLU B N 1
ATOM 2804 C CA . GLU B 2 280 ? 34.585 43.109 67.643 1.00 87.58 280 GLU B CA 1
ATOM 2805 C C . GLU B 2 280 ? 34.817 44.364 66.781 1.00 87.64 280 GLU B C 1
ATOM 2806 O O . GLU B 2 280 ? 34.354 45.451 67.137 1.00 87.48 280 GLU B O 1
ATOM 2812 N N . SER B 2 281 ? 35.524 44.214 65.661 1.00 87.86 281 SER B N 1
ATOM 2813 C CA . SER B 2 281 ? 35.766 45.340 64.748 1.00 88.37 281 SER B CA 1
ATOM 2814 C C . SER B 2 281 ? 34.526 45.634 63.908 1.00 88.64 281 SER B C 1
ATOM 2815 O O . SER B 2 281 ? 34.268 46.783 63.535 1.00 88.43 281 SER B O 1
ATOM 2818 N N . LEU B 2 282 ? 33.777 44.574 63.609 1.00 89.05 282 LEU B N 1
ATOM 2819 C CA . LEU B 2 282 ? 32.498 44.680 62.919 1.00 89.29 282 LEU B CA 1
ATOM 2820 C C . LEU B 2 282 ? 31.491 45.458 63.759 1.00 89.49 282 LEU B C 1
ATOM 2821 O O . LEU B 2 282 ? 30.740 46.272 63.225 1.00 89.58 282 LEU B O 1
ATOM 2826 N N . ARG B 2 283 ? 31.472 45.206 65.069 1.00 89.74 283 ARG B N 1
ATOM 2827 C CA . ARG B 2 283 ? 30.618 45.980 65.963 1.00 90.03 283 ARG B CA 1
ATOM 2828 C C . ARG B 2 283 ? 31.062 47.438 65.982 1.00 89.84 283 ARG B C 1
ATOM 2829 O O . ARG B 2 283 ? 30.233 48.349 65.903 1.00 89.97 283 ARG B O 1
ATOM 2837 N N . LYS B 2 284 ? 32.374 47.646 66.060 1.00 89.44 284 LYS B N 1
ATOM 2838 C CA . LYS B 2 284 ? 32.930 48.983 66.149 1.00 88.98 284 LYS B CA 1
ATOM 2839 C C . LYS B 2 284 ? 32.651 49.785 64.892 1.00 88.90 284 LYS B C 1
ATOM 2840 O O . LYS B 2 284 ? 32.238 50.943 64.971 1.00 89.12 284 LYS B O 1
ATOM 2846 N N . PHE B 2 285 ? 32.874 49.162 63.738 1.00 88.65 285 PHE B N 1
ATOM 2847 C CA . PHE B 2 285 ? 32.665 49.817 62.453 1.00 88.23 285 PHE B CA 1
ATOM 2848 C C . PHE B 2 285 ? 31.194 50.171 62.264 1.00 88.07 285 PHE B C 1
ATOM 2849 O O . PHE B 2 285 ? 30.866 51.296 61.876 1.00 88.07 285 PHE B O 1
ATOM 2857 N N . GLY B 2 286 ? 30.321 49.205 62.547 1.00 87.71 286 GLY B N 1
ATOM 2858 C CA . GLY B 2 286 ? 28.882 49.392 62.431 1.00 87.42 286 GLY B CA 1
ATOM 2859 C C . GLY B 2 286 ? 28.337 50.397 63.424 1.00 87.41 286 GLY B C 1
ATOM 2860 O O . GLY B 2 286 ? 27.419 51.155 63.111 1.00 87.12 286 GLY B O 1
ATOM 2861 N N . ASP B 2 287 ? 28.907 50.407 64.626 1.00 87.60 287 ASP B N 1
ATOM 2862 C CA . ASP B 2 287 ? 28.454 51.309 65.680 1.00 87.93 287 ASP B CA 1
ATOM 2863 C C . ASP B 2 287 ? 28.723 52.758 65.300 1.00 87.86 287 ASP B C 1
ATOM 2864 O O . ASP B 2 287 ? 27.856 53.620 65.445 1.00 87.83 287 ASP B O 1
ATOM 2869 N N . THR B 2 288 ? 29.935 52.998 64.806 1.00 87.96 288 THR B N 1
ATOM 2870 C CA . THR B 2 288 ? 30.371 54.298 64.314 1.00 88.02 288 THR B CA 1
ATOM 2871 C C . THR B 2 288 ? 29.502 54.787 63.160 1.00 88.19 288 THR B C 1
ATOM 2872 O O . THR B 2 288 ? 29.030 55.922 63.170 1.00 88.16 288 THR B O 1
ATOM 2876 N N . ALA B 2 289 ? 29.301 53.914 62.175 1.00 88.38 289 ALA B N 1
ATOM 2877 C CA . ALA B 2 289 ? 28.455 54.197 61.024 1.00 88.60 289 ALA B CA 1
ATOM 2878 C C . ALA B 2 289 ? 26.998 54.426 61.415 1.00 88.97 289 ALA B C 1
ATOM 2879 O O . ALA B 2 289 ? 26.288 55.174 60.752 1.00 89.15 289 ALA B O 1
ATOM 2881 N N . VAL B 2 290 ? 26.552 53.779 62.488 1.00 89.53 290 VAL B N 1
ATOM 2882 C CA . VAL B 2 290 ? 25.205 53.996 63.003 1.00 90.05 290 VAL B CA 1
ATOM 2883 C C . VAL B 2 290 ? 25.101 55.366 63.673 1.00 90.52 290 VAL B C 1
ATOM 2884 O O . VAL B 2 290 ? 24.128 56.091 63.457 1.00 90.43 290 VAL B O 1
ATOM 2888 N N . LYS B 2 291 ? 26.122 55.714 64.459 1.00 91.31 291 LYS B N 1
ATOM 2889 C CA . LYS B 2 291 ? 26.203 57.004 65.159 1.00 92.09 291 LYS B CA 1
ATOM 2890 C C . LYS B 2 291 ? 26.310 58.196 64.212 1.00 92.60 291 LYS B C 1
ATOM 2891 O O . LYS B 2 291 ? 25.879 59.306 64.539 1.00 92.91 291 LYS B O 1
ATOM 2897 N N . CYS B 2 292 ? 26.889 57.966 63.041 1.00 93.05 292 CYS B N 1
ATOM 2898 C CA . CYS B 2 292 ? 26.995 59.004 62.042 1.00 93.57 292 CYS B CA 1
ATOM 2899 C C . CYS B 2 292 ? 25.627 59.351 61.509 1.00 93.93 292 CYS B C 1
ATOM 2900 O O . CYS B 2 292 ? 25.377 60.490 61.110 1.00 94.37 292 CYS B O 1
ATOM 2903 N N . LEU B 2 293 ? 24.740 58.366 61.510 1.00 94.18 293 LEU B N 1
ATOM 2904 C CA . LEU B 2 293 ? 23.457 58.522 60.859 1.00 94.48 293 LEU B CA 1
ATOM 2905 C C . LEU B 2 293 ? 22.351 58.933 61.820 1.00 94.85 293 LEU B C 1
ATOM 2906 O O . LEU B 2 293 ? 21.171 58.881 61.471 1.00 95.07 293 LEU B O 1
ATOM 2911 N N . ALA B 2 294 ? 22.734 59.354 63.024 1.00 95.28 294 ALA B N 1
ATOM 2912 C CA . ALA B 2 294 ? 21.777 59.889 63.985 1.00 95.87 294 ALA B CA 1
ATOM 2913 C C . ALA B 2 294 ? 20.921 60.943 63.283 1.00 96.29 294 ALA B C 1
ATOM 2914 O O . ALA B 2 294 ? 21.438 61.715 62.476 1.00 96.52 294 ALA B O 1
ATOM 2916 N N . LEU B 2 295 ? 19.616 60.954 63.563 1.00 96.79 295 LEU B N 1
ATOM 2917 C CA . LEU B 2 295 ? 18.680 61.846 62.859 1.00 97.19 295 LEU B CA 1
ATOM 2918 C C . LEU B 2 295 ? 19.022 63.316 63.083 1.00 97.31 295 LEU B C 1
ATOM 2919 O O . LEU B 2 295 ? 19.050 64.112 62.130 1.00 97.24 295 LEU B O 1
ATOM 2924 N N . SER B 2 296 ? 19.286 63.665 64.340 1.00 97.29 296 SER B N 1
ATOM 2925 C CA . SER B 2 296 ? 19.753 64.998 64.673 1.00 97.53 296 SER B CA 1
ATOM 2926 C C . SER B 2 296 ? 21.277 65.035 64.636 1.00 97.62 296 SER B C 1
ATOM 2927 O O . SER B 2 296 ? 21.948 64.112 65.117 1.00 97.59 296 SER B O 1
ATOM 2930 N N . SER B 2 297 ? 21.809 66.116 64.072 1.00 97.65 297 SER B N 1
ATOM 2931 C CA . SER B 2 297 ? 23.250 66.349 64.000 1.00 97.61 297 SER B CA 1
ATOM 2932 C C . SER B 2 297 ? 23.887 66.467 65.376 1.00 97.62 297 SER B C 1
ATOM 2933 O O . SER B 2 297 ? 25.100 66.333 65.517 1.00 97.70 297 SER B O 1
ATOM 2936 N N . GLU B 2 298 ? 23.064 66.732 66.383 1.00 97.63 298 GLU B N 1
ATOM 2937 C CA . GLU B 2 298 ? 23.546 66.930 67.733 1.00 97.69 298 GLU B CA 1
ATOM 2938 C C . GLU B 2 298 ? 24.259 65.692 68.248 1.00 97.47 298 GLU B C 1
ATOM 2939 O O . GLU B 2 298 ? 25.300 65.803 68.891 1.00 97.69 298 GLU B O 1
ATOM 2945 N N . ASP B 2 299 ? 23.711 64.519 67.927 1.00 97.12 299 ASP B N 1
ATOM 2946 C CA . ASP B 2 299 ? 24.198 63.230 68.449 1.00 96.56 299 ASP B CA 1
ATOM 2947 C C . ASP B 2 299 ? 25.322 62.580 67.639 1.00 96.13 299 ASP B C 1
ATOM 2948 O O . ASP B 2 299 ? 25.925 61.605 68.081 1.00 96.24 299 ASP B O 1
ATOM 2953 N N . ARG B 2 300 ? 25.591 63.110 66.453 1.00 95.57 300 ARG B N 1
ATOM 2954 C CA . ARG B 2 300 ? 26.595 62.537 65.569 1.00 94.90 300 ARG B CA 1
ATOM 2955 C C . ARG B 2 300 ? 27.996 62.875 66.069 1.00 94.84 300 ARG B C 1
ATOM 2956 O O . ARG B 2 300 ? 28.198 63.945 66.644 1.00 94.82 300 ARG B O 1
ATOM 2964 N N . PRO B 2 301 ? 28.967 61.962 65.857 1.00 94.69 301 PRO B N 1
ATOM 2965 C CA . PRO B 2 301 ? 30.355 62.207 66.250 1.00 94.70 301 PRO B CA 1
ATOM 2966 C C . PRO B 2 301 ? 31.017 63.192 65.304 1.00 94.76 301 PRO B C 1
ATOM 2967 O O . PRO B 2 301 ? 30.617 63.271 64.148 1.00 95.20 301 PRO B O 1
ATOM 2971 N N . SER B 2 302 ? 32.019 63.934 65.768 1.00 94.71 302 SER B N 1
ATOM 2972 C CA . SER B 2 302 ? 32.824 64.737 64.844 1.00 94.53 302 SER B CA 1
ATOM 2973 C C . SER B 2 302 ? 33.708 63.802 64.011 1.00 94.61 302 SER B C 1
ATOM 2974 O O . SER B 2 302 ? 34.136 62.753 64.508 1.00 94.62 302 SER B O 1
ATOM 2977 N N . MET B 2 303 ? 33.956 64.166 62.748 1.00 94.53 303 MET B N 1
ATOM 2978 C CA . MET B 2 303 ? 34.892 63.420 61.889 1.00 94.43 303 MET B CA 1
ATOM 2979 C C . MET B 2 303 ? 36.182 63.078 62.628 1.00 94.26 303 MET B C 1
ATOM 2980 O O . MET B 2 303 ? 36.776 62.029 62.379 1.00 94.47 303 MET B O 1
ATOM 2985 N N . GLY B 2 304 ? 36.609 63.972 63.521 1.00 93.76 304 GLY B N 1
ATOM 2986 C CA . GLY B 2 304 ? 37.725 63.713 64.414 1.00 93.30 304 GLY B CA 1
ATOM 2987 C C . GLY B 2 304 ? 37.561 62.419 65.188 1.00 93.14 304 GLY B C 1
ATOM 2988 O O . GLY B 2 304 ? 38.451 61.576 65.173 1.00 93.36 304 GLY B O 1
ATOM 2989 N N . ASP B 2 305 ? 36.420 62.257 65.857 1.00 92.89 305 ASP B N 1
ATOM 2990 C CA . ASP B 2 305 ? 36.121 61.027 66.603 1.00 92.45 305 ASP B CA 1
ATOM 2991 C C . ASP B 2 305 ? 35.866 59.860 65.663 1.00 91.92 305 ASP B C 1
ATOM 2992 O O . ASP B 2 305 ? 36.370 58.764 65.895 1.00 91.93 305 ASP B O 1
ATOM 2997 N N . VAL B 2 306 ? 35.079 60.100 64.611 1.00 91.29 306 VAL B N 1
ATOM 2998 C CA . VAL B 2 306 ? 34.885 59.122 63.530 1.00 90.62 306 VAL B CA 1
ATOM 2999 C C . VAL B 2 306 ? 36.239 58.541 63.112 1.00 90.42 306 VAL B C 1
ATOM 3000 O O . VAL B 2 306 ? 36.400 57.323 62.992 1.00 90.34 306 VAL B O 1
ATOM 3004 N N . LEU B 2 307 ? 37.211 59.426 62.925 1.00 90.16 307 LEU B N 1
ATOM 3005 C CA . LEU B 2 307 ? 38.556 59.033 62.557 1.00 90.10 307 LEU B CA 1
ATOM 3006 C C . LEU B 2 307 ? 39.188 58.110 63.607 1.00 90.21 307 LEU B C 1
ATOM 3007 O O . LEU B 2 307 ? 39.704 57.040 63.267 1.00 90.30 307 LEU B O 1
ATOM 3012 N N . TRP B 2 308 ? 39.139 58.520 64.872 1.00 90.15 308 TRP B N 1
ATOM 3013 C CA . TRP B 2 308 ? 39.745 57.737 65.944 1.00 90.32 308 TRP B CA 1
ATOM 3014 C C . TRP B 2 308 ? 39.093 56.361 66.049 1.00 90.54 308 TRP B C 1
ATOM 3015 O O . TRP B 2 308 ? 39.782 55.352 66.245 1.00 90.67 308 TRP B O 1
ATOM 3026 N N . LYS B 2 309 ? 37.766 56.341 65.917 1.00 90.54 309 LYS B N 1
ATOM 3027 C CA . LYS B 2 309 ? 36.974 55.120 65.959 1.00 90.44 309 LYS B CA 1
ATOM 3028 C C . LYS B 2 309 ? 37.378 54.141 64.855 1.00 90.40 309 LYS B C 1
ATOM 3029 O O . LYS B 2 309 ? 37.579 52.950 65.120 1.00 90.41 309 LYS B O 1
ATOM 3035 N N . LEU B 2 310 ? 37.511 54.649 63.629 1.00 90.25 310 LEU B N 1
ATOM 3036 C CA . LEU B 2 310 ? 37.932 53.834 62.485 1.00 90.07 310 LEU B CA 1
ATOM 3037 C C . LEU B 2 310 ? 39.334 53.232 62.658 1.00 89.87 310 LEU B C 1
ATOM 3038 O O . LEU B 2 310 ? 39.554 52.048 62.381 1.00 89.63 310 LEU B O 1
ATOM 3043 N N . GLU B 2 311 ? 40.268 54.051 63.130 1.00 89.68 311 GLU B N 1
ATOM 3044 C CA . GLU B 2 311 ? 41.634 53.613 63.388 1.00 89.69 311 GLU B CA 1
ATOM 3045 C C . GLU B 2 311 ? 41.664 52.534 64.463 1.00 89.47 311 GLU B C 1
ATOM 3046 O O . GLU B 2 311 ? 42.500 51.619 64.427 1.00 89.28 311 GLU B O 1
ATOM 3052 N N . TYR B 2 312 ? 40.749 52.667 65.422 1.00 89.31 312 TYR B N 1
ATOM 3053 C CA . TYR B 2 312 ? 40.628 51.730 66.535 1.00 89.00 312 TYR B CA 1
ATOM 3054 C C . TYR B 2 312 ? 39.977 50.423 66.095 1.00 88.80 312 TYR B C 1
ATOM 3055 O O . TYR B 2 312 ? 40.294 49.363 66.625 1.00 88.62 312 TYR B O 1
ATOM 3064 N N . ALA B 2 313 ? 39.072 50.513 65.122 1.00 88.79 313 ALA B N 1
ATOM 3065 C CA . ALA B 2 313 ? 38.439 49.337 64.522 1.00 88.57 313 ALA B CA 1
ATOM 3066 C C . ALA B 2 313 ? 39.408 48.557 63.630 1.00 88.42 313 ALA B C 1
ATOM 3067 O O . ALA B 2 313 ? 39.314 47.336 63.551 1.00 88.44 313 ALA B O 1
ATOM 3069 N N . LEU B 2 314 ? 40.323 49.261 62.958 1.00 88.21 314 LEU B N 1
ATOM 3070 C CA . LEU B 2 314 ? 41.431 48.610 62.260 1.00 88.17 314 LEU B CA 1
ATOM 3071 C C . LEU B 2 314 ? 42.337 47.961 63.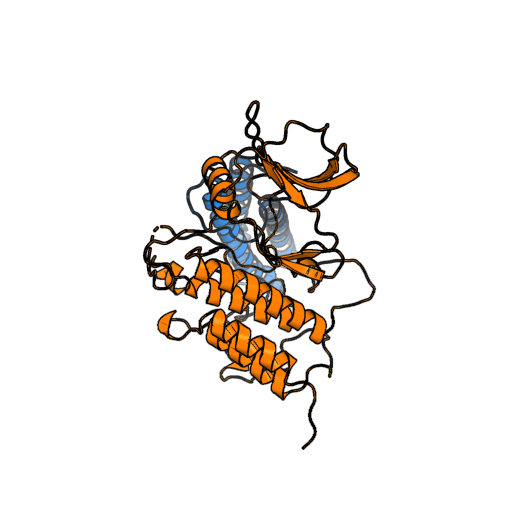291 1.00 88.34 314 LEU B C 1
ATOM 3072 O O . LEU B 2 314 ? 42.792 46.827 63.111 1.00 88.43 314 LEU B O 1
ATOM 3077 N N . ARG B 2 315 ? 42.586 48.698 64.374 1.00 88.38 315 ARG B N 1
ATOM 3078 C CA . ARG B 2 315 ? 43.349 48.199 65.513 1.00 88.18 315 ARG B CA 1
ATOM 3079 C C . ARG B 2 315 ? 42.701 46.949 66.079 1.00 87.81 315 ARG B C 1
ATOM 3080 O O . ARG B 2 315 ? 43.395 45.985 66.356 1.00 88.14 315 ARG B O 1
ATOM 3088 N N . LEU B 2 316 ? 41.377 46.956 66.221 1.00 87.55 316 LEU B N 1
ATOM 3089 C CA . LEU B 2 316 ? 40.652 45.818 66.799 1.00 87.38 316 LEU B CA 1
ATOM 3090 C C . LEU B 2 316 ? 40.624 44.609 65.870 1.00 87.37 316 LEU B C 1
ATOM 3091 O O . LEU B 2 316 ? 39.558 44.080 65.547 1.00 87.47 316 LEU B O 1
ATOM 3096 N N . GLN B 2 317 ? 41.813 44.172 65.465 1.00 87.28 317 GLN B N 1
ATOM 3097 C CA . GLN B 2 317 ? 41.996 43.012 64.604 1.00 86.84 317 GLN B CA 1
ATOM 3098 C C . GLN B 2 317 ? 43.290 42.279 64.970 1.00 86.64 317 GLN B C 1
ATOM 3099 O O . GLN B 2 317 ? 44.076 41.968 64.074 1.00 86.67 317 GLN B O 1
ATOM 3105 N N . GLU B 2 318 ? 43.535 42.010 66.259 1.00 86.41 318 GLU B N 1
ATOM 3106 C CA . GLU B 2 318 ? 44.838 41.406 66.648 1.00 86.38 318 GLU B CA 1
ATOM 3107 C C . GLU B 2 318 ? 45.032 40.579 67.952 1.00 86.11 318 GLU B C 1
ATOM 3108 O O . GLU B 2 318 ? 45.368 39.402 67.869 1.00 85.94 318 GLU B O 1
ATOM 3114 N N . SER B 2 319 ? 44.837 41.190 69.124 1.00 85.98 319 SER B N 1
ATOM 3115 C CA . SER B 2 319 ? 45.410 40.693 70.399 1.00 85.96 319 SER B CA 1
ATOM 3116 C C . SER B 2 319 ? 44.756 39.466 71.066 1.00 86.01 319 SER B C 1
ATOM 3117 O O . SER B 2 319 ? 43.552 39.238 70.924 1.00 86.04 319 SER B O 1
ATOM 3120 N N . VAL B 2 320 ? 45.566 38.701 71.808 1.00 85.91 320 VAL B N 1
ATOM 3121 C CA . VAL B 2 320 ? 45.087 37.513 72.539 1.00 86.10 320 VAL B CA 1
ATOM 3122 C C . VAL B 2 320 ? 44.333 37.857 73.834 1.00 86.08 320 VAL B C 1
ATOM 3123 O O . VAL B 2 320 ? 44.375 38.998 74.297 1.00 86.17 320 VAL B O 1
ATOM 3127 N N . ILE B 2 321 ? 43.665 36.846 74.397 1.00 86.01 321 ILE B N 1
ATOM 3128 C CA . ILE B 2 321 ? 42.817 36.940 75.600 1.00 86.01 321 ILE B CA 1
ATOM 3129 C C . ILE B 2 321 ? 43.413 37.806 76.727 1.00 85.98 321 ILE B C 1
ATOM 3130 O O . ILE B 2 321 ? 43.226 39.032 76.727 1.00 85.80 321 ILE B O 1
#

InterPro domains:
  IPR020996 Type III secretion system, AvrPto [PF11592] (29-133)
  IPR036532 AvrPto superfamily [G3DSA:1.20.1270.140] (29-129)
  IPR036532 AvrPto superfamily [SSF116854] (29-133)

CATH classification: 1.20.1270.140

Sequence (391 aa):
DNVTSSQLLSVRHQLAESAGLPRDQHEFVSSQAPQSLRNRYNNLYSHTQRTLDMADMQHRYMTGASGINPGMLPHENVDDMRSAITDWSDMREALQHAMGIPLVDLEEATNNFDHKFLIGHGVFGKVYKGVLRDGAKVALKRRTPESSQGIEEFETEIETLSFCRHPHLVSLIGFCDERNEMILIYKYMENGNLKRHLYGSDLPTMSMSWEQRLEICIGAARGLHYLHTRAIIHRDVKSINILLDENFVPKITDFGISKKGTELDQTHLVVKGTLGYIDPEYFIKGRLTEKSDVYSFGVVLFEVLCARSAIVQSLPREMVNLAEWAVESHNNGQLEQIVDPNLADKIRPESLRKFGDTAVKCLALSSEDRPSMGDVLWKLEYALRLQESVI

Organism: Pseudomonas syringae (NCBI:txid317)

B-factor: mean 96.29, std 7.09, range [76.79, 116.67]

Secondary structure (DSSP, 8-state):
----HHHHHHHHHHHHHH----HHHHTTTSSS--SSGGGHHHHHHHHHHHHHHHHHHHHHHHHTS-EEE-SS-HHHHHHHHHHHHHHHHHHHHHHHHHH--/--S---------S----S-B-SSSEEEEEE-TT--EEEEEE--S--SSHHHHHHHHHHGGGS---TTBPPEEEE---TT--EEEEE--TT-BTGGGSSSS---S-PPPHHHHHHHHHHHHHHHHHHHHTTEE-S---STTEEE-TT--EEE---TT-EE-SSSS------EEETTT--HHHHHH----THHHHHHHHHHHHHHHH--TT-S-SSSSS---HHHHTHIIIIII---SSSSSS-TT-S-HHHHHHHHHHHHHHT-SSGGGSPPHHHHHHHHHHHHHSS----